Protein 5ECJ (pdb70)

Foldseek 3Di:
DDDDLVLVCCQLPHFAQDPDGFTHHDPPPPLVCQPDDPQKDKDWDDFLNDIAIFIFGAAKDAAFDKADFQAADWAALVPQDFLDQQQQKDFWDDPWDTGTIGRNVPVSHNVSRHGADLEPVLAQWEWDDDDGTTMIGGRHIGHHSRTHHYAHHQLFPADLRHGFTRDDCDDDDGRALGDHRLQSSVSSNLVSLLVLQVVVHPVLSVVSSVLVVCVLVVVADLVRSQVVNCVSSVDHDDPRVSVNCVRRSVVSNSVSVPHDDDD/DAFEWADWAWDDDDLFKTKIFTGGDPAQFAKKKKWKDFPPDPDDIDIDIDGSVGRMDMDGGHHGFTKMKMKIWTWHDDPDTDTHDIDIDIDHD/DDDDLVLVCCLLPNFDQDPDGFTDHDPDDLPPLQCDDPQKDKDWDAFLNDIAIFIFGAAKDAFFDKDDFQAADWAAPVPFDWLDQLAQKDFWFDPAATGTIGRNPPSSYNVSRAAADLEDVLAQWEFDDDAGTTMIGGRHIGHHSRTHHYAHHPQFPDDLQAGAWRNDDCHTIYGDDLLGDYRLQSSVSSNLVSLLVVQVVVDPVSSVQSSVLVVCDLVVVDDLVRSQVVNCVSRVDHDDPSPSSSCVSCSVVVNSVSVSHDD/DAWEWDDWDWDDDDLFKIKIFTDGDPAQFAKKKKKKDFDVDPTDIDIDIDGSVDGIDMGGRHDGQTKMKIKITTWHDDPHTDIHDIDIDIDHD

Nearest PDB structures (foldseek):
  5ecj-assembly2_B  TM=1.004E+00  e=4.416E-57  Mus musculus
  5ecj-assembly1_A  TM=9.751E-01  e=7.766E-49  Mus musculus
  3dal-assembly1_B-2  TM=8.636E-01  e=1.154E-10  Homo sapiens
  6nm4-assembly2_B  TM=7.384E-01  e=1.298E-10  Homo sapiens
  3db5-assembly2_B  TM=7.848E-01  e=7.529E-10  Homo sapiens

Secondary structure (DSSP, 8-state):
----HHHHHHHHH-EEEPSSS-EEE----------PPTTEEEEEEEETTEEEEEEEESS-B-TT-EE-----EEEETTS--SS---TTEEEEEETTEEEEEEE-TT---GGGG-EEPSSGGG--EEEEEETTEEEEEESSPBPTTPBPEEEE-TTSEEETTEEEE--------PPPSS-SSHHHHHHHHHHHHHHHHHHH-HHHHHHHHHHHHHHHTTSS-HHHHHHHHHHHH--PPPTTHHHHHHHHHHHHHHHHH------/----HHHHHHHHH--EEPSSS-EE-------GGG-PPTTEEEEEEEETTEEEEEEEESS-B-TT-EE-----EEEETTS--SSS--TTEEEEEETTEEEEEEE-TT---GGGG-EEPSSGGG--EEEEEETTEEEEEE-SPBPTTPBPEEEE-TTEEEETTEEEEE-------EE--SSSSSSHHHHHHHHHHHHHHHHHHH-HHHHHHHHHHHHHHHTTSS-HHHHHHHHHHHH--PPPTTHHHHHHHHHHHHHHHHH----/---S-EEEEEEEEETTEEEEEEE--SS-EEEEEEEEEETT-SSPPEEEEEETT--EEEE-SPPSS-EEEEEEEEEEESSSEEE---EEEEEE-/-----EEEEEEEEETTEEEEEEE--SS-EEEEEEEEEETT-SSPPEEEEEETT-SEEEEE-PPTT-EEEEEEEEEEESSSEEE---EEEEEE-

Radius of gyration: 28.56 Å; Cα contacts (8 Å, |Δi|>4): 1554; chains: 4; bounding box: 72×86×61 Å

B-factor: mean 119.51, std 30.3, range [58.48, 243.58]

GO terms:
  GO:0045746 negative regulation of Notch signaling pathway (P, IMP)
  GO:0060575 intestinal epithelial cell differentiation (P, IMP)
  GO:0003714 transcription corepressor activity (F, IDA)
  GO:0045892 negative regulation of DNA-templated transcription (P, IDA)
  GO:0000122 negative regulation of transcription by RNA polymerase II (P, IGI)
  GO:0030855 epithelial cell differentiation (P, IMP)
  GO:0005515 protein binding (F, IPI)

Solvent-accessible surface area: 32593 Å² total; per-residue (Å²): 110,155,22,61,48,120,56,5,38,69,4,7,96,17,46,35,73,30,147,135,161,29,60,5,6,8,20,18,29,68,61,124,121,59,136,57,28,117,8,11,30,50,87,113,18,73,45,39,142,34,75,16,68,0,0,8,0,30,67,42,0,12,128,11,0,12,12,36,35,4,134,31,139,100,4,91,42,105,107,18,70,71,77,36,36,28,33,36,14,0,9,6,18,56,147,24,85,55,46,51,5,21,14,0,123,79,44,26,15,16,3,9,55,3,9,2,0,0,35,81,140,34,17,3,0,51,0,38,27,56,147,40,81,0,30,0,17,1,36,87,67,0,86,156,52,75,15,0,5,0,1,1,2,99,21,4,62,28,0,0,11,7,8,29,19,50,84,99,158,133,60,70,55,72,35,82,44,36,7,0,6,1,18,12,12,0,2,15,1,3,5,16,2,22,76,1,0,55,19,1,2,33,38,20,0,75,110,1,84,70,20,8,33,26,0,0,16,61,102,23,80,22,108,89,4,42,65,76,1,53,120,14,1,89,3,50,15,72,120,42,2,42,61,5,0,61,24,0,10,42,21,0,16,162,29,1,105,64,64,85,218,116,145,197,54,19,62,2,75,59,16,51,44,94,58,47,74,105,61,25,2,77,5,36,2,81,59,14,84,36,120,27,62,27,1,0,0,17,29,11,68,45,94,37,164,61,98,96,70,76,46,48,8,69,22,112,98,43,47,6,94,2,67,64,8,105,102,48,36,30,12,45,7,24,1,41,0,1,32,73,55,78,0,17,79,43,14,60,84,37,60,59,100,62,169,47,173,130,30,66,47,133,54,3,38,68,5,9,92,17,45,37,87,33,148,133,164,33,59,14,10,24,26,31,102,69,224,126,40,42,125,50,32,55,10,9,45,52,88,120,34,84,66,27,140,39,61,16,55,1,0,11,1,52,51,43,0,14,136,23,0,22,12,32,27,4,120,29,193,92,32,91,51,95,126,21,47,58,105,146,37,24,53,50,14,0,1,6,0,76,134,43,105,31,34,37,4,17,27,2,57,87,35,24,8,12,3,6,54,4,4,2,1,4,36,95,134,29,15,1,1,38,0,32,22,28,122,28,71,0,29,1,20,4,43,72,70,0,90,56,72,72,13,0,7,0,0,2,0,110,28,3,25,23,1,0,8,0,0,39,47,14,92,120,72,144,94,18,18,14,74,13,46,15,51,42,4,0,9,0,15,14,0,0,3,20,0,2,4,16,1,18,76,1,0,61,15,2,4,25,26,19,0,70,93,0,89,78,30,7,41,19,1,2,12,70,96,30,78,30,106,83,0,36,72,37,0,66,82,32,3,77,4,43,16,87,116,22,0,55,57,0,1,52,19,0,12,30,34,0,42,158,21,0,126,65,64,76,156,194,64,18,57,1,78,60,15,115,17,88,45,79,61,89,47,19,0,82,0,42,6,73,63,16,84,35,121,23,65,27,1,0,0,20,31,5,38,38,97,30,163,43,96,93,83,67,31,33,18,64,29,105,119,44,64,10,96,1,78,67,7,104,82,30,48,47,17,42,0,15,0,34,0,1,33,57,166,77,0,18,78,37,17,67,72,47,62,72,84,77,149,43

Sequence (712 aa):
FNFTEEELSFVLYGAIASPEHPTDLQHAISGISLQLPEGLCLMQTSFGDVPHFGVFCSDFIAKGVRFGPFRGRVVNASEVKAHRDNSRMWEIFEDGHLSHFIDGKGSGNWMSYVNCARFPKEQNLLAVQHQGQIFYESCRDIQRNQELLVWYGNGYEKFLGVPMNLRVTSSGSLPATCGARQLSKLKRFLTTLQQFGNDISPEIGEKVRTLVLALVNSTVTIEEFHCKLQEATNFPLRPFVIPFLKANLPLLQRELLHCARAAVSSVPTKLEVVAATPTSLLISWDAPAVTVDLYFITYGETGGNSPVQKFTVPGSKSTATISGLKPGVDYTITVYAQYYYRGWYVGSPISINYRTFNFTEEELSFVLYGAIASPEHPTDLQHAISKDSLQLPEGLCLMQTSFGDVPHFGVFCSDFIAKGVRFGPFRGRVVNASEVKAHRDNSRMWEIFEDGHLSHFIDGKGSGNWMSYVNCARFPKEQNLLAVQHQGQIFYESCRDIQRNQELLVWYGNGYEKFLGVPMNLRVTEGSSGSLPATCGARQLSKLKRFLTTLQQFGNDISPEIGEKVRTLVLALVNSTVTIEEFHCKLQEATNFPLRPFVIPFLKANLPLLQRELLHCARVSSVPTKLEVVAATPTSLLISWDAPAVTVDLYFITYGETGGNSPVQKFTVPGSKSTATISGLKPGVDYTITVYAQYYYRGWYVGSPISINYRT

Structure (mmCIF, N/CA/C/O backbone):
data_5ECJ
#
_entry.id   5ECJ
#
_cell.length_a   106.812
_cell.length_b   106.812
_cell.length_c   180.830
_cell.angle_alpha   90.00
_cell.angle_beta   90.00
_cell.angle_gamma   90.00
#
_symmetry.space_group_name_H-M   'P 43 21 2'
#
loop_
_entity.id
_entity.type
_entity.pdbx_description
1 polymer 'PR domain zinc finger protein 14,Protein CBFA2T2'
2 polymer 'Monobody Mb(S4)'
#
loop_
_atom_site.group_PDB
_atom_site.id
_atom_site.type_symbol
_atom_site.label_atom_id
_atom_site.label_alt_id
_atom_site.label_comp_id
_atom_site.label_asym_id
_atom_site.label_entity_id
_atom_site.label_seq_id
_atom_site.pdbx_PDB_ins_code
_atom_site.Cartn_x
_atom_site.Cartn_y
_atom_site.Cartn_z
_atom_site.occupancy
_atom_site.B_iso_or_equiv
_atom_site.auth_seq_id
_atom_site.auth_comp_id
_atom_site.auth_asym_id
_atom_site.auth_atom_id
_atom_site.pdbx_PDB_model_num
ATOM 1 N N . PHE A 1 4 ? 6.077 11.902 -5.569 1.00 136.33 2 PHE A N 1
ATOM 2 C CA . PHE A 1 4 ? 5.537 12.687 -4.462 1.00 144.97 2 PHE A CA 1
ATOM 3 C C . PHE A 1 4 ? 4.201 12.133 -3.973 1.00 150.40 2 PHE A C 1
ATOM 4 O O . PHE A 1 4 ? 3.325 11.819 -4.779 1.00 154.86 2 PHE A O 1
ATOM 12 N N . ASN A 1 5 ? 4.048 12.002 -2.658 1.00 149.27 3 ASN A N 1
ATOM 13 C CA . ASN A 1 5 ? 2.791 11.520 -2.093 1.00 148.68 3 ASN A CA 1
ATOM 14 C C . ASN A 1 5 ? 2.191 12.482 -1.062 1.00 150.75 3 ASN A C 1
ATOM 15 O O . ASN A 1 5 ? 2.261 12.225 0.138 1.00 160.82 3 ASN A O 1
ATOM 20 N N . PHE A 1 6 ? 1.579 13.568 -1.539 1.00 144.95 4 PHE A N 1
ATOM 21 C CA . PHE A 1 6 ? 0.944 14.567 -0.671 1.00 128.29 4 PHE A CA 1
ATOM 22 C C . PHE A 1 6 ? -0.541 14.291 -0.490 1.00 129.33 4 PHE A C 1
ATOM 23 O O . PHE A 1 6 ? -1.201 13.782 -1.398 1.00 133.37 4 PHE A O 1
ATOM 31 N N . THR A 1 7 ? -1.075 14.630 0.678 1.00 128.19 5 THR A N 1
ATOM 32 C CA . THR A 1 7 ? -2.506 14.488 0.901 1.00 140.70 5 THR A CA 1
ATOM 33 C C . THR A 1 7 ? -3.245 15.764 0.461 1.00 142.72 5 THR A C 1
ATOM 34 O O . THR A 1 7 ? -2.654 16.842 0.375 1.00 135.06 5 THR A O 1
ATOM 38 N N . GLU A 1 8 ? -4.538 15.634 0.179 1.00 144.48 6 GLU A N 1
ATOM 39 C CA . GLU A 1 8 ? -5.345 16.769 -0.252 1.00 132.51 6 GLU A CA 1
ATOM 40 C C . GLU A 1 8 ? -5.385 17.830 0.835 1.00 134.39 6 GLU A C 1
ATOM 41 O O . GLU A 1 8 ? -5.425 19.022 0.540 1.00 132.99 6 GLU A O 1
ATOM 47 N N . GLU A 1 9 ? -5.346 17.398 2.091 1.00 149.08 7 GLU A N 1
ATOM 48 C CA . GLU A 1 9 ? -5.375 18.331 3.215 1.00 154.02 7 GLU A CA 1
ATOM 49 C C . GLU A 1 9 ? -4.127 19.205 3.275 1.00 143.37 7 GLU A C 1
ATOM 50 O O . GLU A 1 9 ? -4.216 20.389 3.612 1.00 140.61 7 GLU A O 1
ATOM 56 N N . GLU A 1 10 ? -2.964 18.636 2.964 1.00 134.06 8 GLU A N 1
ATOM 57 C CA . GLU A 1 10 ? -1.741 19.431 3.024 1.00 132.60 8 GLU A CA 1
ATOM 58 C C . GLU A 1 10 ? -1.662 20.336 1.807 1.00 122.87 8 GLU A C 1
ATOM 59 O O . GLU A 1 10 ? -1.005 21.376 1.851 1.00 115.11 8 GLU A O 1
ATOM 65 N N . LEU A 1 11 ? -2.336 19.950 0.725 1.00 120.46 9 LEU A N 1
ATOM 66 C CA . LEU A 1 11 ? -2.443 20.842 -0.425 1.00 112.56 9 LEU A CA 1
ATOM 67 C C . LEU A 1 11 ? -3.388 21.993 -0.104 1.00 98.23 9 LEU A C 1
ATOM 68 O O . LEU A 1 11 ? -3.083 23.151 -0.399 1.00 94.43 9 LEU A O 1
ATOM 73 N N . SER A 1 12 ? -4.523 21.672 0.514 1.00 102.88 10 SER A N 1
ATOM 74 C CA . SER A 1 12 ? -5.490 22.691 0.906 1.00 103.62 10 SER A CA 1
ATOM 75 C C . SER A 1 12 ? -4.845 23.685 1.861 1.00 120.50 10 SER A C 1
ATOM 76 O O . SER A 1 12 ? -5.198 24.862 1.871 1.00 114.75 10 SER A O 1
ATOM 79 N N . PHE A 1 13 ? -3.897 23.208 2.662 1.00 117.83 11 PHE A N 1
ATOM 80 C CA . PHE A 1 13 ? -3.195 24.073 3.601 1.00 121.35 11 PHE A CA 1
ATOM 81 C C . PHE A 1 13 ? -2.360 25.135 2.891 1.00 112.20 11 PHE A C 1
ATOM 82 O O . PHE A 1 13 ? -2.372 26.299 3.274 1.00 107.15 11 PHE A O 1
ATOM 90 N N . VAL A 1 14 ? -1.644 24.732 1.849 1.00 116.50 12 VAL A N 1
ATOM 91 C CA . VAL A 1 14 ? -0.762 25.645 1.130 1.00 108.17 12 VAL A CA 1
ATOM 92 C C . VAL A 1 14 ? -1.551 26.590 0.238 1.00 98.00 12 VAL A C 1
ATOM 93 O O . VAL A 1 14 ? -1.127 27.719 -0.010 1.00 102.97 12 VAL A O 1
ATOM 97 N N . LEU A 1 15 ? -2.702 26.131 -0.240 1.00 96.30 13 LEU A N 1
ATOM 98 C CA . LEU A 1 15 ? -3.539 26.952 -1.117 1.00 98.70 13 LEU A CA 1
ATOM 99 C C . LEU A 1 15 ? -4.587 27.777 -0.366 1.00 102.51 13 LEU A C 1
ATOM 100 O O . LEU A 1 15 ? -4.966 28.859 -0.812 1.00 88.66 13 LEU A O 1
ATOM 105 N N . TYR A 1 16 ? -5.020 27.295 0.795 1.00 108.95 14 TYR A N 1
ATOM 106 C CA . TYR A 1 16 ? -6.143 27.924 1.484 1.00 109.64 14 TYR A CA 1
ATOM 107 C C . TYR A 1 16 ? -5.915 28.208 2.964 1.00 107.41 14 TYR A C 1
ATOM 108 O O . TYR A 1 16 ? -6.751 28.847 3.596 1.00 107.08 14 TYR A O 1
ATOM 117 N N . GLY A 1 17 ? -4.800 27.739 3.517 1.00 111.54 15 GLY A N 1
ATOM 118 C CA . GLY A 1 17 ? -4.609 27.781 4.958 1.00 127.40 15 GLY A CA 1
ATOM 119 C C . GLY A 1 17 ? -3.972 29.032 5.545 1.00 124.98 15 GLY A C 1
ATOM 120 O O . GLY A 1 17 ? -3.687 29.999 4.842 1.00 109.40 15 GLY A O 1
ATOM 121 N N . ALA A 1 18 ? -3.754 28.998 6.857 1.00 132.57 16 ALA A N 1
ATOM 122 C CA . ALA A 1 18 ? -3.148 30.108 7.591 1.00 133.52 16 ALA A CA 1
ATOM 123 C C . ALA A 1 18 ? -2.586 29.604 8.921 1.00 143.73 16 ALA A C 1
ATOM 124 O O . ALA A 1 18 ? -3.090 28.626 9.479 1.00 149.49 16 ALA A O 1
ATOM 126 N N . ILE A 1 19 ? -1.518 30.234 9.403 1.00 136.63 17 ILE A N 1
ATOM 127 C CA . ILE A 1 19 ? -0.998 29.922 10.730 1.00 135.83 17 ILE A CA 1
ATOM 128 C C . ILE A 1 19 ? -1.628 30.821 11.777 1.00 132.12 17 ILE A C 1
ATOM 129 O O . ILE A 1 19 ? -1.646 32.044 11.621 1.00 125.41 17 ILE A O 1
ATOM 134 N N . ALA A 1 20 ? -2.117 30.226 12.858 1.00 136.23 18 ALA A N 1
ATOM 135 C CA . ALA A 1 20 ? -2.688 31.011 13.947 1.00 145.81 18 ALA A CA 1
ATOM 136 C C . ALA A 1 20 ? -1.588 31.501 14.885 1.00 148.49 18 ALA A C 1
ATOM 137 O O . ALA A 1 20 ? -0.602 30.800 15.114 1.00 165.17 18 ALA A O 1
ATOM 139 N N . SER A 1 21 ? -1.749 32.710 15.412 1.00 143.07 19 SER A N 1
ATOM 140 C CA . SER A 1 21 ? -0.788 33.266 16.363 1.00 150.54 19 SER A CA 1
ATOM 141 C C . SER A 1 21 ? -1.311 33.074 17.800 1.00 168.03 19 SER A C 1
ATOM 142 O O . SER A 1 21 ? -2.436 32.599 17.984 1.00 156.44 19 SER A O 1
ATOM 145 N N . PRO A 1 22 ? -0.489 33.397 18.824 1.00 193.82 20 PRO A N 1
ATOM 146 C CA . PRO A 1 22 ? -0.998 33.422 20.207 1.00 209.69 20 PRO A CA 1
ATOM 147 C C . PRO A 1 22 ? -2.255 34.290 20.396 1.00 206.21 20 PRO A C 1
ATOM 148 O O . PRO A 1 22 ? -3.031 34.049 21.319 1.00 202.97 20 PRO A O 1
ATOM 152 N N . GLU A 1 23 ? -2.443 35.290 19.541 1.00 211.11 21 GLU A N 1
ATOM 153 C CA . GLU A 1 23 ? -3.663 36.096 19.546 1.00 216.09 21 GLU A CA 1
ATOM 154 C C . GLU A 1 23 ? -4.809 35.420 18.786 1.00 217.77 21 GLU A C 1
ATOM 155 O O . GLU A 1 23 ? -4.865 34.192 18.662 1.00 209.72 21 GLU A O 1
ATOM 161 N N . HIS A 1 24 ? -5.731 36.247 18.302 1.00 224.20 22 HIS A N 1
ATOM 162 C CA . HIS A 1 24 ? -6.831 35.808 17.441 1.00 229.22 22 HIS A CA 1
ATOM 163 C C . HIS A 1 24 ? -6.523 35.830 15.922 1.00 204.02 22 HIS A C 1
ATOM 164 O O . HIS A 1 24 ? -6.846 34.865 15.225 1.00 207.91 22 HIS A O 1
ATOM 171 N N . PRO A 1 25 ? -5.910 36.918 15.397 1.00 164.88 23 PRO A N 1
ATOM 172 C CA . PRO A 1 25 ? -5.646 36.965 13.956 1.00 145.35 23 PRO A CA 1
ATOM 173 C C . PRO A 1 25 ? -4.605 35.966 13.463 1.00 151.17 23 PRO A C 1
ATOM 174 O O . PRO A 1 25 ? -3.626 35.697 14.157 1.00 142.55 23 PRO A O 1
ATOM 178 N N . THR A 1 26 ? -4.816 35.447 12.255 1.00 151.32 24 THR A N 1
ATOM 179 C CA . THR A 1 26 ? -3.916 34.463 11.663 1.00 145.50 24 THR A CA 1
ATOM 180 C C . THR A 1 26 ? -3.100 35.060 10.507 1.00 140.17 24 THR A C 1
ATOM 181 O O . THR A 1 26 ? -3.515 36.042 9.890 1.00 133.80 24 THR A O 1
ATOM 185 N N . ASP A 1 27 ? -1.934 34.475 10.228 1.00 144.23 25 ASP A N 1
ATOM 186 C CA . ASP A 1 27 ? -1.113 34.916 9.106 1.00 127.45 25 ASP A CA 1
ATOM 187 C C . ASP A 1 27 ? -1.436 34.001 7.936 1.00 125.10 25 ASP A C 1
ATOM 188 O O . ASP A 1 27 ? -1.524 32.786 8.099 1.00 105.80 25 ASP A O 1
ATOM 193 N N . LEU A 1 28 ? -1.602 34.581 6.752 1.00 141.63 26 LEU A N 1
ATOM 194 C CA . LEU A 1 28 ? -1.863 33.782 5.560 1.00 143.04 26 LEU A CA 1
ATOM 195 C C . LEU A 1 28 ? -0.542 33.289 5.003 1.00 134.11 26 LEU A C 1
ATOM 196 O O . LEU A 1 28 ? 0.518 33.741 5.435 1.00 127.50 26 LEU A O 1
ATOM 198 N N . GLN A 1 29 ? -0.593 32.398 4.018 1.00 131.27 27 GLN A N 1
ATOM 199 C CA . GLN A 1 29 ? 0.639 31.802 3.518 1.00 119.61 27 GLN A CA 1
ATOM 200 C C . GLN A 1 29 ? 1.096 32.280 2.149 1.00 114.75 27 GLN A C 1
ATOM 201 O O . GLN A 1 29 ? 0.630 31.816 1.111 1.00 124.49 27 GLN A O 1
ATOM 207 N N . HIS A 1 30 ? 2.046 33.204 2.185 1.00 95.14 28 HIS A N 1
ATOM 208 C CA . HIS A 1 30 ? 2.927 33.430 1.072 1.00 89.59 28 HIS A CA 1
ATOM 209 C C . HIS A 1 30 ? 4.307 33.239 1.661 1.00 112.09 28 HIS A C 1
ATOM 210 O O . HIS A 1 30 ? 5.150 34.142 1.664 1.00 102.20 28 HIS A O 1
ATOM 215 N N . ALA A 1 31 ? 4.498 32.013 2.158 1.00 129.47 29 ALA A N 1
ATOM 216 C CA . ALA A 1 31 ? 5.623 31.631 3.001 1.00 111.69 29 ALA A CA 1
ATOM 217 C C . ALA A 1 31 ? 6.899 31.673 2.207 1.00 113.96 29 ALA A C 1
ATOM 218 O O . ALA A 1 31 ? 7.408 30.641 1.771 1.00 114.40 29 ALA A O 1
ATOM 220 N N . ILE A 1 32 ? 7.419 32.880 2.028 1.00 127.74 30 ILE A N 1
ATOM 221 C CA . ILE A 1 32 ? 8.658 33.071 1.296 1.00 148.54 30 ILE A CA 1
ATOM 222 C C . ILE A 1 32 ? 9.805 32.479 2.107 1.00 153.94 30 ILE A C 1
ATOM 223 O O . ILE A 1 32 ? 9.578 31.777 3.096 1.00 147.65 30 ILE A O 1
ATOM 225 N N . SER A 1 33 ? 11.031 32.761 1.684 1.00 159.37 31 SER A N 1
ATOM 226 C CA . SER A 1 33 ? 12.208 32.243 2.364 1.00 160.98 31 SER A CA 1
ATOM 227 C C . SER A 1 33 ? 12.098 30.728 2.536 1.00 165.82 31 SER A C 1
ATOM 228 O O . SER A 1 33 ? 12.237 30.205 3.641 1.00 180.16 31 SER A O 1
ATOM 231 N N . GLY A 1 34 ? 11.806 30.035 1.440 1.00 148.84 32 GLY A N 1
ATOM 232 C CA . GLY A 1 34 ? 11.820 28.586 1.441 1.00 141.13 32 GLY A CA 1
ATOM 233 C C . GLY A 1 34 ? 13.260 28.129 1.541 1.00 147.14 32 GLY A C 1
ATOM 234 O O . GLY A 1 34 ? 13.969 28.096 0.534 1.00 154.27 32 GLY A O 1
ATOM 235 N N . ILE A 1 35 ? 13.687 27.799 2.760 1.00 141.23 33 ILE A N 1
ATOM 236 C CA . ILE A 1 35 ? 15.063 27.398 3.051 1.00 141.56 33 ILE A CA 1
ATOM 237 C C . ILE A 1 35 ? 16.062 28.467 2.619 1.00 135.53 33 ILE A C 1
ATOM 238 O O . ILE A 1 35 ? 17.272 28.274 2.724 1.00 142.69 33 ILE A O 1
ATOM 240 N N . SER A 1 55 ? 12.491 52.282 9.321 1.00 147.19 53 SER A N 1
ATOM 241 C CA . SER A 1 55 ? 12.619 52.616 7.899 1.00 152.55 53 SER A CA 1
ATOM 242 C C . SER A 1 55 ? 11.500 52.010 7.055 1.00 131.86 53 SER A C 1
ATOM 243 O O . SER A 1 55 ? 11.546 52.056 5.827 1.00 105.64 53 SER A O 1
ATOM 246 N N . LEU A 1 56 ? 10.516 51.421 7.727 1.00 134.76 54 LEU A N 1
ATOM 247 C CA . LEU A 1 56 ? 9.353 50.829 7.078 1.00 121.92 54 LEU A CA 1
ATOM 248 C C . LEU A 1 56 ? 8.496 51.911 6.446 1.00 132.11 54 LEU A C 1
ATOM 249 O O . LEU A 1 56 ? 7.886 51.700 5.395 1.00 127.22 54 LEU A O 1
ATOM 254 N N . GLN A 1 57 ? 8.446 53.063 7.113 1.00 141.57 55 GLN A N 1
ATOM 255 C CA . GLN A 1 57 ? 7.638 54.206 6.696 1.00 128.22 55 GLN A CA 1
ATOM 256 C C . GLN A 1 57 ? 6.172 53.788 6.622 1.00 98.86 55 GLN A C 1
ATOM 257 O O . GLN A 1 57 ? 5.358 54.416 5.959 1.00 103.00 55 GLN A O 1
ATOM 263 N N . LEU A 1 58 ? 5.860 52.720 7.342 1.00 92.58 56 LEU A N 1
ATOM 264 C CA . LEU A 1 58 ? 4.513 52.190 7.487 1.00 99.63 56 LEU A CA 1
ATOM 265 C C . LEU A 1 58 ? 3.515 53.271 7.904 1.00 98.07 56 LEU A C 1
ATOM 266 O O . LEU A 1 58 ? 3.770 54.033 8.824 1.00 119.89 56 LEU A O 1
ATOM 271 N N . PRO A 1 59 ? 2.372 53.347 7.214 1.00 107.13 57 PRO A N 1
ATOM 272 C CA . PRO A 1 59 ? 1.420 54.429 7.475 1.00 99.92 57 PRO A CA 1
ATOM 273 C C . PRO A 1 59 ? 0.617 54.190 8.742 1.00 89.50 57 PRO A C 1
ATOM 274 O O . PRO A 1 59 ? 0.658 53.091 9.297 1.00 89.12 57 PRO A O 1
ATOM 278 N N . GLU A 1 60 ? -0.109 55.209 9.187 1.00 91.33 58 GLU A N 1
ATOM 279 C CA . GLU A 1 60 ? -0.999 55.051 10.325 1.00 93.06 58 GLU A CA 1
ATOM 280 C C . GLU A 1 60 ? -2.042 53.963 10.066 1.00 103.23 58 GLU A C 1
ATOM 281 O O . GLU A 1 60 ? -2.427 53.718 8.927 1.00 122.62 58 GLU A O 1
ATOM 287 N N . GLY A 1 61 ? -2.463 53.282 11.124 1.00 91.46 59 GLY A N 1
ATOM 288 C CA . GLY A 1 61 ? -3.515 52.292 11.021 1.00 89.44 59 GLY A CA 1
ATOM 289 C C . GLY A 1 61 ? -3.016 50.931 10.584 1.00 97.17 59 GLY A C 1
ATOM 290 O O . GLY A 1 61 ? -3.798 49.988 10.463 1.00 101.27 59 GLY A O 1
ATOM 291 N N . LEU A 1 62 ? -1.716 50.820 10.337 1.00 86.89 60 LEU A N 1
ATOM 292 C CA . LEU A 1 62 ? -1.140 49.562 9.870 1.00 93.84 60 LEU A CA 1
ATOM 293 C C . LEU A 1 62 ? -0.047 49.063 10.806 1.00 101.86 60 LEU A C 1
ATOM 294 O O . LEU A 1 62 ? 0.406 49.798 11.680 1.00 132.62 60 LEU A O 1
ATOM 299 N N . CYS A 1 63 ? 0.342 47.803 10.654 1.00 87.10 61 CYS A N 1
ATOM 300 C CA . CYS A 1 63 ? 1.399 47.231 11.487 1.00 98.69 61 CYS A CA 1
ATOM 301 C C . CYS A 1 63 ? 2.057 46.016 10.834 1.00 104.97 61 CYS A C 1
ATOM 302 O O . CYS A 1 63 ? 1.418 45.283 10.069 1.00 111.22 61 CYS A O 1
ATOM 305 N N . LEU A 1 64 ? 3.342 45.820 11.119 1.00 93.15 62 LEU A N 1
ATOM 306 C CA . LEU A 1 64 ? 4.080 44.673 10.603 1.00 90.97 62 LEU A CA 1
ATOM 307 C C . LEU A 1 64 ? 4.077 43.529 11.621 1.00 93.66 62 LEU A C 1
ATOM 308 O O . LEU A 1 64 ? 4.433 43.727 12.783 1.00 130.52 62 LEU A O 1
ATOM 313 N N . MET A 1 65 ? 3.671 42.338 11.192 1.00 92.15 63 MET A N 1
ATOM 314 C CA . MET A 1 65 ? 3.458 41.227 12.118 1.00 96.86 63 MET A CA 1
ATOM 315 C C . MET A 1 65 ? 4.226 39.962 11.788 1.00 106.03 63 MET A C 1
ATOM 316 O O . MET A 1 65 ? 3.949 39.291 10.800 1.00 101.43 63 MET A O 1
ATOM 321 N N . GLN A 1 66 ? 5.199 39.647 12.634 1.00 123.17 64 GLN A N 1
ATOM 322 C CA . GLN A 1 66 ? 6.001 38.449 12.471 1.00 113.95 64 GLN A CA 1
ATOM 323 C C . GLN A 1 66 ? 5.321 37.251 13.126 1.00 109.25 64 GLN A C 1
ATOM 324 O O . GLN A 1 66 ? 4.630 37.382 14.137 1.00 112.14 64 GLN A O 1
ATOM 330 N N . THR A 1 67 ? 5.500 36.091 12.509 1.00 115.03 65 THR A N 1
ATOM 331 C CA . THR A 1 67 ? 5.125 34.814 13.087 1.00 117.82 65 THR A CA 1
ATOM 332 C C . THR A 1 67 ? 6.262 33.868 12.721 1.00 128.37 65 THR A C 1
ATOM 333 O O . THR A 1 67 ? 7.157 34.245 11.968 1.00 128.81 65 THR A O 1
ATOM 337 N N . SER A 1 68 ? 6.253 32.654 13.254 1.00 140.90 66 SER A N 1
ATOM 338 C CA . SER A 1 68 ? 7.313 31.708 12.931 1.00 139.98 66 SER A CA 1
ATOM 339 C C . SER A 1 68 ? 6.786 30.480 12.209 1.00 144.47 66 SER A C 1
ATOM 340 O O . SER A 1 68 ? 5.738 29.939 12.564 1.00 142.60 66 SER A O 1
ATOM 343 N N . PHE A 1 69 ? 7.511 30.069 11.174 1.00 152.09 67 PHE A N 1
ATOM 344 C CA . PHE A 1 69 ? 7.157 28.886 10.402 1.00 160.50 67 PHE A CA 1
ATOM 345 C C . PHE A 1 69 ? 8.416 28.126 9.985 1.00 173.30 67 PHE A C 1
ATOM 346 O O . PHE A 1 69 ? 9.183 28.590 9.141 1.00 180.25 67 PHE A O 1
ATOM 354 N N . GLY A 1 70 ? 8.621 26.955 10.580 1.00 167.20 68 GLY A N 1
ATOM 355 C CA . GLY A 1 70 ? 9.826 26.183 10.341 1.00 174.44 68 GLY A CA 1
ATOM 356 C C . GLY A 1 70 ? 11.068 26.867 10.883 1.00 184.44 68 GLY A C 1
ATOM 357 O O . GLY A 1 70 ? 12.151 26.722 10.316 1.00 188.05 68 GLY A O 1
ATOM 358 N N . ASP A 1 71 ? 10.902 27.613 11.978 1.00 178.94 69 ASP A N 1
ATOM 359 C CA . ASP A 1 71 ? 11.973 28.414 12.582 1.00 171.93 69 ASP A CA 1
ATOM 360 C C . ASP A 1 71 ? 12.503 29.447 11.595 1.00 158.33 69 ASP A C 1
ATOM 361 O O . ASP A 1 71 ? 13.607 29.972 11.754 1.00 157.35 69 ASP A O 1
ATOM 366 N N . VAL A 1 72 ? 11.692 29.748 10.588 1.00 152.59 70 VAL A N 1
ATOM 367 C CA . VAL A 1 72 ? 12.025 30.757 9.601 1.00 146.41 70 VAL A CA 1
ATOM 368 C C . VAL A 1 72 ? 11.085 31.929 9.814 1.00 150.80 70 VAL A C 1
ATOM 369 O O . VAL A 1 72 ? 9.866 31.758 9.799 1.00 152.83 70 VAL A O 1
ATOM 373 N N . PRO A 1 73 ? 11.646 33.128 10.013 1.00 149.74 71 PRO A N 1
ATOM 374 C CA . PRO A 1 73 ? 10.801 34.294 10.266 1.00 143.59 71 PRO A CA 1
ATOM 375 C C . PRO A 1 73 ? 9.936 34.609 9.055 1.00 131.44 71 PRO A C 1
ATOM 376 O O . PRO A 1 73 ? 10.422 34.534 7.928 1.00 133.78 71 PRO A O 1
ATOM 380 N N . HIS A 1 74 ? 8.668 34.933 9.296 1.00 127.49 72 HIS A N 1
ATOM 381 C CA . HIS A 1 74 ? 7.726 35.247 8.228 1.00 122.42 72 HIS A CA 1
ATOM 382 C C . HIS A 1 74 ? 6.821 36.417 8.613 1.00 113.62 72 HIS A C 1
ATOM 383 O O . HIS A 1 74 ? 6.084 36.341 9.594 1.00 113.19 72 HIS A O 1
ATOM 390 N N . PHE A 1 75 ? 6.867 37.487 7.822 1.00 106.46 73 PHE A N 1
ATOM 391 C CA . PHE A 1 75 ? 6.124 38.709 8.132 1.00 100.43 73 PHE A CA 1
ATOM 392 C C . PHE A 1 75 ? 4.849 38.872 7.307 1.00 100.34 73 PHE A C 1
ATOM 393 O O . PHE A 1 75 ? 4.654 38.213 6.283 1.00 96.47 73 PHE A O 1
ATOM 401 N N . GLY A 1 76 ? 3.984 39.760 7.781 1.00 85.91 74 GLY A N 1
ATOM 402 C CA . GLY A 1 76 ? 2.769 40.114 7.084 1.00 89.33 74 GLY A CA 1
ATOM 403 C C . GLY A 1 76 ? 2.360 41.502 7.513 1.00 98.59 74 GLY A C 1
ATOM 404 O O . GLY A 1 76 ? 2.711 41.941 8.601 1.00 113.90 74 GLY A O 1
ATOM 405 N N . VAL A 1 77 ? 1.639 42.212 6.656 1.00 96.49 75 VAL A N 1
ATOM 406 C CA . VAL A 1 77 ? 1.162 43.539 7.010 1.00 86.17 75 VAL A CA 1
ATOM 407 C C . VAL A 1 77 ? -0.286 43.434 7.453 1.00 92.04 75 VAL A C 1
ATOM 408 O O . VAL A 1 77 ? -1.142 42.939 6.715 1.00 85.61 75 VAL A O 1
ATOM 412 N N . PHE A 1 78 ? -0.562 43.875 8.672 1.00 97.81 76 PHE A N 1
ATOM 413 C CA . PHE A 1 78 ? -1.915 43.774 9.185 1.00 93.95 76 PHE A CA 1
ATOM 414 C C . PHE A 1 78 ? -2.521 45.138 9.454 1.00 93.73 76 PHE A C 1
ATOM 415 O O . PHE A 1 78 ? -1.813 46.137 9.584 1.00 93.81 76 PHE A O 1
ATOM 423 N N . CYS A 1 79 ? -3.846 45.158 9.515 1.00 98.90 77 CYS A N 1
ATOM 424 C CA . CYS A 1 79 ? -4.610 46.361 9.788 1.00 105.01 77 CYS A CA 1
ATOM 425 C C . CYS A 1 79 ? -4.874 46.469 11.287 1.00 113.10 77 CYS A C 1
ATOM 426 O O . CYS A 1 79 ? -5.655 45.698 11.845 1.00 112.30 77 CYS A O 1
ATOM 429 N N . SER A 1 80 ? -4.221 47.431 11.932 1.00 111.55 78 SER A N 1
ATOM 430 C CA . SER A 1 80 ? -4.364 47.622 13.370 1.00 112.88 78 SER A CA 1
ATOM 431 C C . SER A 1 80 ? -5.714 48.257 13.704 1.00 121.74 78 SER A C 1
ATOM 432 O O . SER A 1 80 ? -6.330 47.933 14.723 1.00 121.18 78 SER A O 1
ATOM 435 N N . ASP A 1 81 ? -6.158 49.175 12.852 1.00 121.78 79 ASP A N 1
ATOM 436 C CA . ASP A 1 81 ? -7.404 49.893 13.089 1.00 125.35 79 ASP A CA 1
ATOM 437 C C . ASP A 1 81 ? -8.469 49.604 12.040 1.00 118.54 79 ASP A C 1
ATOM 438 O O . ASP A 1 81 ? -9.209 48.624 12.145 1.00 139.51 79 ASP A O 1
ATOM 443 N N . PHE A 1 82 ? -8.549 50.468 11.035 1.00 92.58 80 PHE A N 1
ATOM 444 C CA . PHE A 1 82 ? -9.557 50.319 9.997 1.00 89.58 80 PHE A CA 1
ATOM 445 C C . PHE A 1 82 ? -9.100 50.922 8.666 1.00 101.34 80 PHE A C 1
ATOM 446 O O . PHE A 1 82 ? -8.434 51.963 8.636 1.00 93.09 80 PHE A O 1
ATOM 454 N N . ILE A 1 83 ? -9.457 50.246 7.574 1.00 111.56 81 ILE A N 1
ATOM 455 C CA . ILE A 1 83 ? -9.222 50.729 6.209 1.00 103.31 81 ILE A CA 1
ATOM 456 C C . ILE A 1 83 ? -10.503 50.643 5.384 1.00 96.30 81 ILE A C 1
ATOM 457 O O . ILE A 1 83 ? -11.019 49.549 5.140 1.00 81.11 81 ILE A O 1
ATOM 462 N N . ALA A 1 84 ? -11.015 51.796 4.961 1.00 85.34 82 ALA A N 1
ATOM 463 C CA . ALA A 1 84 ? -12.222 51.841 4.144 1.00 77.75 82 ALA A CA 1
ATOM 464 C C . ALA A 1 84 ? -11.915 51.353 2.741 1.00 82.82 82 ALA A C 1
ATOM 465 O O . ALA A 1 84 ? -10.780 51.459 2.278 1.00 80.05 82 ALA A O 1
ATOM 467 N N . LYS A 1 85 ? -12.923 50.793 2.078 1.00 94.07 83 LYS A N 1
ATOM 468 C CA . LYS A 1 85 ? -12.793 50.359 0.684 1.00 87.06 83 LYS A CA 1
ATOM 469 C C . LYS A 1 85 ? -12.544 51.551 -0.238 1.00 76.65 83 LYS A C 1
ATOM 470 O O . LYS A 1 85 ? -13.278 52.542 -0.207 1.00 72.79 83 LYS A O 1
ATOM 476 N N . GLY A 1 86 ? -11.489 51.466 -1.037 1.00 72.00 84 GLY A N 1
ATOM 477 C CA . GLY A 1 86 ? -11.185 52.535 -1.963 1.00 81.69 84 GLY A CA 1
ATOM 478 C C . GLY A 1 86 ? -10.032 53.392 -1.504 1.00 86.20 84 GLY A C 1
ATOM 479 O O . GLY A 1 86 ? -9.726 54.411 -2.112 1.00 103.99 84 GLY A O 1
ATOM 480 N N . VAL A 1 87 ? -9.388 52.983 -0.424 1.00 85.11 85 VAL A N 1
ATOM 481 C CA . VAL A 1 87 ? -8.213 53.695 0.042 1.00 97.65 85 VAL A CA 1
ATOM 482 C C . VAL A 1 87 ? -7.014 53.180 -0.744 1.00 89.52 85 VAL A C 1
ATOM 483 O O . VAL A 1 87 ? -6.908 51.979 -1.019 1.00 81.57 85 VAL A O 1
ATOM 487 N N . ARG A 1 88 ? -6.136 54.090 -1.148 1.00 81.83 86 ARG A N 1
ATOM 488 C CA . ARG A 1 88 ? -5.010 53.691 -1.982 1.00 90.48 86 ARG A CA 1
ATOM 489 C C . ARG A 1 88 ? -3.643 53.980 -1.361 1.00 74.60 86 ARG A C 1
ATOM 490 O O . ARG A 1 88 ? -3.313 55.125 -1.051 1.00 72.22 86 ARG A O 1
ATOM 498 N N . PHE A 1 89 ? -2.856 52.925 -1.192 1.00 71.01 87 PHE A N 1
ATOM 499 C CA . PHE A 1 89 ? -1.481 53.057 -0.727 1.00 73.10 87 PHE A CA 1
ATOM 500 C C . PHE A 1 89 ? -0.503 52.888 -1.891 1.00 81.46 87 PHE A C 1
ATOM 501 O O . PHE A 1 89 ? -0.829 52.247 -2.888 1.00 91.50 87 PHE A O 1
ATOM 509 N N . GLY A 1 90 ? 0.692 53.455 -1.753 1.00 72.74 88 GLY A N 1
ATOM 510 C CA . GLY A 1 90 ? 1.723 53.373 -2.772 1.00 73.43 88 GLY A CA 1
ATOM 511 C C . GLY A 1 90 ? 2.435 54.704 -2.899 1.00 76.53 88 GLY A C 1
ATOM 512 O O . GLY A 1 90 ? 2.034 55.675 -2.243 1.00 99.02 88 GLY A O 1
ATOM 513 N N . PRO A 1 91 ? 3.439 54.792 -3.793 1.00 78.02 89 PRO A N 1
ATOM 514 C CA . PRO A 1 91 ? 3.841 53.768 -4.763 1.00 87.73 89 PRO A CA 1
ATOM 515 C C . PRO A 1 91 ? 4.812 52.737 -4.233 1.00 77.66 89 PRO A C 1
ATOM 516 O O . PRO A 1 91 ? 5.646 53.055 -3.397 1.00 83.70 89 PRO A O 1
ATOM 520 N N . PHE A 1 92 ? 4.708 51.522 -4.755 1.00 79.02 90 PHE A N 1
ATOM 521 C CA . PHE A 1 92 ? 5.649 50.449 -4.469 1.00 79.42 90 PHE A CA 1
ATOM 522 C C . PHE A 1 92 ? 7.085 50.908 -4.720 1.00 88.19 90 PHE A C 1
ATOM 523 O O . PHE A 1 92 ? 7.349 51.676 -5.647 1.00 91.34 90 PHE A O 1
ATOM 531 N N . ARG A 1 93 ? 8.015 50.472 -3.879 1.00 89.63 91 ARG A N 1
ATOM 532 C CA . ARG A 1 93 ? 9.385 50.937 -4.027 1.00 90.90 91 ARG A CA 1
ATOM 533 C C . ARG A 1 93 ? 10.364 49.780 -4.089 1.00 88.01 91 ARG A C 1
ATOM 534 O O . ARG A 1 93 ? 10.167 48.749 -3.448 1.00 86.70 91 ARG A O 1
ATOM 542 N N . GLY A 1 94 ? 11.418 49.954 -4.877 1.00 91.34 92 GLY A N 1
ATOM 543 C CA . GLY A 1 94 ? 12.396 48.903 -5.041 1.00 100.23 92 GLY A CA 1
ATOM 544 C C . GLY A 1 94 ? 13.369 49.082 -6.193 1.00 120.16 92 GLY A C 1
ATOM 545 O O . GLY A 1 94 ? 13.378 50.108 -6.883 1.00 115.48 92 GLY A O 1
ATOM 546 N N . ARG A 1 95 ? 14.219 48.073 -6.369 1.00 132.56 93 ARG A N 1
ATOM 547 C CA . ARG A 1 95 ? 15.192 48.043 -7.448 1.00 123.06 93 ARG A CA 1
ATOM 548 C C . ARG A 1 95 ? 14.466 48.008 -8.784 1.00 120.00 93 ARG A C 1
ATOM 549 O O . ARG A 1 95 ? 13.309 47.601 -8.857 1.00 120.12 93 ARG A O 1
ATOM 557 N N . VAL A 1 96 ? 15.147 48.439 -9.838 1.00 124.03 94 VAL A N 1
ATOM 558 C CA . VAL A 1 96 ? 14.619 48.329 -11.189 1.00 110.93 94 VAL A CA 1
ATOM 559 C C . VAL A 1 96 ? 15.279 47.176 -11.913 1.00 121.77 94 VAL A C 1
ATOM 560 O O . VAL A 1 96 ? 16.427 47.281 -12.338 1.00 140.38 94 VAL A O 1
ATOM 564 N N . VAL A 1 97 ? 14.561 46.071 -12.051 1.00 121.05 95 VAL A N 1
ATOM 565 C CA . VAL A 1 97 ? 15.126 44.916 -12.723 1.00 129.20 95 VAL A CA 1
ATOM 566 C C . VAL A 1 97 ? 14.749 44.895 -14.188 1.00 138.29 95 VAL A C 1
ATOM 567 O O . VAL A 1 97 ? 13.565 44.851 -14.530 1.00 133.06 95 VAL A O 1
ATOM 571 N N . ASN A 1 98 ? 15.765 44.933 -15.049 1.00 145.94 96 ASN A N 1
ATOM 572 C CA . ASN A 1 98 ? 15.548 44.857 -16.486 1.00 143.71 96 ASN A CA 1
ATOM 573 C C . ASN A 1 98 ? 15.056 43.466 -16.841 1.00 134.00 96 ASN A C 1
ATOM 574 O O . ASN A 1 98 ? 15.481 42.480 -16.242 1.00 136.56 96 ASN A O 1
ATOM 579 N N . ALA A 1 99 ? 14.164 43.390 -17.820 1.00 119.14 97 ALA A N 1
ATOM 580 C CA . ALA A 1 99 ? 13.448 42.153 -18.107 1.00 118.14 97 ALA A CA 1
ATOM 581 C C . ALA A 1 99 ? 14.350 40.960 -18.436 1.00 143.89 97 ALA A C 1
ATOM 582 O O . ALA A 1 99 ? 13.935 39.812 -18.295 1.00 149.84 97 ALA A O 1
ATOM 584 N N . SER A 1 100 ? 15.579 41.228 -18.864 1.00 151.46 98 SER A N 1
ATOM 585 C CA . SER A 1 100 ? 16.479 40.165 -19.297 1.00 164.51 98 SER A CA 1
ATOM 586 C C . SER A 1 100 ? 17.253 39.494 -18.163 1.00 175.06 98 SER A C 1
ATOM 587 O O . SER A 1 100 ? 17.710 38.362 -18.308 1.00 181.91 98 SER A O 1
ATOM 590 N N . GLU A 1 101 ? 17.397 40.180 -17.037 1.00 183.87 99 GLU A N 1
ATOM 591 C CA . GLU A 1 101 ? 18.234 39.668 -15.956 1.00 193.16 99 GLU A CA 1
ATOM 592 C C . GLU A 1 101 ? 17.453 38.960 -14.851 1.00 187.96 99 GLU A C 1
ATOM 593 O O . GLU A 1 101 ? 18.014 38.642 -13.802 1.00 190.60 99 GLU A O 1
ATOM 599 N N . VAL A 1 102 ? 16.166 38.716 -15.075 1.00 177.58 100 VAL A N 1
ATOM 600 C CA . VAL A 1 102 ? 15.382 37.950 -14.109 1.00 171.76 100 VAL A CA 1
ATOM 601 C C . VAL A 1 102 ? 15.539 36.458 -14.409 1.00 169.77 100 VAL A C 1
ATOM 602 O O . VAL A 1 102 ? 15.119 35.969 -15.458 1.00 169.25 100 VAL A O 1
ATOM 606 N N . LYS A 1 103 ? 16.184 35.750 -13.486 1.00 169.47 101 LYS A N 1
ATOM 607 C CA . LYS A 1 103 ? 16.531 34.345 -13.675 1.00 161.05 101 LYS A CA 1
ATOM 608 C C . LYS A 1 103 ? 15.293 33.459 -13.693 1.00 172.64 101 LYS A C 1
ATOM 609 O O . LYS A 1 103 ? 14.249 33.828 -13.154 1.00 173.63 101 LYS A O 1
ATOM 611 N N . ALA A 1 104 ? 15.409 32.298 -14.331 1.00 187.69 102 ALA A N 1
ATOM 612 C CA . ALA A 1 104 ? 14.307 31.344 -14.390 1.00 202.91 102 ALA A CA 1
ATOM 613 C C . ALA A 1 104 ? 14.316 30.383 -13.206 1.00 215.34 102 ALA A C 1
ATOM 614 O O . ALA A 1 104 ? 15.254 30.377 -12.405 1.00 219.30 102 ALA A O 1
ATOM 616 N N . HIS A 1 105 ? 13.256 29.581 -13.108 1.00 214.92 103 HIS A N 1
ATOM 617 C CA . HIS A 1 105 ? 13.068 28.622 -12.019 1.00 212.09 103 HIS A CA 1
ATOM 618 C C . HIS A 1 105 ? 13.053 29.297 -10.646 1.00 198.98 103 HIS A C 1
ATOM 619 O O . HIS A 1 105 ? 13.222 28.635 -9.623 1.00 206.30 103 HIS A O 1
ATOM 621 N N . ARG A 1 106 ? 12.856 30.613 -10.628 1.00 183.39 104 ARG A N 1
ATOM 622 C CA . ARG A 1 106 ? 12.818 31.369 -9.380 1.00 163.68 104 ARG A CA 1
ATOM 623 C C . ARG A 1 106 ? 11.433 31.968 -9.156 1.00 156.30 104 ARG A C 1
ATOM 624 O O . ARG A 1 106 ? 10.681 32.169 -10.108 1.00 160.12 104 ARG A O 1
ATOM 626 N N . ASP A 1 107 ? 11.110 32.258 -7.897 1.00 156.69 105 ASP A N 1
ATOM 627 C CA . ASP A 1 107 ? 9.791 32.776 -7.520 1.00 152.89 105 ASP A CA 1
ATOM 628 C C . ASP A 1 107 ? 9.609 34.266 -7.828 1.00 139.69 105 ASP A C 1
ATOM 629 O O . ASP A 1 107 ? 8.597 34.660 -8.414 1.00 132.43 105 ASP A O 1
ATOM 634 N N . ASN A 1 108 ? 10.593 35.076 -7.434 1.00 134.91 106 ASN A N 1
ATOM 635 C CA . ASN A 1 108 ? 10.492 36.537 -7.478 1.00 117.17 106 ASN A CA 1
ATOM 636 C C . ASN A 1 108 ? 9.271 37.044 -6.712 1.00 103.73 106 ASN A C 1
ATOM 637 O O . ASN A 1 108 ? 8.407 37.710 -7.275 1.00 94.16 106 ASN A O 1
ATOM 642 N N . SER A 1 109 ? 9.230 36.715 -5.421 1.00 100.32 107 SER A N 1
ATOM 643 C CA . SER A 1 109 ? 8.084 36.951 -4.548 1.00 82.98 107 SER A CA 1
ATOM 644 C C . SER A 1 109 ? 7.667 38.403 -4.507 1.00 90.12 107 SER A C 1
ATOM 645 O O . SER A 1 109 ? 6.487 38.704 -4.337 1.00 107.87 107 SER A O 1
ATOM 648 N N . ARG A 1 110 ? 8.630 39.304 -4.667 1.00 93.51 108 ARG A N 1
ATOM 649 C CA . ARG A 1 110 ? 8.377 40.723 -4.433 1.00 102.91 108 ARG A CA 1
ATOM 650 C C . ARG A 1 110 ? 8.625 41.655 -5.626 1.00 95.51 108 ARG A C 1
ATOM 651 O O . ARG A 1 110 ? 9.004 42.813 -5.451 1.00 91.30 108 ARG A O 1
ATOM 659 N N . MET A 1 111 ? 8.413 41.145 -6.836 1.00 97.89 109 MET A N 1
ATOM 660 C CA . MET A 1 111 ? 8.515 41.957 -8.046 1.00 88.01 109 MET A CA 1
ATOM 661 C C . MET A 1 111 ? 7.151 42.339 -8.587 1.00 86.64 109 MET A C 1
ATOM 662 O O . MET A 1 111 ? 6.186 41.593 -8.435 1.00 91.27 109 MET A O 1
ATOM 667 N N . TRP A 1 112 ? 7.071 43.496 -9.231 1.00 87.62 110 TRP A N 1
ATOM 668 C CA . TRP A 1 112 ? 5.886 43.836 -10.002 1.00 84.52 110 TRP A CA 1
ATOM 669 C C . TRP A 1 112 ? 6.296 44.109 -11.437 1.00 96.33 110 TRP A C 1
ATOM 670 O O . TRP A 1 112 ? 7.384 44.631 -11.706 1.00 92.96 110 TRP A O 1
ATOM 681 N N . GLU A 1 113 ? 5.420 43.739 -12.360 1.00 107.50 111 GLU A N 1
ATOM 682 C CA . GLU A 1 113 ? 5.631 44.030 -13.764 1.00 93.29 111 GLU A CA 1
ATOM 683 C C . GLU A 1 113 ? 5.283 45.482 -14.072 1.00 85.35 111 GLU A C 1
ATOM 684 O O . GLU A 1 113 ? 4.186 45.953 -13.747 1.00 82.19 111 GLU A O 1
ATOM 690 N N . ILE A 1 114 ? 6.219 46.202 -14.680 1.00 82.64 112 ILE A N 1
ATOM 691 C CA . ILE A 1 114 ? 5.925 47.570 -15.081 1.00 89.98 112 ILE A CA 1
ATOM 692 C C . ILE A 1 114 ? 5.735 47.668 -16.600 1.00 96.48 112 ILE A C 1
ATOM 693 O O . ILE A 1 114 ? 6.629 47.326 -17.375 1.00 103.66 112 ILE A O 1
ATOM 698 N N . PHE A 1 115 ? 4.556 48.122 -17.015 1.00 87.36 113 PHE A N 1
ATOM 699 C CA . PHE A 1 115 ? 4.238 48.247 -18.431 1.00 91.22 113 PHE A CA 1
ATOM 700 C C . PHE A 1 115 ? 4.441 49.674 -18.893 1.00 108.88 113 PHE A C 1
ATOM 701 O O . PHE A 1 115 ? 4.275 50.617 -18.122 1.00 109.53 113 PHE A O 1
ATOM 709 N N . GLU A 1 116 ? 4.848 49.822 -20.147 1.00 118.27 114 GLU A N 1
ATOM 710 C CA . GLU A 1 116 ? 4.831 51.117 -20.805 1.00 112.09 114 GLU A CA 1
ATOM 711 C C . GLU A 1 116 ? 4.318 50.889 -22.216 1.00 121.32 114 GLU A C 1
ATOM 712 O O . GLU A 1 116 ? 4.798 49.994 -22.915 1.00 126.22 114 GLU A O 1
ATOM 714 N N . ASP A 1 117 ? 3.328 51.680 -22.621 1.00 130.93 115 ASP A N 1
ATOM 715 C CA . ASP A 1 117 ? 2.792 51.627 -23.985 1.00 119.24 115 ASP A CA 1
ATOM 716 C C . ASP A 1 117 ? 2.296 50.236 -24.407 1.00 115.84 115 ASP A C 1
ATOM 717 O O . ASP A 1 117 ? 2.464 49.834 -25.555 1.00 131.65 115 ASP A O 1
ATOM 722 N N . GLY A 1 118 ? 1.692 49.504 -23.479 1.00 105.41 116 GLY A N 1
ATOM 723 C CA . GLY A 1 118 ? 1.106 48.214 -23.793 1.00 98.27 116 GLY A CA 1
ATOM 724 C C . GLY A 1 118 ? 2.032 47.016 -23.651 1.00 98.77 116 GLY A C 1
ATOM 725 O O . GLY A 1 118 ? 1.576 45.875 -23.736 1.00 99.93 116 GLY A O 1
ATOM 726 N N . HIS A 1 119 ? 3.320 47.258 -23.417 1.00 100.98 117 HIS A N 1
ATOM 727 C CA . HIS A 1 119 ? 4.279 46.157 -23.297 1.00 107.60 117 HIS A CA 1
ATOM 728 C C . HIS A 1 119 ? 5.098 46.175 -22.005 1.00 103.01 117 HIS A C 1
ATOM 729 O O . HIS A 1 119 ? 5.247 47.214 -21.352 1.00 100.98 117 HIS A O 1
ATOM 736 N N . LEU A 1 120 ? 5.647 45.011 -21.662 1.00 94.01 118 LEU A N 1
ATOM 737 C CA . LEU A 1 120 ? 6.521 44.889 -20.505 1.00 91.79 118 LEU A CA 1
ATOM 738 C C . LEU A 1 120 ? 7.755 45.758 -20.684 1.00 106.02 118 LEU A C 1
ATOM 739 O O . LEU A 1 120 ? 8.478 45.636 -21.679 1.00 108.44 118 LEU A O 1
ATOM 744 N N . SER A 1 121 ? 7.955 46.674 -19.741 1.00 102.22 119 SER A N 1
ATOM 745 C CA . SER A 1 121 ? 9.124 47.542 -19.748 1.00 102.45 119 SER A CA 1
ATOM 746 C C . SER A 1 121 ? 10.228 46.931 -18.896 1.00 99.42 119 SER A C 1
ATOM 747 O O . SER A 1 121 ? 11.273 46.511 -19.385 1.00 107.40 119 SER A O 1
ATOM 750 N N . HIS A 1 122 ? 9.987 46.911 -17.598 1.00 107.33 120 HIS A N 1
ATOM 751 C CA . HIS A 1 122 ? 10.932 46.368 -16.645 1.00 104.12 120 HIS A CA 1
ATOM 752 C C . HIS A 1 122 ? 10.149 45.821 -15.474 1.00 108.32 120 HIS A C 1
ATOM 753 O O . HIS A 1 122 ? 8.937 46.029 -15.378 1.00 103.72 120 HIS A O 1
ATOM 760 N N . PHE A 1 123 ? 10.831 45.116 -14.584 1.00 117.00 121 PHE A N 1
ATOM 761 C CA . PHE A 1 123 ? 10.221 44.775 -13.311 1.00 114.31 121 PHE A CA 1
ATOM 762 C C . PHE A 1 123 ? 10.677 45.785 -12.262 1.00 105.34 121 PHE A C 1
ATOM 763 O O . PHE A 1 123 ? 11.699 46.461 -12.435 1.00 96.02 121 PHE A O 1
ATOM 771 N N . ILE A 1 124 ? 9.911 45.892 -11.182 1.00 105.76 122 ILE A N 1
ATOM 772 C CA . ILE A 1 124 ? 10.360 46.642 -10.015 1.00 99.06 122 ILE A CA 1
ATOM 773 C C . ILE A 1 124 ? 10.433 45.692 -8.817 1.00 96.92 122 ILE A C 1
ATOM 774 O O . ILE A 1 124 ? 9.428 45.136 -8.380 1.00 90.40 122 ILE A O 1
ATOM 779 N N . ASP A 1 125 ? 11.652 45.472 -8.329 1.00 107.23 123 ASP A N 1
ATOM 780 C CA . ASP A 1 125 ? 11.900 44.490 -7.278 1.00 104.07 123 ASP A CA 1
ATOM 781 C C . ASP A 1 125 ? 11.896 45.125 -5.900 1.00 102.08 123 ASP A C 1
ATOM 782 O O . ASP A 1 125 ? 12.800 45.881 -5.560 1.00 109.30 123 ASP A O 1
ATOM 787 N N . GLY A 1 126 ? 10.894 44.795 -5.097 1.00 107.36 124 GLY A N 1
ATOM 788 C CA . GLY A 1 126 ? 10.794 45.342 -3.756 1.00 121.60 124 GLY A CA 1
ATOM 789 C C . GLY A 1 126 ? 11.614 44.627 -2.698 1.00 112.99 124 GLY A C 1
ATOM 790 O O . GLY A 1 126 ? 11.673 45.078 -1.557 1.00 109.52 124 GLY A O 1
ATOM 791 N N . LYS A 1 127 ? 12.250 43.520 -3.075 1.00 108.20 125 LYS A N 1
ATOM 792 C CA . LYS A 1 127 ? 13.008 42.712 -2.127 1.00 112.06 125 LYS A CA 1
ATOM 793 C C . LYS A 1 127 ? 14.179 43.501 -1.555 1.00 120.70 125 LYS A C 1
ATOM 794 O O . LYS A 1 127 ? 15.036 43.981 -2.298 1.00 130.41 125 LYS A O 1
ATOM 800 N N . GLY A 1 128 ? 14.220 43.614 -0.229 1.00 113.28 126 GLY A N 1
ATOM 801 C CA . GLY A 1 128 ? 15.292 44.332 0.430 1.00 115.30 126 GLY A CA 1
ATOM 802 C C . GLY A 1 128 ? 15.155 45.841 0.353 1.00 109.45 126 GLY A C 1
ATOM 803 O O . GLY A 1 128 ? 16.127 46.565 0.569 1.00 118.69 126 GLY A O 1
ATOM 804 N N . SER A 1 129 ? 13.964 46.322 0.011 1.00 107.26 127 SER A N 1
ATOM 805 C CA . SER A 1 129 ? 13.737 47.762 -0.084 1.00 116.88 127 SER A CA 1
ATOM 806 C C . SER A 1 129 ? 13.594 48.346 1.304 1.00 122.24 127 SER A C 1
ATOM 807 O O . SER A 1 129 ? 14.054 49.453 1.573 1.00 129.92 127 SER A O 1
ATOM 810 N N . GLY A 1 130 ? 12.936 47.591 2.177 1.00 122.02 128 GLY A N 1
ATOM 811 C CA . GLY A 1 130 ? 12.664 48.035 3.529 1.00 128.95 128 GLY A CA 1
ATOM 812 C C . GLY A 1 130 ? 11.428 48.908 3.623 1.00 124.11 128 GLY A C 1
ATOM 813 O O . GLY A 1 130 ? 11.038 49.330 4.712 1.00 134.69 128 GLY A O 1
ATOM 814 N N . ASN A 1 131 ? 10.815 49.200 2.483 1.00 113.24 129 ASN A N 1
ATOM 815 C CA . ASN A 1 131 ? 9.540 49.894 2.497 1.00 106.09 129 ASN A CA 1
ATOM 816 C C . ASN A 1 131 ? 8.446 48.889 2.827 1.00 105.61 129 ASN A C 1
ATOM 817 O O . ASN A 1 131 ? 8.489 47.735 2.394 1.00 94.10 129 ASN A O 1
ATOM 822 N N . TRP A 1 132 ? 7.463 49.341 3.593 1.00 106.16 130 TRP A N 1
ATOM 823 C CA . TRP A 1 132 ? 6.488 48.445 4.192 1.00 95.00 130 TRP A CA 1
ATOM 824 C C . TRP A 1 132 ? 5.671 47.655 3.188 1.00 84.85 130 TRP A C 1
ATOM 825 O O . TRP A 1 132 ? 5.241 46.550 3.496 1.00 77.24 130 TRP A O 1
ATOM 836 N N . MET A 1 133 ? 5.465 48.215 1.996 1.00 100.08 131 MET A N 1
ATOM 837 C CA . MET A 1 133 ? 4.625 47.586 0.962 1.00 92.88 131 MET A CA 1
ATOM 838 C C . MET A 1 133 ? 5.189 46.273 0.452 1.00 80.20 131 MET A C 1
ATOM 839 O O . MET A 1 133 ? 4.450 45.433 -0.052 1.00 104.19 131 MET A O 1
ATOM 844 N N . SER A 1 134 ? 6.497 46.089 0.577 1.00 81.20 132 SER A N 1
ATOM 845 C CA . SER A 1 134 ? 7.115 44.853 0.111 1.00 97.60 132 SER A CA 1
ATOM 846 C C . SER A 1 134 ? 6.842 43.686 1.071 1.00 96.90 132 SER A C 1
ATOM 847 O O . SER A 1 134 ? 7.247 42.552 0.810 1.00 89.05 132 SER A O 1
ATOM 850 N N . TYR A 1 135 ? 6.131 43.949 2.164 1.00 92.08 133 TYR A N 1
ATOM 851 C CA . TYR A 1 135 ? 5.837 42.886 3.112 1.00 98.92 133 TYR A CA 1
ATOM 852 C C . TYR A 1 135 ? 4.398 42.428 2.986 1.00 108.83 133 TYR A C 1
ATOM 853 O O . TYR A 1 135 ? 3.987 41.468 3.636 1.00 140.58 133 TYR A O 1
ATOM 862 N N . VAL A 1 136 ? 3.625 43.133 2.170 1.00 87.66 134 VAL A N 1
ATOM 863 C CA . VAL A 1 136 ? 2.257 42.725 1.899 1.00 82.71 134 VAL A CA 1
ATOM 864 C C . VAL A 1 136 ? 2.264 41.512 0.980 1.00 88.92 134 VAL A C 1
ATOM 865 O O . VAL A 1 136 ? 2.691 41.595 -0.174 1.00 88.71 134 VAL A O 1
ATOM 869 N N . ASN A 1 137 ? 1.789 40.392 1.515 1.00 100.64 135 ASN A N 1
ATOM 870 C CA . ASN A 1 137 ? 1.755 39.122 0.808 1.00 89.15 135 ASN A CA 1
ATOM 871 C C . ASN A 1 137 ? 0.646 39.110 -0.236 1.00 82.87 135 ASN A C 1
ATOM 872 O O . ASN A 1 137 ? -0.164 40.031 -0.286 1.00 85.75 135 ASN A O 1
ATOM 877 N N . CYS A 1 138 ? 0.609 38.082 -1.080 1.00 83.85 136 CYS A N 1
ATOM 878 C CA . CYS A 1 138 ? -0.376 38.050 -2.159 1.00 89.34 136 CYS A CA 1
ATOM 879 C C . CYS A 1 138 ? -1.637 37.305 -1.757 1.00 75.51 136 CYS A C 1
ATOM 880 O O . CYS A 1 138 ? -1.622 36.488 -0.861 1.00 82.58 136 CYS A O 1
ATOM 883 N N . ALA A 1 139 ? -2.744 37.621 -2.409 1.00 80.05 137 ALA A N 1
ATOM 884 C CA . ALA A 1 139 ? -3.965 36.852 -2.233 1.00 78.22 137 ALA A CA 1
ATOM 885 C C . ALA A 1 139 ? -3.912 35.561 -3.063 1.00 80.93 137 ALA A C 1
ATOM 886 O O . ALA A 1 139 ? -3.505 35.564 -4.221 1.00 88.53 137 ALA A O 1
ATOM 888 N N . ARG A 1 140 ? -4.303 34.451 -2.459 1.00 90.59 138 ARG A N 1
ATOM 889 C CA . ARG A 1 140 ? -4.265 33.169 -3.147 1.00 93.75 138 ARG A CA 1
ATOM 890 C C . ARG A 1 140 ? -5.630 32.828 -3.723 1.00 91.93 138 ARG A C 1
ATOM 891 O O . ARG A 1 140 ? -5.772 31.911 -4.535 1.00 100.95 138 ARG A O 1
ATOM 899 N N . PHE A 1 141 ? -6.626 33.591 -3.292 1.00 78.46 139 PHE A N 1
ATOM 900 C CA . PHE A 1 141 ? -8.000 33.451 -3.753 1.00 70.24 139 PHE A CA 1
ATOM 901 C C . PHE A 1 141 ? -8.758 34.687 -3.297 1.00 74.80 139 PHE A C 1
ATOM 902 O O . PHE A 1 141 ? -8.306 35.383 -2.391 1.00 95.03 139 PHE A O 1
ATOM 910 N N . PRO A 1 142 ? -9.898 34.985 -3.928 1.00 74.16 140 PRO A N 1
ATOM 911 C CA . PRO A 1 142 ? -10.530 36.276 -3.628 1.00 84.55 140 PRO A CA 1
ATOM 912 C C . PRO A 1 142 ? -11.049 36.484 -2.198 1.00 79.36 140 PRO A C 1
ATOM 913 O O . PRO A 1 142 ? -10.979 37.619 -1.734 1.00 66.48 140 PRO A O 1
ATOM 917 N N . LYS A 1 143 ? -11.532 35.454 -1.511 1.00 87.23 141 LYS A N 1
ATOM 918 C CA . LYS A 1 143 ? -12.130 35.684 -0.191 1.00 95.47 141 LYS A CA 1
ATOM 919 C C . LYS A 1 143 ? -11.130 36.271 0.800 1.00 88.58 141 LYS A C 1
ATOM 920 O O . LYS A 1 143 ? -11.498 37.060 1.669 1.00 92.60 141 LYS A O 1
ATOM 926 N N . GLU A 1 144 ? -9.858 35.930 0.644 1.00 81.09 142 GLU A N 1
ATOM 927 C CA . GLU A 1 144 ? -8.850 36.458 1.546 1.00 76.65 142 GLU A CA 1
ATOM 928 C C . GLU A 1 144 ? -8.186 37.724 0.992 1.00 77.29 142 GLU A C 1
ATOM 929 O O . GLU A 1 144 ? -7.227 38.231 1.558 1.00 98.13 142 GLU A O 1
ATOM 935 N N . GLN A 1 145 ? -8.714 38.242 -0.106 1.00 80.78 143 GLN A N 1
ATOM 936 C CA . GLN A 1 145 ? -8.118 39.392 -0.774 1.00 74.13 143 GLN A CA 1
ATOM 937 C C . GLN A 1 145 ? -8.803 40.713 -0.439 1.00 77.10 143 GLN A C 1
ATOM 938 O O . GLN A 1 145 ? -9.999 40.871 -0.687 1.00 91.02 143 GLN A O 1
ATOM 944 N N . ASN A 1 146 ? -8.054 41.679 0.087 1.00 71.21 144 ASN A N 1
ATOM 945 C CA . ASN A 1 146 ? -8.634 42.997 0.341 1.00 63.24 144 ASN A CA 1
ATOM 946 C C . ASN A 1 146 ? -7.895 44.123 -0.378 1.00 62.67 144 ASN A C 1
ATOM 947 O O . ASN A 1 146 ? -8.300 45.283 -0.295 1.00 63.84 144 ASN A O 1
ATOM 952 N N . LEU A 1 147 ? -6.851 43.781 -1.127 1.00 70.46 145 LEU A N 1
ATOM 953 C CA . LEU A 1 147 ? -6.119 44.784 -1.893 1.00 78.87 145 LEU A CA 1
ATOM 954 C C . LEU A 1 147 ? -6.119 44.500 -3.407 1.00 85.22 145 LEU A C 1
ATOM 955 O O . LEU A 1 147 ? -6.232 43.355 -3.832 1.00 110.05 145 LEU A O 1
ATOM 960 N N . LEU A 1 148 ? -6.004 45.560 -4.205 1.00 74.02 146 LEU A N 1
ATOM 961 C CA . LEU A 1 148 ? -5.882 45.471 -5.667 1.00 66.81 146 LEU A CA 1
ATOM 962 C C . LEU A 1 148 ? -4.587 46.114 -6.107 1.00 76.47 146 LEU A C 1
ATOM 963 O O . LEU A 1 148 ? -4.330 47.268 -5.776 1.00 89.91 146 LEU A O 1
ATOM 968 N N . ALA A 1 149 ? -3.765 45.380 -6.842 1.00 72.56 147 ALA A N 1
ATOM 969 C CA . ALA A 1 149 ? -2.586 45.973 -7.449 1.00 67.56 147 ALA A CA 1
ATOM 970 C C . ALA A 1 149 ? -2.980 46.798 -8.696 1.00 69.74 147 ALA A C 1
ATOM 971 O O . ALA A 1 149 ? -3.699 46.316 -9.574 1.00 69.52 147 ALA A O 1
ATOM 973 N N . VAL A 1 150 ? -2.551 48.056 -8.739 1.00 71.17 148 VAL A N 1
ATOM 974 C CA . VAL A 1 150 ? -2.932 48.988 -9.798 1.00 78.49 148 VAL A CA 1
ATOM 975 C C . VAL A 1 150 ? -1.722 49.765 -10.285 1.00 84.31 148 VAL A C 1
ATOM 976 O O . VAL A 1 150 ? -0.987 50.336 -9.478 1.00 89.36 148 VAL A O 1
ATOM 980 N N . GLN A 1 151 ? -1.500 49.773 -11.593 1.00 86.19 149 GLN A N 1
ATOM 981 C CA . GLN A 1 151 ? -0.397 50.533 -12.179 1.00 69.96 149 GLN A CA 1
ATOM 982 C C . GLN A 1 151 ? -0.861 51.918 -12.643 1.00 72.91 149 GLN A C 1
ATOM 983 O O . GLN A 1 151 ? -1.801 52.033 -13.424 1.00 89.75 149 GLN A O 1
ATOM 989 N N . HIS A 1 152 ? -0.238 52.972 -12.132 1.00 74.51 150 HIS A N 1
ATOM 990 C CA . HIS A 1 152 ? -0.507 54.310 -12.643 1.00 77.93 150 HIS A CA 1
ATOM 991 C C . HIS A 1 152 ? 0.809 55.057 -12.841 1.00 108.71 150 HIS A C 1
ATOM 992 O O . HIS A 1 152 ? 1.747 54.867 -12.065 1.00 123.88 150 HIS A O 1
ATOM 999 N N . GLN A 1 153 ? 0.863 55.908 -13.867 1.00 100.72 151 GLN A N 1
ATOM 1000 C CA . GLN A 1 153 ? 2.135 56.429 -14.360 1.00 104.03 151 GLN A CA 1
ATOM 1001 C C . GLN A 1 153 ? 3.079 55.257 -14.505 1.00 123.93 151 GLN A C 1
ATOM 1002 O O . GLN A 1 153 ? 2.769 54.286 -15.197 1.00 147.71 151 GLN A O 1
ATOM 1008 N N . GLY A 1 154 ? 4.218 55.323 -13.838 1.00 84.58 152 GLY A N 1
ATOM 1009 C CA . GLY A 1 154 ? 5.168 54.233 -13.937 1.00 83.09 152 GLY A CA 1
ATOM 1010 C C . GLY A 1 154 ? 5.179 53.267 -12.777 1.00 102.22 152 GLY A C 1
ATOM 1011 O O . GLY A 1 154 ? 5.952 52.312 -12.779 1.00 99.69 152 GLY A O 1
ATOM 1012 N N . GLN A 1 155 ? 4.320 53.504 -11.790 1.00 92.96 153 GLN A N 1
ATOM 1013 C CA . GLN A 1 155 ? 4.450 52.832 -10.501 1.00 96.91 153 GLN A CA 1
ATOM 1014 C C . GLN A 1 155 ? 3.247 51.987 -10.098 1.00 98.91 153 GLN A C 1
ATOM 1015 O O . GLN A 1 155 ? 2.186 52.056 -10.719 1.00 99.04 153 GLN A O 1
ATOM 1021 N N . ILE A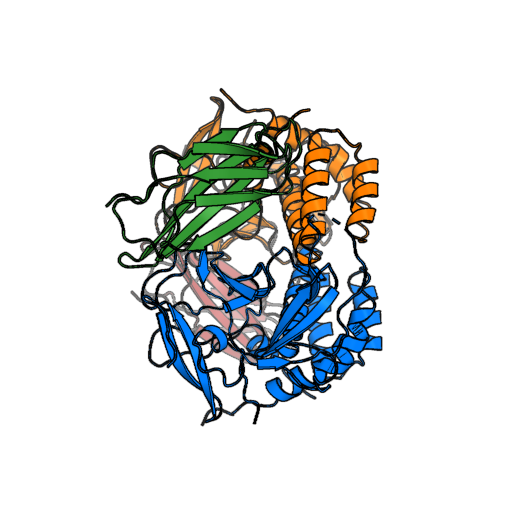 1 156 ? 3.438 51.187 -9.050 1.00 95.19 154 ILE A N 1
ATOM 1022 C CA . ILE A 1 156 ? 2.406 50.289 -8.535 1.00 80.65 154 ILE A CA 1
ATOM 1023 C C . ILE A 1 156 ? 1.752 50.804 -7.249 1.00 85.63 154 ILE A C 1
ATOM 1024 O O . ILE A 1 156 ? 2.442 51.226 -6.319 1.00 84.71 154 ILE A O 1
ATOM 1029 N N . PHE A 1 157 ? 0.422 50.790 -7.210 1.00 75.83 155 PHE A N 1
ATOM 1030 C CA . PHE A 1 157 ? -0.303 51.151 -6.002 1.00 71.89 155 PHE A CA 1
ATOM 1031 C C . PHE A 1 157 ? -1.169 49.976 -5.547 1.00 87.61 155 PHE A C 1
ATOM 1032 O O . PHE A 1 157 ? -1.520 49.119 -6.353 1.00 85.90 155 PHE A O 1
ATOM 1040 N N . TYR A 1 158 ? -1.456 49.915 -4.243 1.00 93.54 156 TYR A N 1
ATOM 1041 C CA . TYR A 1 158 ? -2.414 48.958 -3.690 1.00 68.12 156 TYR A CA 1
ATOM 1042 C C . TYR A 1 158 ? -3.666 49.722 -3.289 1.00 76.58 156 TYR A C 1
ATOM 1043 O O . TYR A 1 158 ? -3.582 50.729 -2.575 1.00 73.09 156 TYR A O 1
ATOM 1052 N N . GLU A 1 159 ? -4.824 49.245 -3.734 1.00 77.65 157 GLU A N 1
ATOM 1053 C CA . GLU A 1 159 ? -6.088 49.878 -3.370 1.00 77.79 157 GLU A CA 1
ATOM 1054 C C . GLU A 1 159 ? -6.991 48.880 -2.657 1.00 83.03 157 GLU A C 1
ATOM 1055 O O . GLU A 1 159 ? -7.167 47.752 -3.114 1.00 82.38 157 GLU A O 1
ATOM 1061 N N . SER A 1 160 ? -7.573 49.290 -1.538 1.00 69.02 158 SER A N 1
ATOM 1062 C CA . SER A 1 160 ? -8.492 48.406 -0.844 1.00 70.88 158 SER A CA 1
ATOM 1063 C C . SER A 1 160 ? -9.733 48.133 -1.706 1.00 83.31 158 SER A C 1
ATOM 1064 O O . SER A 1 160 ? -10.341 49.064 -2.259 1.00 84.68 158 SER A O 1
ATOM 1067 N N . CYS A 1 161 ? -10.090 46.855 -1.839 1.00 73.76 159 CYS A N 1
ATOM 1068 C CA . CYS A 1 161 ? -11.298 46.475 -2.571 1.00 72.13 159 CYS A CA 1
ATOM 1069 C C . CYS A 1 161 ? -12.434 46.115 -1.620 1.00 84.26 159 CYS A C 1
ATOM 1070 O O . CYS A 1 161 ? -13.555 45.842 -2.046 1.00 81.40 159 CYS A O 1
ATOM 1073 N N . ARG A 1 162 ? -12.130 46.133 -0.329 1.00 98.35 160 ARG A N 1
ATOM 1074 C CA . ARG A 1 162 ? -13.079 45.774 0.715 1.00 79.27 160 ARG A CA 1
ATOM 1075 C C . ARG A 1 162 ? -12.828 46.652 1.918 1.00 83.05 160 ARG A C 1
ATOM 1076 O O . ARG A 1 162 ? -11.737 47.206 2.056 1.00 97.78 160 ARG A O 1
ATOM 1084 N N . ASP A 1 163 ? -13.826 46.803 2.778 1.00 78.40 161 ASP A N 1
ATOM 1085 C CA . ASP A 1 163 ? -13.552 47.360 4.098 1.00 82.72 161 ASP A CA 1
ATOM 1086 C C . ASP A 1 163 ? -12.596 46.399 4.805 1.00 83.22 161 ASP A C 1
ATOM 1087 O O . ASP A 1 163 ? -12.847 45.189 4.863 1.00 82.16 161 ASP A O 1
ATOM 1092 N N . ILE A 1 164 ? -11.471 46.917 5.284 1.00 85.71 162 ILE A N 1
ATOM 1093 C CA . ILE A 1 164 ? -10.540 46.090 6.046 1.00 76.22 162 ILE A CA 1
ATOM 1094 C C . ILE A 1 164 ? -10.696 46.303 7.560 1.00 96.06 162 ILE A C 1
ATOM 1095 O O . ILE A 1 164 ? -10.538 47.411 8.081 1.00 87.54 162 ILE A O 1
ATOM 1100 N N . GLN A 1 165 ? -11.025 45.224 8.261 1.00 99.17 163 GLN A N 1
ATOM 1101 C CA . GLN A 1 165 ? -11.277 45.293 9.692 1.00 99.30 163 GLN A CA 1
ATOM 1102 C C . GLN A 1 165 ? -10.020 45.011 10.497 1.00 102.31 163 GLN A C 1
ATOM 1103 O O . GLN A 1 165 ? -9.045 44.465 9.973 1.00 90.59 163 GLN A O 1
ATOM 1109 N N . ARG A 1 166 ? -10.050 45.400 11.769 1.00 109.98 164 ARG A N 1
ATOM 1110 C CA . ARG A 1 166 ? -8.931 45.181 12.677 1.00 106.29 164 ARG A CA 1
ATOM 1111 C C . ARG A 1 166 ? -8.511 43.711 12.729 1.00 109.16 164 ARG A C 1
ATOM 1112 O O . ARG A 1 166 ? -9.358 42.818 12.727 1.00 113.27 164 ARG A O 1
ATOM 1120 N N . ASN A 1 167 ? -7.196 43.493 12.740 1.00 102.34 165 ASN A N 1
ATOM 1121 C CA . ASN A 1 167 ? -6.557 42.176 12.824 1.00 100.55 165 ASN A CA 1
ATOM 1122 C C . ASN A 1 167 ? -6.616 41.363 11.541 1.00 104.29 165 ASN A C 1
ATOM 1123 O O . ASN A 1 167 ? -6.053 40.268 11.476 1.00 98.73 165 ASN A O 1
ATOM 1128 N N . GLN A 1 168 ? -7.283 41.895 10.521 1.00 113.43 166 GLN A N 1
ATOM 1129 C CA . GLN A 1 168 ? -7.324 41.232 9.224 1.00 80.40 166 GLN A CA 1
ATOM 1130 C C . GLN A 1 168 ? -6.037 41.529 8.471 1.00 78.14 166 GLN A C 1
ATOM 1131 O O . GLN A 1 168 ? -5.583 42.662 8.467 1.00 100.10 166 GLN A O 1
ATOM 1137 N N . GLU A 1 169 ? -5.446 40.518 7.839 1.00 78.75 167 GLU A N 1
ATOM 1138 C CA . GLU A 1 169 ? -4.206 40.713 7.075 1.00 80.14 167 GLU A CA 1
ATOM 1139 C C . GLU A 1 169 ? -4.438 41.327 5.688 1.00 86.67 167 GLU A C 1
ATOM 1140 O O . GLU A 1 169 ? -5.392 40.976 4.984 1.00 77.32 167 GLU A O 1
ATOM 1146 N N . LEU A 1 170 ? -3.550 42.239 5.303 1.00 100.90 168 LEU A N 1
ATOM 1147 C CA . LEU A 1 170 ? -3.583 42.860 3.980 1.00 83.32 168 LEU A CA 1
ATOM 1148 C C . LEU A 1 170 ? -2.977 41.926 2.930 1.00 82.30 168 LEU A C 1
ATOM 1149 O O . LEU A 1 170 ? -1.823 41.519 3.052 1.00 78.16 168 LEU A O 1
ATOM 1154 N N . LEU A 1 171 ? -3.771 41.558 1.924 1.00 90.75 169 LEU A N 1
ATOM 1155 C CA . LEU A 1 171 ? -3.338 40.618 0.886 1.00 82.45 169 LEU A CA 1
ATOM 1156 C C . LEU A 1 171 ? -3.725 41.118 -0.510 1.00 94.00 169 LEU A C 1
ATOM 1157 O O . LEU A 1 171 ? -4.890 41.421 -0.768 1.00 108.37 169 LEU A O 1
ATOM 1162 N N . VAL A 1 172 ? -2.742 41.218 -1.401 1.00 87.19 170 VAL A N 1
ATOM 1163 C CA . VAL A 1 172 ? -2.951 41.855 -2.701 1.00 83.51 170 VAL A CA 1
ATOM 1164 C C . VAL A 1 172 ? -2.958 40.869 -3.873 1.00 80.32 170 VAL A C 1
ATOM 1165 O O . VAL A 1 172 ? -2.279 39.851 -3.830 1.00 78.28 170 VAL A O 1
ATOM 1169 N N . TRP A 1 173 ? -3.748 41.161 -4.907 1.00 82.00 171 TRP A N 1
ATOM 1170 C CA . TRP A 1 173 ? -3.571 40.500 -6.197 1.00 82.89 171 TRP A CA 1
ATOM 1171 C C . TRP A 1 173 ? -3.781 41.476 -7.357 1.00 90.67 171 TRP A C 1
ATOM 1172 O O . TRP A 1 173 ? -4.349 42.551 -7.171 1.00 97.83 171 TRP A O 1
ATOM 1183 N N . TYR A 1 174 ? -3.302 41.102 -8.543 1.00 95.73 172 TYR A N 1
ATOM 1184 C CA . TYR A 1 174 ? -3.428 41.932 -9.748 1.00 91.87 172 TYR A CA 1
ATOM 1185 C C . TYR A 1 174 ? -4.868 42.341 -10.017 1.00 94.51 172 TYR A C 1
ATOM 1186 O O . TYR A 1 174 ? -5.712 41.492 -10.297 1.00 104.12 172 TYR A O 1
ATOM 1195 N N . GLY A 1 175 ? -5.146 43.637 -9.982 1.00 85.44 173 GLY A N 1
ATOM 1196 C CA . GLY A 1 175 ? -6.512 44.094 -10.147 1.00 89.71 173 GLY A CA 1
ATOM 1197 C C . GLY A 1 175 ? -7.012 43.869 -11.553 1.00 99.70 173 GLY A C 1
ATOM 1198 O O . GLY A 1 175 ? -6.312 43.308 -12.390 1.00 110.31 173 GLY A O 1
ATOM 1199 N N . ASN A 1 176 ? -8.239 44.294 -11.821 1.00 106.92 174 ASN A N 1
ATOM 1200 C CA . ASN A 1 176 ? -8.648 44.468 -13.203 1.00 91.74 174 ASN A CA 1
ATOM 1201 C C . ASN A 1 176 ? -7.770 45.573 -13.758 1.00 95.99 174 ASN A C 1
ATOM 1202 O O . ASN A 1 176 ? -7.042 46.240 -13.018 1.00 130.01 174 ASN A O 1
ATOM 1207 N N . GLY A 1 177 ? -7.803 45.764 -15.059 1.00 82.52 175 GLY A N 1
ATOM 1208 C CA . GLY A 1 177 ? -6.832 46.638 -15.684 1.00 90.64 175 GLY A CA 1
ATOM 1209 C C . GLY A 1 177 ? -5.613 45.782 -15.989 1.00 89.43 175 GLY A C 1
ATOM 1210 O O . GLY A 1 177 ? -4.735 46.172 -16.757 1.00 81.28 175 GLY A O 1
ATOM 1211 N N . TYR A 1 178 ? -5.583 44.593 -15.393 1.00 76.72 176 TYR A N 1
ATOM 1212 C CA . TYR A 1 178 ? -4.706 43.519 -15.832 1.00 67.96 176 TYR A CA 1
ATOM 1213 C C . TYR A 1 178 ? -5.559 42.447 -16.529 1.00 89.40 176 TYR A C 1
ATOM 1214 O O . TYR A 1 178 ? -6.493 41.903 -15.944 1.00 99.79 176 TYR A O 1
ATOM 1223 N N . GLU A 1 179 ? -5.268 42.176 -17.795 1.00 92.96 177 GLU A N 1
ATOM 1224 C CA . GLU A 1 179 ? -5.942 41.096 -18.499 1.00 94.67 177 GLU A CA 1
ATOM 1225 C C . GLU A 1 179 ? -5.467 39.774 -17.910 1.00 93.04 177 GLU A C 1
ATOM 1226 O O . GLU A 1 179 ? -4.285 39.451 -17.960 1.00 99.75 177 GLU A O 1
ATOM 1232 N N . LYS A 1 180 ? -6.387 39.014 -17.335 1.00 86.93 178 LYS A N 1
ATOM 1233 C CA . LYS A 1 180 ? -6.011 37.797 -16.638 1.00 71.23 178 LYS A CA 1
ATOM 1234 C C . LYS A 1 180 ? -6.688 36.613 -17.272 1.00 84.73 178 LYS A C 1
ATOM 1235 O O . LYS A 1 180 ? -7.757 36.743 -17.886 1.00 86.36 178 LYS A O 1
ATOM 1241 N N . PHE A 1 181 ? -6.063 35.453 -17.123 1.00 83.30 179 PHE A N 1
ATOM 1242 C CA . PHE A 1 181 ? -6.699 34.207 -17.505 1.00 85.47 179 PHE A CA 1
ATOM 1243 C C . PHE A 1 181 ? -6.690 33.290 -16.312 1.00 89.04 179 PHE A C 1
ATOM 1244 O O . PHE A 1 181 ? -5.621 32.871 -15.864 1.00 82.81 179 PHE A O 1
ATOM 1252 N N . LEU A 1 182 ? -7.877 33.022 -15.773 1.00 96.59 180 LEU A N 1
ATOM 1253 C CA . LEU A 1 182 ? -8.019 32.118 -14.638 1.00 88.05 180 LEU A CA 1
ATOM 1254 C C . LEU A 1 182 ? -7.080 32.519 -13.514 1.00 76.13 180 LEU A C 1
ATOM 1255 O O . LEU A 1 182 ? -6.440 31.667 -12.912 1.00 78.52 180 LEU A O 1
ATOM 1260 N N . GLY A 1 183 ? -6.963 33.818 -13.265 1.00 74.18 181 GLY A N 1
ATOM 1261 C CA . GLY A 1 183 ? -6.111 34.300 -12.193 1.00 78.33 181 GLY A CA 1
ATOM 1262 C C . GLY A 1 183 ? -4.762 34.843 -12.632 1.00 94.70 181 GLY A C 1
ATOM 1263 O O . GLY A 1 183 ? -4.284 35.835 -12.086 1.00 94.04 181 GLY A O 1
ATOM 1264 N N . VAL A 1 184 ? -4.137 34.203 -13.614 1.00 100.38 182 VAL A N 1
ATOM 1265 C CA . VAL A 1 184 ? -2.830 34.661 -14.078 1.00 94.23 182 VAL A CA 1
ATOM 1266 C C . VAL A 1 184 ? -2.932 35.853 -15.031 1.00 94.59 182 VAL A C 1
ATOM 1267 O O . VAL A 1 184 ? -3.685 35.815 -16.001 1.00 94.02 182 VAL A O 1
ATOM 1271 N N . PRO A 1 185 ? -2.176 36.924 -14.749 1.00 87.86 183 PRO A N 1
ATOM 1272 C CA . PRO A 1 185 ? -2.187 38.123 -15.595 1.00 80.66 183 PRO A CA 1
ATOM 1273 C C . PRO A 1 185 ? -1.295 38.007 -16.829 1.00 79.80 183 PRO A C 1
ATOM 1274 O O . PRO A 1 185 ? -0.142 37.587 -16.732 1.00 94.67 183 PRO A O 1
ATOM 1278 N N . MET A 1 186 ? -1.846 38.403 -17.972 1.00 79.05 184 MET A N 1
ATOM 1279 C CA . MET A 1 186 ? -1.201 38.298 -19.283 1.00 79.39 184 MET A CA 1
ATOM 1280 C C . MET A 1 186 ? -0.881 39.660 -19.889 1.00 93.53 184 MET A C 1
ATOM 1281 O O . MET A 1 186 ? -0.022 39.787 -20.747 1.00 96.25 184 MET A O 1
ATOM 1286 N N . ASN A 1 187 ? -1.637 40.675 -19.512 1.00 102.77 185 ASN A N 1
ATOM 1287 C CA . ASN A 1 187 ? -1.467 41.969 -20.150 1.00 114.16 185 ASN A CA 1
ATOM 1288 C C . ASN A 1 187 ? -2.051 43.074 -19.310 1.00 99.57 185 ASN A C 1
ATOM 1289 O O . ASN A 1 187 ? -2.677 42.814 -18.292 1.00 97.74 185 ASN A O 1
ATOM 1294 N N . LEU A 1 188 ? -1.820 44.308 -19.739 1.00 105.04 186 LEU A N 1
ATOM 1295 C CA . LEU A 1 188 ? -2.390 45.465 -19.081 1.00 94.67 186 LEU A CA 1
ATOM 1296 C C . LEU A 1 188 ? -3.629 45.845 -19.867 1.00 94.58 186 LEU A C 1
ATOM 1297 O O . LEU A 1 188 ? -3.535 46.505 -20.894 1.00 122.36 186 LEU A O 1
ATOM 1302 N N . ARG A 1 189 ? -4.779 45.404 -19.365 1.00 93.59 187 ARG A N 1
ATOM 1303 C CA . ARG A 1 189 ? -6.087 45.596 -19.990 1.00 98.09 187 ARG A CA 1
ATOM 1304 C C . ARG A 1 189 ? -6.208 46.967 -20.642 1.00 102.21 187 ARG A C 1
ATOM 1305 O O . ARG A 1 189 ? -5.849 47.981 -20.052 1.00 120.07 187 ARG A O 1
ATOM 1313 N N . VAL A 1 190 ? -6.691 46.973 -21.878 1.00 96.36 188 VAL A N 1
ATOM 1314 C CA . VAL A 1 190 ? -6.662 48.167 -22.720 1.00 118.20 188 VAL A CA 1
ATOM 1315 C C . VAL A 1 190 ? -7.819 49.142 -22.480 1.00 128.03 188 VAL A C 1
ATOM 1316 O O . VAL A 1 190 ? -8.950 48.732 -22.195 1.00 124.64 188 VAL A O 1
ATOM 1320 N N . THR A 1 191 ? -7.515 50.434 -22.591 1.00 134.01 189 THR A N 1
ATOM 1321 C CA . THR A 1 191 ? -8.516 51.490 -22.480 1.00 142.35 189 THR A CA 1
ATOM 1322 C C . THR A 1 191 ? -9.481 51.461 -23.665 1.00 145.36 189 THR A C 1
ATOM 1323 O O . THR A 1 191 ? -10.592 50.937 -23.565 1.00 141.43 189 THR A O 1
ATOM 1327 N N . SER A 1 197 ? -4.704 49.512 -28.350 1.00 162.05 195 SER A N 1
ATOM 1328 C CA . SER A 1 197 ? -4.607 48.066 -28.504 1.00 167.55 195 SER A CA 1
ATOM 1329 C C . SER A 1 197 ? -3.170 47.622 -28.788 1.00 169.58 195 SER A C 1
ATOM 1330 O O . SER A 1 197 ? -2.450 48.264 -29.556 1.00 174.74 195 SER A O 1
ATOM 1332 N N . SER A 1 198 ? -2.766 46.521 -28.161 1.00 165.31 196 SER A N 1
ATOM 1333 C CA . SER A 1 198 ? -1.416 45.977 -28.299 1.00 153.31 196 SER A CA 1
ATOM 1334 C C . SER A 1 198 ? -1.492 44.468 -28.149 1.00 163.62 196 SER A C 1
ATOM 1335 O O . SER A 1 198 ? -2.529 43.943 -27.749 1.00 171.17 196 SER A O 1
ATOM 1338 N N . GLY A 1 199 ? -0.400 43.760 -28.415 1.00 160.38 197 GLY A N 1
ATOM 1339 C CA . GLY A 1 199 ? -0.475 42.315 -28.330 1.00 160.00 197 GLY A CA 1
ATOM 1340 C C . GLY A 1 199 ? 0.815 41.546 -28.151 1.00 146.43 197 GLY A C 1
ATOM 1341 O O . GLY A 1 199 ? 1.566 41.307 -29.095 1.00 151.74 197 GLY A O 1
ATOM 1342 N N . SER A 1 200 ? 1.069 41.206 -26.893 1.00 131.97 198 SER A N 1
ATOM 1343 C CA . SER A 1 200 ? 2.185 40.373 -26.481 1.00 145.05 198 SER A CA 1
ATOM 1344 C C . SER A 1 200 ? 1.919 39.894 -25.054 1.00 154.41 198 SER A C 1
ATOM 1345 O O . SER A 1 200 ? 1.337 40.627 -24.260 1.00 165.24 198 SER A O 1
ATOM 1347 N N . LEU A 1 201 ? 2.314 38.670 -24.727 1.00 145.49 199 LEU A N 1
ATOM 1348 C CA . LEU A 1 201 ? 2.104 38.151 -23.377 1.00 137.95 199 LEU A CA 1
ATOM 1349 C C . LEU A 1 201 ? 3.432 38.292 -22.617 1.00 137.51 199 LEU A C 1
ATOM 1350 O O . LEU A 1 201 ? 4.487 38.351 -23.246 1.00 155.08 199 LEU A O 1
ATOM 1352 N N . PRO A 1 202 ? 3.394 38.391 -21.274 1.00 127.81 200 PRO A N 1
ATOM 1353 C CA . PRO A 1 202 ? 4.662 38.363 -20.545 1.00 130.24 200 PRO A CA 1
ATOM 1354 C C . PRO A 1 202 ? 5.202 36.945 -20.610 1.00 116.95 200 PRO A C 1
ATOM 1355 O O . PRO A 1 202 ? 4.408 35.993 -20.629 1.00 104.64 200 PRO A O 1
ATOM 1359 N N . ALA A 1 203 ? 6.517 36.792 -20.687 1.00 111.70 201 ALA A N 1
ATOM 1360 C CA . ALA A 1 203 ? 7.058 35.456 -20.846 1.00 139.35 201 ALA A CA 1
ATOM 1361 C C . ALA A 1 203 ? 6.749 34.661 -19.591 1.00 146.43 201 ALA A C 1
ATOM 1362 O O . ALA A 1 203 ? 6.505 35.241 -18.529 1.00 162.48 201 ALA A O 1
ATOM 1364 N N . THR A 1 204 ? 6.744 33.338 -19.719 1.00 131.20 202 THR A N 1
ATOM 1365 C CA . THR A 1 204 ? 6.302 32.464 -18.639 1.00 136.74 202 THR A CA 1
ATOM 1366 C C . THR A 1 204 ? 7.196 32.581 -17.396 1.00 165.86 202 THR A C 1
ATOM 1367 O O . THR A 1 204 ? 6.744 32.326 -16.276 1.00 174.66 202 THR A O 1
ATOM 1371 N N . CYS A 1 205 ? 8.451 32.983 -17.595 1.00 161.15 203 CYS A N 1
ATOM 1372 C CA . CYS A 1 205 ? 9.383 33.201 -16.490 1.00 144.03 203 CYS A CA 1
ATOM 1373 C C . CYS A 1 205 ? 9.395 34.672 -16.066 1.00 146.55 203 CYS A C 1
ATOM 1374 O O . CYS A 1 205 ? 9.975 35.519 -16.746 1.00 149.03 203 CYS A O 1
ATOM 1377 N N . GLY A 1 206 ? 8.758 34.972 -14.936 1.00 145.19 204 GLY A N 1
ATOM 1378 C CA . GLY A 1 206 ? 8.625 36.350 -14.493 1.00 143.95 204 GLY A CA 1
ATOM 1379 C C . GLY A 1 206 ? 8.426 36.575 -13.004 1.00 125.91 204 GLY A C 1
ATOM 1380 O O . GLY A 1 206 ? 9.016 35.887 -12.172 1.00 122.80 204 GLY A O 1
ATOM 1381 N N . ALA A 1 207 ? 7.598 37.565 -12.678 1.00 114.45 205 ALA A N 1
ATOM 1382 C CA . ALA A 1 207 ? 7.396 38.007 -11.298 1.00 105.04 205 ALA A CA 1
ATOM 1383 C C . ALA A 1 207 ? 6.312 37.234 -10.559 1.00 98.00 205 ALA A C 1
ATOM 1384 O O . ALA A 1 207 ? 5.348 36.791 -11.167 1.00 96.83 205 ALA A O 1
ATOM 1386 N N . ARG A 1 208 ? 6.476 37.106 -9.242 1.00 96.92 206 ARG A N 1
ATOM 1387 C CA . ARG A 1 208 ? 5.488 36.489 -8.353 1.00 93.27 206 ARG A CA 1
ATOM 1388 C C . ARG A 1 208 ? 4.950 35.159 -8.901 1.00 103.96 206 ARG A C 1
ATOM 1389 O O . ARG A 1 208 ? 3.741 34.958 -9.001 1.00 94.82 206 ARG A O 1
ATOM 1397 N N . GLN A 1 209 ? 5.851 34.241 -9.226 1.00 102.16 207 GLN A N 1
ATOM 1398 C CA . GLN A 1 209 ? 5.458 33.023 -9.919 1.00 90.37 207 GLN A CA 1
ATOM 1399 C C . GLN A 1 209 ? 4.703 32.024 -9.046 1.00 94.54 207 GLN A C 1
ATOM 1400 O O . GLN A 1 209 ? 3.712 31.444 -9.492 1.00 79.03 207 GLN A O 1
ATOM 1406 N N . LEU A 1 210 ? 5.164 31.810 -7.814 1.00 108.49 208 LEU A N 1
ATOM 1407 C CA . LEU A 1 210 ? 4.500 30.860 -6.920 1.00 105.20 208 LEU A CA 1
ATOM 1408 C C . LEU A 1 210 ? 3.104 31.341 -6.542 1.00 107.60 208 LEU A C 1
ATOM 1409 O O . LEU A 1 210 ? 2.163 30.540 -6.443 1.00 89.14 208 LEU A O 1
ATOM 1414 N N . SER A 1 211 ? 2.985 32.649 -6.316 1.00 105.87 209 SER A N 1
ATOM 1415 C CA . SER A 1 211 ? 1.698 33.262 -6.017 1.00 97.27 209 SER A CA 1
ATOM 1416 C C . SER A 1 211 ? 0.766 33.146 -7.218 1.00 94.65 209 SER A C 1
ATOM 1417 O O . SER A 1 211 ? -0.430 32.890 -7.055 1.00 94.00 209 SER A O 1
ATOM 1420 N N . LYS A 1 212 ? 1.316 33.327 -8.420 1.00 82.64 210 LYS A N 1
ATOM 1421 C CA . LYS A 1 212 ? 0.524 33.186 -9.636 1.00 85.43 210 LYS A CA 1
ATOM 1422 C C . LYS A 1 212 ? 0.054 31.744 -9.775 1.00 89.23 210 LYS A C 1
ATOM 1423 O O . LYS A 1 212 ? -1.096 31.483 -10.149 1.00 78.53 210 LYS A O 1
ATOM 1429 N N . LEU A 1 213 ? 0.930 30.806 -9.430 1.00 87.24 211 LEU A N 1
ATOM 1430 C CA . LEU A 1 213 ? 0.587 29.400 -9.569 1.00 90.87 211 LEU A CA 1
ATOM 1431 C C . LEU A 1 213 ? -0.530 29.027 -8.610 1.00 92.73 211 LEU A C 1
ATOM 1432 O O . LEU A 1 213 ? -1.482 28.343 -8.993 1.00 98.81 211 LEU A O 1
ATOM 1437 N N . LYS A 1 214 ? -0.424 29.483 -7.368 1.00 87.73 212 LYS A N 1
ATOM 1438 C CA . LYS A 1 214 ? -1.464 29.199 -6.392 1.00 84.01 212 LYS A CA 1
ATOM 1439 C C . LYS A 1 214 ? -2.789 29.797 -6.843 1.00 85.13 212 LYS A C 1
ATOM 1440 O O . LYS A 1 214 ? -3.823 29.121 -6.847 1.00 81.71 212 LYS A O 1
ATOM 1446 N N . ARG A 1 215 ? -2.737 31.064 -7.247 1.00 74.29 213 ARG A N 1
ATOM 1447 C CA . ARG A 1 215 ? -3.915 31.778 -7.700 1.00 60.96 213 ARG A CA 1
ATOM 1448 C C . ARG A 1 215 ? -4.517 31.091 -8.927 1.00 88.43 213 ARG A C 1
ATOM 1449 O O . ARG A 1 215 ? -5.730 31.110 -9.125 1.00 86.58 213 ARG A O 1
ATOM 1457 N N . PHE A 1 216 ? -3.671 30.476 -9.751 1.00 82.78 214 PHE A N 1
ATOM 1458 C CA . PHE A 1 216 ? -4.177 29.755 -10.911 1.00 88.26 214 PHE A CA 1
ATOM 1459 C C . PHE A 1 216 ? -4.917 28.490 -10.491 1.00 89.88 214 PHE A C 1
ATOM 1460 O O . PHE A 1 216 ? -5.992 28.191 -11.010 1.00 84.32 214 PHE A O 1
ATOM 1468 N N . LEU A 1 217 ? -4.341 27.761 -9.540 1.00 96.44 215 LEU A N 1
ATOM 1469 C CA . LEU A 1 217 ? -4.900 26.486 -9.087 1.00 93.50 215 LEU A CA 1
ATOM 1470 C C . LEU A 1 217 ? -6.226 26.661 -8.345 1.00 90.33 215 LEU A C 1
ATOM 1471 O O . LEU A 1 217 ? -7.172 25.898 -8.565 1.00 86.23 215 LEU A O 1
ATOM 1476 N N . THR A 1 218 ? -6.297 27.672 -7.481 1.00 79.48 216 THR A N 1
ATOM 1477 C CA . THR A 1 218 ? -7.522 27.938 -6.735 1.00 81.14 216 THR A CA 1
ATOM 1478 C C . THR A 1 218 ? -8.615 28.413 -7.677 1.00 89.65 216 THR A C 1
ATOM 1479 O O . THR A 1 218 ? -9.759 27.960 -7.594 1.00 99.98 216 THR A O 1
ATOM 1483 N N . THR A 1 219 ? -8.250 29.312 -8.586 1.00 94.15 217 THR A N 1
ATOM 1484 C CA . THR A 1 219 ? -9.191 29.843 -9.559 1.00 83.15 217 THR A CA 1
ATOM 1485 C C . THR A 1 219 ? -9.674 28.719 -10.458 1.00 89.09 217 THR A C 1
ATOM 1486 O O . THR A 1 219 ? -10.848 28.664 -10.836 1.00 85.78 217 THR A O 1
ATOM 1490 N N . LEU A 1 220 ? -8.748 27.830 -10.809 1.00 89.19 218 LEU A N 1
ATOM 1491 C CA . LEU A 1 220 ? -9.082 26.662 -11.606 1.00 84.91 218 LEU A CA 1
ATOM 1492 C C . LEU A 1 220 ? -10.097 25.792 -10.881 1.00 86.95 218 LEU A C 1
ATOM 1493 O O . LEU A 1 220 ? -11.095 25.381 -11.469 1.00 92.07 218 LEU A O 1
ATOM 1498 N N . GLN A 1 221 ? -9.846 25.519 -9.603 1.00 88.30 219 GLN A N 1
ATOM 1499 C CA . GLN A 1 221 ? -10.786 24.740 -8.801 1.00 95.50 219 GLN A CA 1
ATOM 1500 C C . GLN A 1 221 ? -12.180 25.366 -8.760 1.00 94.69 219 GLN A C 1
ATOM 1501 O O . GLN A 1 221 ? -13.176 24.666 -8.936 1.00 90.96 219 GLN A O 1
ATOM 1507 N N . GLN A 1 222 ? -12.251 26.677 -8.532 1.00 98.31 220 GLN A N 1
ATOM 1508 C CA . GLN A 1 222 ? -13.541 27.370 -8.461 1.00 94.47 220 GLN A CA 1
ATOM 1509 C C . GLN A 1 222 ? -14.247 27.364 -9.810 1.00 94.86 220 GLN A C 1
ATOM 1510 O O . GLN A 1 222 ? -15.468 27.249 -9.884 1.00 93.68 220 GLN A O 1
ATOM 1516 N N . PHE A 1 223 ? -13.459 27.472 -10.873 1.00 108.70 221 PHE A N 1
ATOM 1517 C CA . PHE A 1 223 ? -13.966 27.445 -12.237 1.00 106.53 221 PHE A CA 1
ATOM 1518 C C . PHE A 1 223 ? -14.696 26.129 -12.501 1.00 101.48 221 PHE A C 1
ATOM 1519 O O . PHE A 1 223 ? -15.792 26.104 -13.060 1.00 103.50 221 PHE A O 1
ATOM 1527 N N . GLY A 1 224 ? -14.083 25.035 -12.068 1.00 90.35 222 GLY A N 1
ATOM 1528 C CA . GLY A 1 224 ? -14.686 23.726 -12.189 1.00 89.43 222 GLY A CA 1
ATOM 1529 C C . GLY A 1 224 ? -15.997 23.590 -11.442 1.00 94.51 222 GLY A C 1
ATOM 1530 O O . GLY A 1 224 ? -16.974 23.085 -11.985 1.00 110.36 222 GLY A O 1
ATOM 1531 N N . ASN A 1 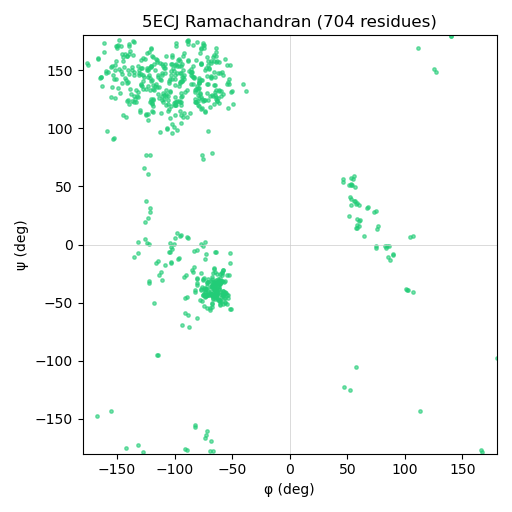225 ? -16.009 24.021 -10.185 1.00 102.10 223 ASN A N 1
ATOM 1532 C CA . ASN A 1 225 ? -17.195 23.895 -9.346 1.00 112.54 223 ASN A CA 1
ATOM 1533 C C . ASN A 1 225 ? -18.395 24.644 -9.905 1.00 118.55 223 ASN A C 1
ATOM 1534 O O . ASN A 1 225 ? -19.537 24.197 -9.769 1.00 135.29 223 ASN A O 1
ATOM 1539 N N . ASP A 1 226 ? -18.130 25.776 -10.548 1.00 106.63 224 ASP A N 1
ATOM 1540 C CA . ASP A 1 226 ? -19.201 26.583 -11.117 1.00 115.69 224 ASP A CA 1
ATOM 1541 C C . ASP A 1 226 ? -19.875 25.883 -12.295 1.00 117.66 224 ASP A C 1
ATOM 1542 O O . ASP A 1 226 ? -21.072 26.059 -12.516 1.00 123.40 224 ASP A O 1
ATOM 1547 N N . ILE A 1 227 ? -19.122 25.076 -13.035 1.00 110.82 225 ILE A N 1
ATOM 1548 C CA . ILE A 1 227 ? -19.721 24.313 -14.123 1.00 113.52 225 ILE A CA 1
ATOM 1549 C C . ILE A 1 227 ? -20.570 23.201 -13.535 1.00 106.27 225 ILE A C 1
ATOM 1550 O O . ILE A 1 227 ? -21.754 23.076 -13.844 1.00 127.68 225 ILE A O 1
ATOM 1555 N N . SER A 1 228 ? -19.955 22.399 -12.676 1.00 93.39 226 SER A N 1
ATOM 1556 C CA . SER A 1 228 ? -20.593 21.200 -12.152 1.00 107.24 226 SER A CA 1
ATOM 1557 C C . SER A 1 228 ? -19.874 20.643 -10.930 1.00 114.38 226 SER A C 1
ATOM 1558 O O . SER A 1 228 ? -18.641 20.685 -10.861 1.00 101.89 226 SER A O 1
ATOM 1561 N N . PRO A 1 229 ? -20.651 20.118 -9.961 1.00 115.71 227 PRO A N 1
ATOM 1562 C CA . PRO A 1 229 ? -20.112 19.414 -8.794 1.00 106.32 227 PRO A CA 1
ATOM 1563 C C . PRO A 1 229 ? -19.231 18.238 -9.214 1.00 109.09 227 PRO A C 1
ATOM 1564 O O . PRO A 1 229 ? -18.109 18.115 -8.722 1.00 116.82 227 PRO A O 1
ATOM 1568 N N . GLU A 1 230 ? -19.730 17.392 -10.114 1.00 104.43 228 GLU A N 1
ATOM 1569 C CA . GLU A 1 230 ? -18.964 16.238 -10.570 1.00 110.46 228 GLU A CA 1
ATOM 1570 C C . GLU A 1 230 ? -17.711 16.678 -11.333 1.00 111.50 228 GLU A C 1
ATOM 1571 O O . GLU A 1 230 ? -16.643 16.074 -11.191 1.00 109.23 228 GLU A O 1
ATOM 1573 N N . ILE A 1 231 ? -17.844 17.729 -12.137 1.00 104.25 229 ILE A N 1
ATOM 1574 C CA . ILE A 1 231 ? -16.709 18.274 -12.877 1.00 107.32 229 ILE A CA 1
ATOM 1575 C C . ILE A 1 231 ? -15.696 18.917 -11.929 1.00 107.01 229 ILE A C 1
ATOM 1576 O O . ILE A 1 231 ? -14.492 18.729 -12.080 1.00 121.14 229 ILE A O 1
ATOM 1581 N N . GLY A 1 232 ? -16.178 19.670 -10.948 1.00 95.31 230 GLY A N 1
ATOM 1582 C CA . GLY A 1 232 ? -15.283 20.267 -9.974 1.00 93.95 230 GLY A CA 1
ATOM 1583 C C . GLY A 1 232 ? -14.507 19.232 -9.172 1.00 103.48 230 GLY A C 1
ATOM 1584 O O . GLY A 1 232 ? -13.332 19.430 -8.856 1.00 102.54 230 GLY A O 1
ATOM 1585 N N . GLU A 1 233 ? -15.152 18.113 -8.861 1.00 108.66 231 GLU A N 1
ATOM 1586 C CA . GLU A 1 233 ? -14.501 17.062 -8.089 1.00 109.17 231 GLU A CA 1
ATOM 1587 C C . GLU A 1 233 ? -13.453 16.361 -8.947 1.00 114.48 231 GLU A C 1
ATOM 1588 O O . GLU A 1 233 ? -12.419 15.913 -8.447 1.00 118.39 231 GLU A O 1
ATOM 1594 N N . LYS A 1 234 ? -13.724 16.272 -10.245 1.00 123.24 232 LYS A N 1
ATOM 1595 C CA . LYS A 1 234 ? -12.759 15.714 -11.186 1.00 120.15 232 LYS A CA 1
ATOM 1596 C C . LYS A 1 234 ? -11.493 16.573 -11.228 1.00 112.60 232 LYS A C 1
ATOM 1597 O O . LYS A 1 234 ? -10.382 16.053 -11.234 1.00 113.40 232 LYS A O 1
ATOM 1603 N N . VAL A 1 235 ? -11.667 17.891 -11.254 1.00 112.62 233 VAL A N 1
ATOM 1604 C CA . VAL A 1 235 ? -10.536 18.815 -11.265 1.00 120.37 233 VAL A CA 1
ATOM 1605 C C . VAL A 1 235 ? -9.744 18.714 -9.951 1.00 115.82 233 VAL A C 1
ATOM 1606 O O . VAL A 1 235 ? -8.515 18.655 -9.962 1.00 107.80 233 VAL A O 1
ATOM 1610 N N . ARG A 1 236 ? -10.461 18.653 -8.829 1.00 111.38 234 ARG A N 1
ATOM 1611 C CA . ARG A 1 236 ? -9.842 18.554 -7.511 1.00 113.11 234 ARG A CA 1
ATOM 1612 C C . ARG A 1 236 ? -8.865 17.388 -7.416 1.00 124.31 234 ARG A C 1
ATOM 1613 O O . ARG A 1 236 ? -7.775 17.524 -6.864 1.00 136.94 234 ARG A O 1
ATOM 1621 N N . THR A 1 237 ? -9.260 16.243 -7.957 1.00 128.21 235 THR A N 1
ATOM 1622 C CA . THR A 1 237 ? -8.412 15.058 -7.940 1.00 139.51 235 THR A CA 1
ATOM 1623 C C . THR A 1 237 ? -7.306 15.167 -8.982 1.00 131.08 235 THR A C 1
ATOM 1624 O O . THR A 1 237 ? -6.179 14.711 -8.767 1.00 121.82 235 THR A O 1
ATOM 1628 N N . LEU A 1 238 ? -7.656 15.767 -10.116 1.00 129.57 236 LEU A N 1
ATOM 1629 C CA . LEU A 1 238 ? -6.747 15.949 -11.244 1.00 117.93 236 LEU A CA 1
ATOM 1630 C C . LEU A 1 238 ? -5.614 16.918 -10.913 1.00 113.17 236 LEU A C 1
ATOM 1631 O O . LEU A 1 238 ? -4.495 16.753 -11.394 1.00 105.70 236 LEU A O 1
ATOM 1636 N N . VAL A 1 239 ? -5.915 17.941 -10.113 1.00 114.48 237 VAL A N 1
ATOM 1637 C CA . VAL A 1 239 ? -4.909 18.920 -9.705 1.00 106.06 237 VAL A CA 1
ATOM 1638 C C . VAL A 1 239 ? -3.967 18.325 -8.673 1.00 110.85 237 VAL A C 1
ATOM 1639 O O . VAL A 1 239 ? -2.750 18.462 -8.771 1.00 112.82 237 VAL A O 1
ATOM 1643 N N . LEU A 1 240 ? -4.545 17.638 -7.697 1.00 113.86 238 LEU A N 1
ATOM 1644 C CA . LEU A 1 240 ? -3.774 16.944 -6.676 1.00 118.57 238 LEU A CA 1
ATOM 1645 C C . LEU A 1 240 ? -2.829 15.909 -7.298 1.00 118.04 238 LEU A C 1
ATOM 1646 O O . LEU A 1 240 ? -1.671 15.795 -6.897 1.00 120.47 238 LEU A O 1
ATOM 1651 N N . ALA A 1 241 ? -3.321 15.159 -8.278 1.00 117.17 239 ALA A N 1
ATOM 1652 C CA . ALA A 1 241 ? -2.486 14.185 -8.974 1.00 128.91 239 ALA A CA 1
ATOM 1653 C C . ALA A 1 241 ? -1.361 14.873 -9.752 1.00 131.30 239 ALA A C 1
ATOM 1654 O O . ALA A 1 241 ? -0.282 14.310 -9.919 1.00 137.01 239 ALA A O 1
ATOM 1656 N N . LEU A 1 242 ? -1.622 16.085 -10.233 1.00 129.64 240 LEU A N 1
ATOM 1657 C CA . LEU A 1 242 ? -0.613 16.880 -10.938 1.00 132.02 240 LEU A CA 1
ATOM 1658 C C . LEU A 1 242 ? 0.461 17.386 -9.981 1.00 127.45 240 LEU A C 1
ATOM 1659 O O . LEU A 1 242 ? 1.652 17.381 -10.297 1.00 129.63 240 LEU A O 1
ATOM 1664 N N . VAL A 1 243 ? 0.024 17.831 -8.809 1.00 114.19 241 VAL A N 1
ATOM 1665 C CA . VAL A 1 243 ? 0.928 18.368 -7.810 1.00 112.64 241 VAL A CA 1
ATOM 1666 C C . VAL A 1 243 ? 1.809 17.239 -7.286 1.00 125.43 241 VAL A C 1
ATOM 1667 O O . VAL A 1 243 ? 2.946 17.460 -6.863 1.00 134.63 241 VAL A O 1
ATOM 1671 N N . ASN A 1 244 ? 1.275 16.024 -7.326 1.00 121.57 242 ASN A N 1
ATOM 1672 C CA . ASN A 1 244 ? 2.006 14.847 -6.879 1.00 129.07 242 ASN A CA 1
ATOM 1673 C C . ASN A 1 244 ? 2.821 14.191 -7.992 1.00 132.90 242 ASN A C 1
ATOM 1674 O O . ASN A 1 244 ? 3.386 13.113 -7.803 1.00 141.69 242 ASN A O 1
ATOM 1679 N N . SER A 1 245 ? 2.857 14.839 -9.154 1.00 126.58 243 SER A N 1
ATOM 1680 C CA . SER A 1 245 ? 3.642 14.387 -10.307 1.00 116.31 243 SER A CA 1
ATOM 1681 C C . SER A 1 245 ? 3.260 12.973 -10.748 1.00 122.37 243 SER A C 1
ATOM 1682 O O . SER A 1 245 ? 3.984 12.330 -11.504 1.00 129.85 243 SER A O 1
ATOM 1685 N N . THR A 1 246 ? 2.121 12.497 -10.256 1.00 128.36 244 THR A N 1
ATOM 1686 C CA . THR A 1 246 ? 1.535 11.237 -10.687 1.00 143.88 244 THR A CA 1
ATOM 1687 C C . THR A 1 246 ? 1.230 11.303 -12.180 1.00 151.58 244 THR A C 1
ATOM 1688 O O . THR A 1 246 ? 1.331 10.317 -12.910 1.00 161.52 244 THR A O 1
ATOM 1692 N N . VAL A 1 247 ? 0.873 12.501 -12.619 1.00 149.56 245 VAL A N 1
ATOM 1693 C CA . VAL A 1 247 ? 0.551 12.768 -14.006 1.00 146.12 245 VAL A CA 1
ATOM 1694 C C . VAL A 1 247 ? 1.412 13.916 -14.528 1.00 141.54 245 VAL A C 1
ATOM 1695 O O . VAL A 1 247 ? 1.554 14.945 -13.866 1.00 141.24 245 VAL A O 1
ATOM 1699 N N . THR A 1 248 ? 1.980 13.747 -15.717 1.00 144.51 246 THR A N 1
ATOM 1700 C CA . THR A 1 248 ? 2.780 14.806 -16.322 1.00 146.57 246 THR A CA 1
ATOM 1701 C C . THR A 1 248 ? 1.900 15.966 -16.786 1.00 145.16 246 THR A C 1
ATOM 1702 O O . THR A 1 248 ? 0.707 15.799 -17.006 1.00 157.28 246 THR A O 1
ATOM 1706 N N . ILE A 1 249 ? 2.499 17.142 -16.926 1.00 134.97 247 ILE A N 1
ATOM 1707 C CA . ILE A 1 249 ? 1.758 18.366 -17.219 1.00 129.22 247 ILE A CA 1
ATOM 1708 C C . ILE A 1 249 ? 0.941 18.311 -18.506 1.00 138.30 247 ILE A C 1
ATOM 1709 O O . ILE A 1 249 ? -0.201 18.774 -18.544 1.00 133.40 247 ILE A O 1
ATOM 1714 N N . GLU A 1 250 ? 1.526 17.733 -19.551 1.00 145.72 248 GLU A N 1
ATOM 1715 C CA . GLU A 1 250 ? 0.853 17.583 -20.839 1.00 144.80 248 GLU A CA 1
ATOM 1716 C C . GLU A 1 250 ? -0.244 16.536 -20.734 1.00 147.73 248 GLU A C 1
ATOM 1717 O O . GLU A 1 250 ? -1.267 16.616 -21.414 1.00 153.86 248 GLU A O 1
ATOM 1723 N N . GLU A 1 251 ? -0.010 15.548 -19.880 1.00 145.37 249 GLU A N 1
ATOM 1724 C CA . GLU A 1 251 ? -1.020 14.554 -19.549 1.00 147.99 249 GLU A CA 1
ATOM 1725 C C . GLU A 1 251 ? -2.168 15.228 -18.793 1.00 139.23 249 GLU A C 1
ATOM 1726 O O . GLU A 1 251 ? -3.345 15.019 -19.095 1.00 132.10 249 GLU A O 1
ATOM 1732 N N . PHE A 1 252 ? -1.799 16.039 -17.806 1.00 134.21 250 PHE A N 1
ATOM 1733 C CA . PHE A 1 252 ? -2.739 16.841 -17.034 1.00 128.29 250 PHE A CA 1
ATOM 1734 C C . PHE A 1 252 ? -3.547 17.766 -17.932 1.00 134.77 250 PHE A C 1
ATOM 1735 O O . PHE A 1 252 ? -4.772 17.800 -17.860 1.00 137.28 250 PHE A O 1
ATOM 1743 N N . HIS A 1 253 ? -2.839 18.516 -18.773 1.00 132.74 251 HIS A N 1
ATOM 1744 C CA . HIS A 1 253 ? -3.453 19.463 -19.699 1.00 127.34 251 HIS A CA 1
ATOM 1745 C C . HIS A 1 253 ? -4.521 18.833 -20.561 1.00 131.84 251 HIS A C 1
ATOM 1746 O O . HIS A 1 253 ? -5.606 19.389 -20.733 1.00 128.73 251 HIS A O 1
ATOM 1753 N N . CYS A 1 254 ? -4.200 17.666 -21.103 1.00 133.13 252 CYS A N 1
ATOM 1754 C CA . CYS A 1 254 ? -5.114 16.974 -21.990 1.00 134.83 252 CYS A CA 1
ATOM 1755 C C . CYS A 1 254 ? -6.326 16.510 -21.199 1.00 139.40 252 CYS A C 1
ATOM 1756 O O . CYS A 1 254 ? -7.462 16.819 -21.558 1.00 146.74 252 CYS A O 1
ATOM 1759 N N . LYS A 1 255 ? -6.076 15.780 -20.115 1.00 137.78 253 LYS A N 1
ATOM 1760 C CA . LYS A 1 255 ? -7.150 15.216 -19.306 1.00 133.44 253 LYS A CA 1
ATOM 1761 C C . LYS A 1 255 ? -8.034 16.304 -18.710 1.00 124.65 253 LYS A C 1
ATOM 1762 O O . LYS A 1 255 ? -9.239 16.118 -18.558 1.00 125.81 253 LYS A O 1
ATOM 1768 N N . LEU A 1 256 ? -7.432 17.443 -18.383 1.00 128.18 254 LEU A N 1
ATOM 1769 C CA . LEU A 1 256 ? -8.183 18.557 -17.814 1.00 131.16 254 LEU A CA 1
ATOM 1770 C C . LEU A 1 256 ? -9.119 19.094 -18.889 1.00 126.76 254 LEU A C 1
ATOM 1771 O O . LEU A 1 256 ? -10.316 19.244 -18.652 1.00 121.69 254 LEU A O 1
ATOM 1776 N N . GLN A 1 257 ? -8.575 19.367 -20.073 1.00 132.01 255 GLN A N 1
ATOM 1777 C CA . GLN A 1 257 ? -9.390 19.836 -21.190 1.00 131.27 255 GLN A CA 1
ATOM 1778 C C . GLN A 1 257 ? -10.465 18.822 -21.554 1.00 120.93 255 GLN A C 1
ATOM 1779 O O . GLN A 1 257 ? -11.550 19.195 -21.984 1.00 117.54 255 GLN A O 1
ATOM 1785 N N . GLU A 1 258 ? -10.166 17.540 -21.371 1.00 128.78 256 GLU A N 1
ATOM 1786 C CA . GLU A 1 258 ? -11.156 16.492 -21.606 1.00 138.79 256 GLU A CA 1
ATOM 1787 C C . GLU A 1 258 ? -12.290 16.556 -20.586 1.00 133.32 256 GLU A C 1
ATOM 1788 O O . GLU A 1 258 ? -13.468 16.439 -20.937 1.00 133.37 256 GLU A O 1
ATOM 1794 N N . ALA A 1 259 ? -11.917 16.752 -19.325 1.00 124.12 257 ALA A N 1
ATOM 1795 C CA . ALA A 1 259 ? -12.851 16.641 -18.213 1.00 118.91 257 ALA A CA 1
ATOM 1796 C C . ALA A 1 259 ? -13.694 17.888 -18.032 1.00 110.57 257 ALA A C 1
ATOM 1797 O O . ALA A 1 259 ? -14.821 17.823 -17.545 1.00 112.86 257 ALA A O 1
ATOM 1799 N N . THR A 1 260 ? -13.142 19.026 -18.424 1.00 109.69 258 THR A N 1
ATOM 1800 C CA . THR A 1 260 ? -13.794 20.303 -18.185 1.00 109.75 258 THR A CA 1
ATOM 1801 C C . THR A 1 260 ? -14.446 20.823 -19.470 1.00 117.90 258 THR A C 1
ATOM 1802 O O . THR A 1 260 ? -15.277 21.733 -19.434 1.00 111.00 258 THR A O 1
ATOM 1806 N N . ASN A 1 261 ? -14.054 20.220 -20.594 1.00 125.52 259 ASN A N 1
ATOM 1807 C CA . ASN A 1 261 ? -14.518 20.574 -21.940 1.00 122.85 259 ASN A CA 1
ATOM 1808 C C . ASN A 1 261 ? -14.233 22.039 -22.264 1.00 116.96 259 ASN A C 1
ATOM 1809 O O . ASN A 1 261 ? -15.017 22.706 -22.940 1.00 115.59 259 ASN A O 1
ATOM 1814 N N . PHE A 1 262 ? -13.109 22.531 -21.757 1.00 114.05 260 PHE A N 1
ATOM 1815 C CA . PHE A 1 262 ? -12.732 23.931 -21.893 1.00 116.24 260 PHE A CA 1
ATOM 1816 C C . PHE A 1 262 ? -11.233 24.056 -22.157 1.00 119.22 260 PHE A C 1
ATOM 1817 O O . PHE A 1 262 ? -10.422 23.541 -21.386 1.00 123.70 260 PHE A O 1
ATOM 1825 N N . PRO A 1 263 ? -10.864 24.737 -23.256 1.00 121.39 261 PRO A N 1
ATOM 1826 C CA . PRO A 1 263 ? -9.469 24.933 -23.682 1.00 118.67 261 PRO A CA 1
ATOM 1827 C C . PRO A 1 263 ? -8.667 25.932 -22.839 1.00 119.06 261 PRO A C 1
ATOM 1828 O O . PRO A 1 263 ? -9.085 27.083 -22.683 1.00 117.30 261 PRO A O 1
ATOM 1832 N N . LEU A 1 264 ? -7.531 25.487 -22.302 1.00 111.52 262 LEU A N 1
ATOM 1833 C CA . LEU A 1 264 ? -6.590 26.390 -21.648 1.00 108.53 262 LEU A CA 1
ATOM 1834 C C . LEU A 1 264 ? -5.791 27.160 -22.680 1.00 111.07 262 LEU A C 1
ATOM 1835 O O . LEU A 1 264 ? -5.623 26.706 -23.809 1.00 130.03 262 LEU A O 1
ATOM 1840 N N . ARG A 1 265 ? -5.284 28.321 -22.284 1.00 107.99 263 ARG A N 1
ATOM 1841 C CA . ARG A 1 265 ? -4.381 29.078 -23.140 1.00 112.77 263 ARG A CA 1
ATOM 1842 C C . ARG A 1 265 ? -3.027 28.376 -23.260 1.00 122.43 263 ARG A C 1
ATOM 1843 O O . ARG A 1 265 ? -2.618 27.637 -22.361 1.00 122.61 263 ARG A O 1
ATOM 1851 N N . PRO A 1 266 ? -2.336 28.591 -24.389 1.00 115.51 264 PRO A N 1
ATOM 1852 C CA . PRO A 1 266 ? -1.052 27.933 -24.633 1.00 112.81 264 PRO A CA 1
ATOM 1853 C C . PRO A 1 266 ? 0.009 28.230 -23.573 1.00 113.54 264 PRO A C 1
ATOM 1854 O O . PRO A 1 266 ? 0.893 27.396 -23.381 1.00 126.64 264 PRO A O 1
ATOM 1858 N N . PHE A 1 267 ? -0.076 29.366 -22.887 1.00 107.35 265 PHE A N 1
ATOM 1859 C CA . PHE A 1 267 ? 0.953 29.715 -21.905 1.00 111.72 265 PHE A CA 1
ATOM 1860 C C . PHE A 1 267 ? 0.987 28.758 -20.714 1.00 111.65 265 PHE A C 1
ATOM 1861 O O . PHE A 1 267 ? 1.987 28.698 -20.002 1.00 113.42 265 PHE A O 1
ATOM 1869 N N . VAL A 1 268 ? -0.103 28.029 -20.491 1.00 113.92 266 VAL A N 1
ATOM 1870 C CA . VAL A 1 268 ? -0.259 27.249 -19.263 1.00 116.05 266 VAL A CA 1
ATOM 1871 C C . VAL A 1 268 ? 0.774 26.122 -19.110 1.00 119.99 266 VAL A C 1
ATOM 1872 O O . VAL A 1 268 ? 1.350 25.959 -18.033 1.00 125.99 266 VAL A O 1
ATOM 1876 N N . ILE A 1 269 ? 1.020 25.352 -20.167 1.00 113.06 267 ILE A N 1
ATOM 1877 C CA . ILE A 1 269 ? 1.982 24.252 -20.060 1.00 114.40 267 ILE A CA 1
ATOM 1878 C C . ILE A 1 269 ? 3.388 24.717 -19.693 1.00 120.49 267 ILE A C 1
ATOM 1879 O O . ILE A 1 269 ? 3.965 24.192 -18.742 1.00 126.93 267 ILE A O 1
ATOM 1884 N N . PRO A 1 270 ? 3.948 25.703 -20.428 1.00 118.89 268 PRO A N 1
ATOM 1885 C CA . PRO A 1 270 ? 5.282 26.137 -19.995 1.00 115.62 268 PRO A CA 1
ATOM 1886 C C . PRO A 1 270 ? 5.251 26.800 -18.622 1.00 101.97 268 PRO A C 1
ATOM 1887 O O . PRO A 1 270 ? 6.232 26.694 -17.881 1.00 96.64 268 PRO A O 1
ATOM 1891 N N . PHE A 1 271 ? 4.145 27.480 -18.311 1.00 98.02 269 PHE A N 1
ATOM 1892 C CA . PHE A 1 271 ? 3.935 28.092 -16.998 1.00 109.15 269 PHE A CA 1
ATOM 1893 C C . PHE A 1 271 ? 3.971 27.049 -15.895 1.00 114.44 269 PHE A C 1
ATOM 1894 O O . PHE A 1 271 ? 4.551 27.276 -14.836 1.00 118.18 269 PHE A O 1
ATOM 1902 N N . LEU A 1 272 ? 3.361 25.899 -16.152 1.00 111.56 270 LEU A N 1
ATOM 1903 C CA . LEU A 1 272 ? 3.341 24.837 -15.164 1.00 104.89 270 LEU A CA 1
ATOM 1904 C C . LEU A 1 272 ? 4.702 24.167 -15.069 1.00 112.18 270 LEU A C 1
ATOM 1905 O O . LEU A 1 272 ? 5.150 23.834 -13.981 1.00 126.23 270 LEU A O 1
ATOM 1910 N N . LYS A 1 273 ? 5.375 23.996 -16.201 1.00 117.05 271 LYS A N 1
ATOM 1911 C CA . LYS A 1 273 ? 6.682 23.342 -16.198 1.00 115.74 271 LYS A CA 1
ATOM 1912 C C . LYS A 1 273 ? 7.679 24.181 -15.411 1.00 120.53 271 LYS A C 1
ATOM 1913 O O . LYS A 1 273 ? 8.561 23.648 -14.740 1.00 126.98 271 LYS A O 1
ATOM 1915 N N . ALA A 1 274 ? 7.512 25.496 -15.473 1.00 116.47 272 ALA A N 1
ATOM 1916 C CA . ALA A 1 274 ? 8.448 26.408 -14.837 1.00 115.53 272 ALA A CA 1
ATOM 1917 C C . ALA A 1 274 ? 8.185 26.549 -13.350 1.00 129.53 272 ALA A C 1
ATOM 1918 O O . ALA A 1 274 ? 9.113 26.707 -12.555 1.00 141.29 272 ALA A O 1
ATOM 1920 N N . ASN A 1 275 ? 6.913 26.497 -12.978 1.00 124.09 273 ASN A N 1
ATOM 1921 C CA . ASN A 1 275 ? 6.511 26.940 -11.654 1.00 113.17 273 ASN A CA 1
ATOM 1922 C C . ASN A 1 275 ? 5.918 25.879 -10.744 1.00 114.81 273 ASN A C 1
ATOM 1923 O O . ASN A 1 275 ? 5.837 26.082 -9.535 1.00 114.08 273 ASN A O 1
ATOM 1928 N N . LEU A 1 276 ? 5.511 24.752 -11.313 1.00 114.89 274 LEU A N 1
ATOM 1929 C CA . LEU A 1 276 ? 5.036 23.641 -10.496 1.00 113.93 274 LEU A CA 1
ATOM 1930 C C . LEU A 1 276 ? 6.082 23.156 -9.468 1.00 125.27 274 LEU A C 1
ATOM 1931 O O . LEU A 1 276 ? 5.724 22.903 -8.315 1.00 123.00 274 LEU A O 1
ATOM 1936 N N . PRO A 1 277 ? 7.374 23.038 -9.862 1.00 129.45 275 PRO A N 1
ATOM 1937 C CA . PRO A 1 277 ? 8.364 22.635 -8.848 1.00 126.66 275 PRO A CA 1
ATOM 1938 C C . PRO A 1 277 ? 8.576 23.638 -7.701 1.00 124.45 275 PRO A C 1
ATOM 1939 O O . PRO A 1 277 ? 9.302 23.318 -6.760 1.00 122.78 275 PRO A O 1
ATOM 1943 N N . LEU A 1 278 ? 7.969 24.820 -7.773 1.00 115.80 276 LEU A N 1
ATOM 1944 C CA . LEU A 1 278 ? 8.012 25.760 -6.653 1.00 113.68 276 LEU A CA 1
ATOM 1945 C C . LEU A 1 278 ? 6.965 25.424 -5.603 1.00 120.96 276 LEU A C 1
ATOM 1946 O O . LEU A 1 278 ? 7.222 25.534 -4.405 1.00 137.29 276 LEU A O 1
ATOM 1951 N N . LEU A 1 279 ? 5.784 25.020 -6.056 1.00 113.07 277 LEU A N 1
ATOM 1952 C CA . LEU A 1 279 ? 4.708 24.641 -5.149 1.00 113.24 277 LEU A CA 1
ATOM 1953 C C . LEU A 1 279 ? 5.053 23.339 -4.431 1.00 122.66 277 LEU A C 1
ATOM 1954 O O . LEU A 1 279 ? 4.751 23.163 -3.249 1.00 119.80 277 LEU A O 1
ATOM 1959 N N . GLN A 1 280 ? 5.681 22.427 -5.164 1.00 123.76 278 GLN A N 1
ATOM 1960 C CA . GLN A 1 280 ? 6.107 21.150 -4.611 1.00 116.51 278 GLN A CA 1
ATOM 1961 C C . GLN A 1 280 ? 7.165 21.364 -3.535 1.00 123.89 278 GLN A C 1
ATOM 1962 O O . GLN A 1 280 ? 7.089 20.776 -2.461 1.00 137.61 278 GLN A O 1
ATOM 1968 N N . ARG A 1 281 ? 8.139 22.223 -3.822 1.00 128.58 279 ARG A N 1
ATOM 1969 C CA . ARG A 1 281 ? 9.214 22.521 -2.876 1.00 140.07 279 ARG A CA 1
ATOM 1970 C C . ARG A 1 281 ? 8.688 23.132 -1.587 1.00 135.66 279 ARG A C 1
ATOM 1971 O O . ARG A 1 281 ? 9.173 22.829 -0.499 1.00 140.93 279 ARG A O 1
ATOM 1979 N N . GLU A 1 282 ? 7.686 23.990 -1.711 1.00 132.21 280 GLU A N 1
ATOM 1980 C CA . GLU A 1 282 ? 7.111 24.631 -0.540 1.00 135.35 280 GLU A CA 1
ATOM 1981 C C . GLU A 1 282 ? 6.232 23.647 0.232 1.00 136.19 280 GLU A C 1
ATOM 1982 O O . GLU A 1 282 ? 6.306 23.558 1.461 1.00 128.70 280 GLU A O 1
ATOM 1988 N N . LEU A 1 283 ? 5.432 22.886 -0.508 1.00 132.34 281 LEU A N 1
ATOM 1989 C CA . LEU A 1 283 ? 4.539 21.889 0.068 1.00 120.34 281 LEU A CA 1
ATOM 1990 C C . LEU A 1 283 ? 5.324 20.889 0.899 1.00 117.20 281 LEU A C 1
ATOM 1991 O O . LEU A 1 283 ? 4.912 20.493 1.988 1.00 113.69 281 LEU A O 1
ATOM 1996 N N . LEU A 1 284 ? 6.459 20.484 0.350 1.00 128.74 282 LEU A N 1
ATOM 1997 C CA . LEU A 1 284 ? 7.362 19.542 0.983 1.00 135.89 282 LEU A CA 1
ATOM 1998 C C . LEU A 1 284 ? 7.932 20.118 2.278 1.00 143.25 282 LEU A C 1
ATOM 1999 O O . LEU A 1 284 ? 8.143 19.407 3.262 1.00 141.59 282 LEU A O 1
ATOM 2004 N N . HIS A 1 285 ? 8.146 21.428 2.266 1.00 146.16 283 HIS A N 1
ATOM 2005 C CA . HIS A 1 285 ? 8.743 22.140 3.386 1.00 154.26 283 HIS A CA 1
ATOM 2006 C C . HIS A 1 285 ? 7.736 22.303 4.522 1.00 153.49 283 HIS A C 1
ATOM 2007 O O . HIS A 1 285 ? 7.211 23.394 4.750 1.00 157.04 283 HIS A O 1
ATOM 2014 N N . CYS A 1 286 ? 7.466 21.207 5.228 1.00 155.21 284 CYS A N 1
ATOM 2015 C CA . CYS A 1 286 ? 6.557 21.238 6.372 1.00 149.43 284 CYS A CA 1
ATOM 2016 C C . CYS A 1 286 ? 7.119 20.515 7.604 1.00 166.56 284 CYS A C 1
ATOM 2017 O O . CYS A 1 286 ? 7.553 19.361 7.528 1.00 164.64 284 CYS A O 1
ATOM 2020 N N . ALA A 1 287 ? 7.123 21.218 8.734 1.00 166.42 285 ALA A N 1
ATOM 2021 C CA . ALA A 1 287 ? 7.578 20.652 9.996 1.00 164.58 285 ALA A CA 1
ATOM 2022 C C . ALA A 1 287 ? 6.506 19.742 10.593 1.00 166.60 285 ALA A C 1
ATOM 2023 O O . ALA A 1 287 ? 5.317 19.899 10.320 1.00 153.70 285 ALA A O 1
ATOM 2025 N N . ARG A 1 288 ? 6.934 18.796 11.417 1.00 177.57 286 ARG A N 1
ATOM 2026 C CA . ARG A 1 288 ? 6.024 17.818 11.993 1.00 190.00 286 ARG A CA 1
ATOM 2027 C C . ARG A 1 288 ? 5.873 17.998 13.508 1.00 209.70 286 ARG A C 1
ATOM 2028 O O . ARG A 1 288 ? 6.703 17.520 14.289 1.00 222.14 286 ARG A O 1
ATOM 2036 N N . ALA A 1 289 ? 4.809 18.697 13.907 1.00 205.70 287 ALA A N 1
ATOM 2037 C CA . ALA A 1 289 ? 4.480 18.919 15.319 1.00 197.76 287 ALA A CA 1
ATOM 2038 C C . ALA A 1 289 ? 5.609 19.599 16.096 1.00 185.40 287 ALA A C 1
ATOM 2039 O O . ALA A 1 289 ? 5.843 20.799 15.951 1.00 176.49 287 ALA A O 1
ATOM 2041 N N . ALA A 1 290 ? 6.301 18.823 16.924 1.00 186.53 288 ALA A N 1
ATOM 2042 C CA . ALA A 1 290 ? 7.357 19.361 17.779 1.00 190.56 288 ALA A CA 1
ATOM 2043 C C . ALA A 1 290 ? 8.657 19.562 17.005 1.00 189.56 288 ALA A C 1
ATOM 2044 O O . ALA A 1 290 ? 9.302 20.607 17.113 1.00 181.06 288 ALA A O 1
ATOM 2046 N N . VAL B 2 3 ? -27.937 21.844 30.939 1.00 183.97 1 VAL F N 1
ATOM 2047 C CA . VAL B 2 3 ? -27.235 22.645 29.942 1.00 185.67 1 VAL F CA 1
ATOM 2048 C C . VAL B 2 3 ? -26.455 21.718 29.001 1.00 183.76 1 VAL F C 1
ATOM 2049 O O . VAL B 2 3 ? -25.846 22.162 28.020 1.00 176.34 1 VAL F O 1
ATOM 2053 N N . SER B 2 4 ? -26.521 20.418 29.288 1.00 182.21 2 SER F N 1
ATOM 2054 C CA . SER B 2 4 ? -25.824 19.406 28.496 1.00 165.64 2 SER F CA 1
ATOM 2055 C C . SER B 2 4 ? -26.718 18.870 27.396 1.00 164.78 2 SER F C 1
ATOM 2056 O O . SER B 2 4 ? -27.929 18.735 27.571 1.00 164.44 2 SER F O 1
ATOM 2059 N N . SER B 2 5 ? -26.102 18.554 26.264 1.00 164.61 3 SER F N 1
ATOM 2060 C CA . SER B 2 5 ? -26.834 18.192 25.061 1.00 158.02 3 SER F CA 1
ATOM 2061 C C . SER B 2 5 ? -26.460 16.816 24.551 1.00 148.83 3 SER F C 1
ATOM 2062 O O . SER B 2 5 ? -27.276 16.132 23.948 1.00 161.77 3 SER F O 1
ATOM 2065 N N . VAL B 2 6 ? -25.214 16.425 24.781 1.00 138.80 4 VAL F N 1
ATOM 2066 C CA . VAL B 2 6 ? -24.697 15.159 24.278 1.00 139.90 4 VAL F CA 1
ATOM 2067 C C . VAL B 2 6 ? -25.473 13.968 24.845 1.00 131.23 4 VAL F C 1
ATOM 2068 O O . VAL B 2 6 ? -25.760 13.927 26.031 1.00 151.90 4 VAL F O 1
ATOM 2072 N N . PRO B 2 7 ? -25.867 13.017 23.982 1.00 133.13 5 PRO F N 1
ATOM 2073 C CA . PRO B 2 7 ? -26.537 11.822 24.510 1.00 132.47 5 PRO F CA 1
ATOM 2074 C C . PRO B 2 7 ? -25.519 10.910 25.172 1.00 130.93 5 PRO F C 1
ATOM 2075 O O . PRO B 2 7 ? -24.326 11.169 25.057 1.00 117.17 5 PRO F O 1
ATOM 2079 N N . THR B 2 8 ? -25.964 9.862 25.851 1.00 128.57 6 THR F N 1
ATOM 2080 C CA . THR B 2 8 ? -25.014 9.011 26.555 1.00 142.81 6 THR F CA 1
ATOM 2081 C C . THR B 2 8 ? -25.393 7.535 26.510 1.00 120.68 6 THR F C 1
ATOM 2082 O O . THR B 2 8 ? -26.526 7.177 26.174 1.00 122.11 6 THR F O 1
ATOM 2086 N N . LYS B 2 9 ? -24.413 6.696 26.830 1.00 121.24 7 LYS F N 1
ATOM 2087 C CA . LYS B 2 9 ? -24.583 5.252 26.872 1.00 134.88 7 LYS F CA 1
ATOM 2088 C C . LYS B 2 9 ? -25.113 4.692 25.555 1.00 133.82 7 LYS F C 1
ATOM 2089 O O . LYS B 2 9 ? -26.165 4.053 25.529 1.00 129.97 7 LYS F O 1
ATOM 2091 N N . LEU B 2 10 ? -24.405 4.955 24.458 1.00 145.03 8 LEU F N 1
ATOM 2092 C CA . LEU B 2 10 ? -24.770 4.349 23.174 1.00 164.56 8 LEU F CA 1
ATOM 2093 C C . LEU B 2 10 ? -24.312 2.899 23.180 1.00 161.66 8 LEU F C 1
ATOM 2094 O O . LEU B 2 10 ? -23.125 2.597 23.274 1.00 165.22 8 LEU F O 1
ATOM 2096 N N . GLU B 2 11 ? -25.286 2.011 23.078 1.00 124.78 9 GLU F N 1
ATOM 2097 C CA . GLU B 2 11 ? -25.075 0.582 23.202 1.00 119.54 9 GLU F CA 1
ATOM 2098 C C . GLU B 2 11 ? -25.749 -0.149 22.049 1.00 119.08 9 GLU F C 1
ATOM 2099 O O . GLU B 2 11 ? -26.733 0.332 21.486 1.00 116.59 9 GLU F O 1
ATOM 2101 N N . VAL B 2 12 ? -25.192 -1.287 21.663 1.00 126.13 10 VAL F N 1
ATOM 2102 C CA . VAL B 2 12 ? -25.793 -2.099 20.618 1.00 106.05 10 VAL F CA 1
ATOM 2103 C C . VAL B 2 12 ? -26.433 -3.224 21.426 1.00 109.32 10 VAL F C 1
ATOM 2104 O O . VAL B 2 12 ? -25.788 -3.827 22.281 1.00 116.78 10 VAL F O 1
ATOM 2108 N N . VAL B 2 13 ? -27.697 -3.514 21.141 1.00 111.60 11 VAL F N 1
ATOM 2109 C CA . VAL B 2 13 ? -28.508 -4.339 22.024 1.00 108.01 11 VAL F CA 1
ATOM 2110 C C . VAL B 2 13 ? -28.848 -5.693 21.431 1.00 107.46 11 VAL F C 1
ATOM 2111 O O . VAL B 2 13 ? -29.135 -6.643 22.152 1.00 139.38 11 VAL F O 1
ATOM 2115 N N . ALA B 2 14 ? -28.812 -5.779 20.112 1.00 104.11 12 ALA F N 1
ATOM 2116 C CA . ALA B 2 14 ? -28.957 -7.054 19.435 1.00 105.68 12 ALA F CA 1
ATOM 2117 C C . ALA B 2 14 ? -28.463 -6.909 18.017 1.00 104.97 12 ALA F C 1
ATOM 2118 O O . ALA B 2 14 ? -28.730 -5.911 17.347 1.00 109.41 12 ALA F O 1
ATOM 2120 N N . ALA B 2 15 ? -27.709 -7.899 17.572 1.00 102.52 13 ALA F N 1
ATOM 2121 C CA . ALA B 2 15 ? -27.196 -7.894 16.221 1.00 100.32 13 ALA F CA 1
ATOM 2122 C C . ALA B 2 15 ? -27.667 -9.132 15.497 1.00 101.14 13 ALA F C 1
ATOM 2123 O O . ALA B 2 15 ? -27.710 -10.211 16.077 1.00 118.00 13 ALA F O 1
ATOM 2125 N N . THR B 2 16 ? -27.955 -8.979 14.212 1.00 98.43 14 THR F N 1
ATOM 2126 C CA . THR B 2 16 ? -28.105 -10.115 13.321 1.00 102.48 14 THR F CA 1
ATOM 2127 C C . THR B 2 16 ? -26.849 -10.024 12.484 1.00 106.01 14 THR F C 1
ATOM 2128 O O . THR B 2 16 ? -26.208 -8.973 12.472 1.00 99.22 14 THR F O 1
ATOM 2132 N N . PRO B 2 17 ? -26.472 -11.112 11.797 1.00 116.92 15 PRO F N 1
ATOM 2133 C CA . PRO B 2 17 ? -25.242 -11.032 11.003 1.00 124.62 15 PRO F CA 1
ATOM 2134 C C . PRO B 2 17 ? -25.164 -9.840 10.049 1.00 117.70 15 PRO F C 1
ATOM 2135 O O . PRO B 2 17 ? -24.064 -9.507 9.615 1.00 116.46 15 PRO F O 1
ATOM 2139 N N . THR B 2 18 ? -26.290 -9.186 9.773 1.00 115.56 16 THR F N 1
ATOM 2140 C CA . THR B 2 18 ? -26.299 -8.052 8.859 1.00 117.70 16 THR F CA 1
ATOM 2141 C C . THR B 2 18 ? -27.046 -6.822 9.395 1.00 120.32 16 THR F C 1
ATOM 2142 O O . THR B 2 18 ? -27.145 -5.810 8.701 1.00 118.61 16 THR F O 1
ATOM 2146 N N . SER B 2 19 ? -27.564 -6.896 10.619 1.00 123.79 17 SER F N 1
ATOM 2147 C CA . SER B 2 19 ? -28.363 -5.788 11.156 1.00 118.33 17 SER F CA 1
ATOM 2148 C C . SER B 2 19 ? -28.164 -5.526 12.655 1.00 111.43 17 SER F C 1
ATOM 2149 O O . SER B 2 19 ? -27.985 -6.455 13.444 1.00 116.58 17 SER F O 1
ATOM 2152 N N . LEU B 2 20 ? -28.186 -4.251 13.040 1.00 97.76 18 LEU F N 1
ATOM 2153 C CA . LEU B 2 20 ? -28.005 -3.880 14.441 1.00 97.34 18 LEU F CA 1
ATOM 2154 C C . LEU B 2 20 ? -29.198 -3.135 15.022 1.00 92.99 18 LEU F C 1
ATOM 2155 O O . LEU B 2 20 ? -29.786 -2.285 14.371 1.00 88.05 18 LEU F O 1
ATOM 2160 N N . LEU B 2 21 ? -29.527 -3.425 16.270 1.00 104.18 19 LEU F N 1
ATOM 2161 C CA . LEU B 2 21 ? -30.474 -2.604 17.012 1.00 106.30 19 LEU F CA 1
ATOM 2162 C C . LEU B 2 21 ? -29.731 -1.880 18.131 1.00 106.65 19 LEU F C 1
ATOM 2163 O O . LEU B 2 21 ? -29.250 -2.511 19.068 1.00 119.80 19 LEU F O 1
ATOM 2168 N N . ILE B 2 22 ? -29.637 -0.560 18.035 1.00 101.52 20 ILE F N 1
ATOM 2169 C CA . ILE B 2 22 ? -28.912 0.219 19.031 1.00 103.16 20 ILE F CA 1
ATOM 2170 C C . ILE B 2 22 ? -29.819 1.065 19.907 1.00 114.68 20 ILE F C 1
ATOM 2171 O O . ILE B 2 22 ? -30.913 1.455 19.505 1.00 122.78 20 ILE F O 1
ATOM 2176 N N . SER B 2 23 ? -29.340 1.350 21.112 1.00 117.10 21 SER F N 1
ATOM 2177 C CA . SER B 2 23 ? -30.080 2.148 22.075 1.00 110.81 21 SER F CA 1
ATOM 2178 C C . SER B 2 23 ? -29.142 3.138 22.740 1.00 108.80 21 SER F C 1
ATOM 2179 O O . SER B 2 23 ? -27.938 2.913 22.828 1.00 106.06 21 SER F O 1
ATOM 2182 N N . TRP B 2 24 ? -29.704 4.248 23.188 1.00 115.04 22 TRP F N 1
ATOM 2183 C CA . TRP B 2 24 ? -28.952 5.248 23.917 1.00 128.75 22 TRP F CA 1
ATOM 2184 C C . TRP B 2 24 ? -29.880 5.904 24.915 1.00 142.71 22 TRP F C 1
ATOM 2185 O O . TRP B 2 24 ? -31.074 5.595 24.954 1.00 152.36 22 TRP F O 1
ATOM 2196 N N . ASP B 2 25 ? -29.340 6.795 25.737 1.00 138.17 23 ASP F N 1
ATOM 2197 C CA . ASP B 2 25 ? -30.190 7.522 26.658 1.00 115.91 23 ASP F CA 1
ATOM 2198 C C . ASP B 2 25 ? -30.187 9.008 26.375 1.00 115.63 23 ASP F C 1
ATOM 2199 O O . ASP B 2 25 ? -29.149 9.598 26.082 1.00 115.73 23 ASP F O 1
ATOM 2204 N N . ALA B 2 26 ? -31.381 9.588 26.446 1.00 128.25 24 ALA F N 1
ATOM 2205 C CA . ALA B 2 26 ? -31.618 10.995 26.150 1.00 128.66 24 ALA F CA 1
ATOM 2206 C C . ALA B 2 26 ? -30.718 11.920 26.970 1.00 132.29 24 ALA F C 1
ATOM 2207 O O . ALA B 2 26 ? -30.267 11.554 28.058 1.00 138.21 24 ALA F O 1
ATOM 2209 N N . PRO B 2 27 ? -30.450 13.126 26.449 1.00 136.29 25 PRO F N 1
ATOM 2210 C CA . PRO B 2 27 ? -29.680 14.098 27.222 1.00 138.07 25 PRO F CA 1
ATOM 2211 C C . PRO B 2 27 ? -30.586 14.950 28.101 1.00 143.72 25 PRO F C 1
ATOM 2212 O O . PRO B 2 27 ? -31.811 14.820 28.005 1.00 125.49 25 PRO F O 1
ATOM 2216 N N . ALA B 2 28 ? -29.982 15.806 28.926 1.00 152.48 26 ALA F N 1
ATOM 2217 C CA . ALA B 2 28 ? -30.710 16.688 29.837 1.00 161.28 26 ALA F CA 1
ATOM 2218 C C . ALA B 2 28 ? -31.778 17.463 29.083 1.00 159.85 26 ALA F C 1
ATOM 2219 O O . ALA B 2 28 ? -32.956 17.444 29.448 1.00 156.83 26 ALA F O 1
ATOM 2221 N N . VAL B 2 29 ? -31.343 18.163 28.042 1.00 164.38 27 VAL F N 1
ATOM 2222 C CA . VAL B 2 29 ? -32.227 18.975 27.218 1.00 158.04 27 VAL F CA 1
ATOM 2223 C C . VAL B 2 29 ? -33.307 18.117 26.547 1.00 164.90 27 VAL F C 1
ATOM 2224 O O . VAL B 2 29 ? -33.136 16.906 26.372 1.00 153.34 27 VAL F O 1
ATOM 2228 N N . THR B 2 30 ? -34.417 18.752 26.182 1.00 176.23 28 THR F N 1
ATOM 2229 C CA . THR B 2 30 ? -35.472 18.108 25.410 1.00 178.24 28 THR F CA 1
ATOM 2230 C C . THR B 2 30 ? -35.105 18.136 23.927 1.00 162.41 28 THR F C 1
ATOM 2231 O O . THR B 2 30 ? -34.824 19.195 23.367 1.00 157.10 28 THR F O 1
ATOM 2235 N N . VAL B 2 31 ? -35.105 16.960 23.308 1.00 144.52 29 VAL F N 1
ATOM 2236 C CA . VAL B 2 31 ? -34.537 16.759 21.972 1.00 145.01 29 VAL F CA 1
ATOM 2237 C C . VAL B 2 31 ? -35.586 16.618 20.854 1.00 130.32 29 VAL F C 1
ATOM 2238 O O . VAL B 2 31 ? -36.629 15.992 21.042 1.00 125.05 29 VAL F O 1
ATOM 2242 N N . ASP B 2 32 ? -35.304 17.202 19.689 1.00 138.83 30 ASP F N 1
ATOM 2243 C CA . ASP B 2 32 ? -36.197 17.091 18.530 1.00 141.76 30 ASP F CA 1
ATOM 2244 C C . ASP B 2 32 ? -35.875 15.856 17.676 1.00 133.40 30 ASP F C 1
ATOM 2245 O O . ASP B 2 32 ? -36.712 14.965 17.514 1.00 130.53 30 ASP F O 1
ATOM 2250 N N . LEU B 2 33 ? -34.658 15.805 17.145 1.00 129.66 31 LEU F N 1
ATOM 2251 C CA . LEU B 2 33 ? -34.190 14.662 16.363 1.00 116.22 31 LEU F CA 1
ATOM 2252 C C . LEU B 2 33 ? -32.924 14.080 16.949 1.00 114.88 31 LEU F C 1
ATOM 2253 O O . LEU B 2 33 ? -32.103 14.793 17.534 1.00 101.71 31 LEU F O 1
ATOM 2258 N N . TYR B 2 34 ? -32.754 12.781 16.759 1.00 124.44 32 TYR F N 1
ATOM 2259 C CA . TYR B 2 34 ? -31.442 12.188 16.899 1.00 132.33 32 TYR F CA 1
ATOM 2260 C C . TYR B 2 34 ? -30.912 11.876 15.505 1.00 122.07 32 TYR F C 1
ATOM 2261 O O . TYR B 2 34 ? -31.562 11.180 14.730 1.00 120.78 32 TYR F O 1
ATOM 2270 N N . PHE B 2 35 ? -29.734 12.399 15.187 1.00 109.31 33 PHE F N 1
ATOM 2271 C CA . PHE B 2 35 ? -29.022 11.965 14.000 1.00 97.84 33 PHE F CA 1
ATOM 2272 C C . PHE B 2 35 ? -28.271 10.676 14.324 1.00 98.65 33 PHE F C 1
ATOM 2273 O O . PHE B 2 35 ? -27.595 10.592 15.347 1.00 105.29 33 PHE F O 1
ATOM 2281 N N . ILE B 2 36 ? -28.403 9.666 13.470 1.00 87.56 34 ILE F N 1
ATOM 2282 C CA . ILE B 2 36 ? -27.557 8.486 13.567 1.00 88.18 34 ILE F CA 1
ATOM 2283 C C . ILE B 2 36 ? -26.685 8.400 12.315 1.00 104.45 34 ILE F C 1
ATOM 2284 O O . ILE B 2 36 ? -27.160 8.635 11.203 1.00 97.72 34 ILE F O 1
ATOM 2289 N N . THR B 2 37 ? -25.403 8.108 12.490 1.00 91.77 35 THR F N 1
ATOM 2290 C CA . THR B 2 37 ? -24.495 8.010 11.355 1.00 93.24 35 THR F CA 1
ATOM 2291 C C . THR B 2 37 ? -23.656 6.752 11.503 1.00 104.26 35 THR F C 1
ATOM 2292 O O . THR B 2 37 ? -23.117 6.494 12.577 1.00 120.06 35 THR F O 1
ATOM 2296 N N . TYR B 2 38 ? -23.539 5.967 10.437 1.00 93.78 36 TYR F N 1
ATOM 2297 C CA . TYR B 2 38 ? -22.732 4.751 10.504 1.00 95.92 36 TYR F CA 1
ATOM 2298 C C . TYR B 2 38 ? -21.863 4.559 9.260 1.00 102.92 36 TYR F C 1
ATOM 2299 O O . TYR B 2 38 ? -22.210 5.019 8.175 1.00 121.10 36 TYR F O 1
ATOM 2308 N N . GLY B 2 39 ? -20.711 3.917 9.433 1.00 104.50 37 GLY F N 1
ATOM 2309 C CA . GLY B 2 39 ? -19.787 3.708 8.333 1.00 116.49 37 GLY F CA 1
ATOM 2310 C C . GLY B 2 39 ? -18.572 2.881 8.701 1.00 125.80 37 GLY F C 1
ATOM 2311 O O . GLY B 2 39 ? -18.197 2.814 9.869 1.00 135.98 37 GLY F O 1
ATOM 2312 N N . GLU B 2 40 ? -17.961 2.249 7.702 1.00 132.37 38 GLU F N 1
ATOM 2313 C CA . GLU B 2 40 ? -16.815 1.374 7.922 1.00 135.63 38 GLU F CA 1
ATOM 2314 C C . GLU B 2 40 ? -15.714 2.162 8.599 1.00 150.08 38 GLU F C 1
ATOM 2315 O O . GLU B 2 40 ? -15.380 3.262 8.162 1.00 158.04 38 GLU F O 1
ATOM 2321 N N . THR B 2 41 ? -15.177 1.615 9.684 1.00 169.81 39 THR F N 1
ATOM 2322 C CA . THR B 2 41 ? -14.068 2.253 10.376 1.00 169.53 39 THR F CA 1
ATOM 2323 C C . THR B 2 41 ? -12.877 2.397 9.430 1.00 167.58 39 THR F C 1
ATOM 2324 O O . THR B 2 41 ? -12.487 1.444 8.752 1.00 164.24 39 THR F O 1
ATOM 2328 N N . GLY B 2 42 ? -12.299 3.592 9.400 1.00 164.11 40 GLY F N 1
ATOM 2329 C CA . GLY B 2 42 ? -11.156 3.868 8.549 1.00 173.08 40 GLY F CA 1
ATOM 2330 C C . GLY B 2 42 ? -11.364 3.606 7.067 1.00 176.86 40 GLY F C 1
ATOM 2331 O O . GLY B 2 42 ? -10.456 3.131 6.387 1.00 186.55 40 GLY F O 1
ATOM 2332 N N . GLY B 2 43 ? -12.559 3.905 6.563 1.00 173.21 41 GLY F N 1
ATOM 2333 C CA . GLY B 2 43 ? -12.850 3.712 5.153 1.00 176.13 41 GLY F CA 1
ATOM 2334 C C . GLY B 2 43 ? -13.059 5.040 4.445 1.00 184.50 41 GLY F C 1
ATOM 2335 O O . GLY B 2 43 ? -13.630 5.969 5.017 1.00 181.49 41 GLY F O 1
ATOM 2336 N N . ASN B 2 44 ? -12.591 5.133 3.201 1.00 193.57 42 ASN F N 1
ATOM 2337 C CA . ASN B 2 44 ? -12.761 6.348 2.404 1.00 195.57 42 ASN F CA 1
ATOM 2338 C C . ASN B 2 44 ? -14.193 6.526 1.900 1.00 185.36 42 ASN F C 1
ATOM 2339 O O . ASN B 2 44 ? -14.561 7.595 1.406 1.00 184.95 42 ASN F O 1
ATOM 2344 N N . SER B 2 45 ? -14.991 5.471 2.025 1.00 174.24 43 SER F N 1
ATOM 2345 C CA . SER B 2 45 ? -16.407 5.528 1.694 1.00 154.42 43 SER F CA 1
ATOM 2346 C C . SER B 2 45 ? -17.093 6.565 2.574 1.00 161.45 43 SER F C 1
ATOM 2347 O O . SER B 2 45 ? -16.689 6.771 3.715 1.00 164.44 43 SER F O 1
ATOM 2350 N N . PRO B 2 46 ? -18.128 7.233 2.045 1.00 167.55 44 PRO F N 1
ATOM 2351 C CA . PRO B 2 46 ? -18.853 8.214 2.854 1.00 159.96 44 PRO F CA 1
ATOM 2352 C C . PRO B 2 46 ? -19.594 7.563 4.015 1.00 144.93 44 PRO F C 1
ATOM 2353 O O . PRO B 2 46 ? -19.797 6.348 4.040 1.00 139.89 44 PRO F O 1
ATOM 2357 N N . VAL B 2 47 ? -19.984 8.388 4.976 1.00 143.34 45 VAL F N 1
ATOM 2358 C CA . VAL B 2 47 ? -20.721 7.930 6.141 1.00 132.81 45 VAL F CA 1
ATOM 2359 C C . VAL B 2 47 ? -22.210 8.113 5.871 1.00 122.18 45 VAL F C 1
ATOM 2360 O O . VAL B 2 47 ? -22.636 9.187 5.440 1.00 111.47 45 VAL F O 1
ATOM 2364 N N . GLN B 2 48 ? -22.996 7.066 6.111 1.00 109.84 46 GLN F N 1
ATOM 2365 C CA . GLN B 2 48 ? -24.435 7.133 5.872 1.00 105.20 46 GLN F CA 1
ATOM 2366 C C . GLN B 2 48 ? -25.093 7.728 7.099 1.00 100.37 46 GLN F C 1
ATOM 2367 O O . GLN B 2 48 ? -24.628 7.506 8.212 1.00 110.91 46 GLN F O 1
ATOM 2373 N N . LYS B 2 49 ? -26.189 8.456 6.905 1.00 92.99 47 LYS F N 1
ATOM 2374 C CA . LYS B 2 49 ? -26.837 9.127 8.027 1.00 96.24 47 LYS F CA 1
ATOM 2375 C C . LYS B 2 49 ? -28.351 9.236 7.900 1.00 91.85 47 LYS F C 1
ATOM 2376 O O . LYS B 2 49 ? -28.876 9.684 6.881 1.00 97.12 47 LYS F O 1
ATOM 2382 N N . PHE B 2 50 ? -29.044 8.839 8.960 1.00 95.78 48 PHE F N 1
ATOM 2383 C CA . PHE B 2 50 ? -30.494 8.984 9.027 1.00 104.70 48 PHE F CA 1
ATOM 2384 C C . PHE B 2 50 ? -30.957 9.608 10.342 1.00 96.13 48 PHE F C 1
ATOM 2385 O O . PHE B 2 50 ? -30.158 10.070 11.145 1.00 92.75 48 PHE F O 1
ATOM 2393 N N . THR B 2 51 ? -32.264 9.637 10.539 1.00 88.96 49 THR F N 1
ATOM 2394 C CA . THR B 2 51 ? -32.842 10.317 11.679 1.00 95.96 49 THR F CA 1
ATOM 2395 C C . THR B 2 51 ? -33.853 9.454 12.433 1.00 108.03 49 THR F C 1
ATOM 2396 O O . THR B 2 51 ? -34.563 8.639 11.843 1.00 114.64 49 THR F O 1
ATOM 2400 N N . VAL B 2 52 ? -33.901 9.625 13.748 1.00 107.93 50 VAL F N 1
ATOM 2401 C CA . VAL B 2 52 ? -34.992 9.077 14.527 1.00 110.41 50 VAL F CA 1
ATOM 2402 C C . VAL B 2 52 ? -35.567 10.227 15.370 1.00 113.39 50 VAL F C 1
ATOM 2403 O O . VAL B 2 52 ? -34.818 11.090 15.840 1.00 124.51 50 VAL F O 1
ATOM 2407 N N . PRO B 2 53 ? -36.904 10.283 15.518 1.00 103.27 51 PRO F N 1
ATOM 2408 C CA . PRO B 2 53 ? -37.501 11.387 16.283 1.00 107.72 51 PRO F CA 1
ATOM 2409 C C . PRO B 2 53 ? -37.142 11.358 17.778 1.00 111.74 51 PRO F C 1
ATOM 2410 O O . PRO B 2 53 ? -36.712 10.321 18.301 1.00 116.54 51 PRO F O 1
ATOM 2414 N N . GLY B 2 54 ? -37.318 12.493 18.450 1.00 136.10 52 GLY F N 1
ATOM 2415 C CA . GLY B 2 54 ? -36.989 12.611 19.859 1.00 139.90 52 GLY F CA 1
ATOM 2416 C C . GLY B 2 54 ? -37.750 11.638 20.740 1.00 139.08 52 GLY F C 1
ATOM 2417 O O . GLY B 2 54 ? -37.290 11.284 21.821 1.00 115.50 52 GLY F O 1
ATOM 2418 N N . SER B 2 55 ? -38.908 11.193 20.265 1.00 148.44 53 SER F N 1
ATOM 2419 C CA . SER B 2 55 ? -39.703 10.201 20.978 1.00 149.83 53 SER F CA 1
ATOM 2420 C C . SER B 2 55 ? -38.894 8.935 21.224 1.00 142.88 53 SER F C 1
ATOM 2421 O O . SER B 2 55 ? -38.945 8.357 22.309 1.00 139.06 53 SER F O 1
ATOM 2424 N N . LYS B 2 56 ? -38.146 8.514 20.209 1.00 139.94 54 LYS F N 1
ATOM 2425 C CA . LYS B 2 56 ? -37.396 7.268 20.280 1.00 128.04 54 LYS F CA 1
ATOM 2426 C C . LYS B 2 56 ? -35.970 7.494 20.754 1.00 124.01 54 LYS F C 1
ATOM 2427 O O . LYS B 2 56 ? -35.345 8.495 20.418 1.00 128.46 54 LYS F O 1
ATOM 2433 N N . SER B 2 57 ? -35.466 6.543 21.531 1.00 121.87 55 SER F N 1
ATOM 2434 C CA . SER B 2 57 ? -34.097 6.571 22.021 1.00 121.97 55 SER F CA 1
ATOM 2435 C C . SER B 2 57 ? -33.416 5.286 21.587 1.00 117.02 55 SER F C 1
ATOM 2436 O O . SER B 2 57 ? -32.455 4.836 22.200 1.00 131.38 55 SER F O 1
ATOM 2439 N N . THR B 2 58 ? -33.954 4.683 20.538 1.00 109.18 56 THR F N 1
ATOM 2440 C CA . THR B 2 58 ? -33.401 3.461 19.984 1.00 110.25 56 THR F CA 1
ATOM 2441 C C . THR B 2 58 ? -33.598 3.469 18.467 1.00 101.73 56 THR F C 1
ATOM 2442 O O . THR B 2 58 ? -34.592 3.997 17.978 1.00 114.59 56 THR F O 1
ATOM 2446 N N . ALA B 2 59 ? -32.661 2.885 17.725 1.00 88.95 57 ALA F N 1
ATOM 2447 C CA . ALA B 2 59 ? -32.788 2.809 16.267 1.00 100.48 57 ALA F CA 1
ATOM 2448 C C . ALA B 2 59 ? -32.225 1.510 15.708 1.00 106.98 57 ALA F C 1
ATOM 2449 O O . ALA B 2 59 ? -31.433 0.836 16.360 1.00 116.95 57 ALA F O 1
ATOM 2451 N N . THR B 2 60 ? -32.617 1.166 14.486 1.00 108.87 58 THR F N 1
ATOM 2452 C CA . THR B 2 60 ? -32.097 -0.044 13.863 1.00 110.82 58 THR F CA 1
ATOM 2453 C C . THR B 2 60 ? -31.348 0.226 12.562 1.00 100.06 58 THR F C 1
ATOM 2454 O O . THR B 2 60 ? -31.885 0.829 11.642 1.00 106.63 58 THR F O 1
ATOM 2458 N N . ILE B 2 61 ? -30.087 -0.194 12.529 1.00 76.81 59 ILE F N 1
ATOM 2459 C CA . ILE B 2 61 ? -29.224 -0.082 11.363 1.00 81.56 59 ILE F CA 1
ATOM 2460 C C . ILE B 2 61 ? -29.151 -1.411 10.619 1.00 110.66 59 ILE F C 1
ATOM 2461 O O . ILE B 2 61 ? -29.027 -2.463 11.247 1.00 120.11 59 ILE F O 1
ATOM 2466 N N . SER B 2 62 ? -29.224 -1.367 9.289 1.00 113.69 60 SER F N 1
ATOM 2467 C CA . SER B 2 62 ? -29.293 -2.591 8.501 1.00 105.48 60 SER F CA 1
ATOM 2468 C C . SER B 2 62 ? -28.447 -2.562 7.233 1.00 113.76 60 SER F C 1
ATOM 2469 O O . SER B 2 62 ? -27.981 -1.504 6.801 1.00 119.88 60 SER F O 1
ATOM 2472 N N . GLY B 2 63 ? -28.263 -3.741 6.643 1.00 107.08 61 GLY F N 1
ATOM 2473 C CA . GLY B 2 63 ? -27.545 -3.881 5.390 1.00 103.29 61 GLY F CA 1
ATOM 2474 C C . GLY B 2 63 ? -26.042 -3.752 5.506 1.00 103.64 61 GLY F C 1
ATOM 2475 O O . GLY B 2 63 ? -25.365 -3.308 4.575 1.00 110.84 61 GLY F O 1
ATOM 2476 N N . LEU B 2 64 ? -25.518 -4.121 6.665 1.00 107.84 62 LEU F N 1
ATOM 2477 C CA . LEU B 2 64 ? -24.085 -4.070 6.906 1.00 112.21 62 LEU F CA 1
ATOM 2478 C C . LEU B 2 64 ? -23.386 -5.331 6.386 1.00 113.28 62 LEU F C 1
ATOM 2479 O O . LEU B 2 64 ? -23.985 -6.405 6.330 1.00 111.20 62 LEU F O 1
ATOM 2484 N N . LYS B 2 65 ? -22.108 -5.207 6.049 1.00 129.25 63 LYS F N 1
ATOM 2485 C CA . LYS B 2 65 ? -21.312 -6.358 5.630 1.00 142.16 63 LYS F CA 1
ATOM 2486 C C . LYS B 2 65 ? -20.869 -7.207 6.817 1.00 141.99 63 LYS F C 1
ATOM 2487 O O . LYS B 2 65 ? -20.353 -6.679 7.798 1.00 152.53 63 LYS F O 1
ATOM 2493 N N . PRO B 2 66 ? -21.088 -8.530 6.740 1.00 129.86 64 PRO F N 1
ATOM 2494 C CA . PRO B 2 66 ? -20.645 -9.443 7.799 1.00 130.58 64 PRO F CA 1
ATOM 2495 C C . PRO B 2 66 ? -19.122 -9.520 7.890 1.00 136.16 64 PRO F C 1
ATOM 2496 O O . PRO B 2 66 ? -18.458 -9.782 6.887 1.00 142.84 64 PRO F O 1
ATOM 2500 N N . GLY B 2 67 ? -18.588 -9.304 9.090 1.00 128.52 65 GLY F N 1
ATOM 2501 C CA . GLY B 2 67 ? -17.160 -9.366 9.328 1.00 126.93 65 GLY F CA 1
ATOM 2502 C C . GLY B 2 67 ? -16.490 -8.021 9.552 1.00 135.53 65 GLY F C 1
ATOM 2503 O O . GLY B 2 67 ? -15.604 -7.912 10.404 1.00 145.73 65 GLY F O 1
ATOM 2504 N N . VAL B 2 68 ? -16.881 -7.007 8.782 1.00 129.52 66 VAL F N 1
ATOM 2505 C CA . VAL B 2 68 ? -16.304 -5.664 8.921 1.00 142.82 66 VAL F CA 1
ATOM 2506 C C . VAL B 2 68 ? -16.855 -4.922 10.150 1.00 145.49 66 VAL F C 1
ATOM 2507 O O . VAL B 2 68 ? -18.035 -5.058 10.482 1.00 144.41 66 VAL F O 1
ATOM 2511 N N . ASP B 2 69 ? -15.995 -4.165 10.836 1.00 145.31 67 ASP F N 1
ATOM 2512 C CA . ASP B 2 69 ? -16.419 -3.372 11.992 1.00 148.56 67 ASP F CA 1
ATOM 2513 C C . ASP B 2 69 ? -16.784 -1.942 11.593 1.00 144.13 67 ASP F C 1
ATOM 2514 O O . ASP B 2 69 ? -16.101 -1.326 10.773 1.00 145.14 67 ASP F O 1
ATOM 2519 N N . TYR B 2 70 ? -17.847 -1.416 12.202 1.00 136.31 68 TYR F N 1
ATOM 2520 C CA . TYR B 2 70 ? -18.373 -0.095 11.865 1.00 121.80 68 TYR F CA 1
ATOM 2521 C C . TYR B 2 70 ? -18.199 0.925 12.985 1.00 135.55 68 TYR F C 1
ATOM 2522 O O . TYR B 2 70 ? -18.059 0.556 14.146 1.00 156.03 68 TYR F O 1
ATOM 2531 N N . THR B 2 71 ? -18.182 2.208 12.630 1.00 132.83 69 THR F N 1
ATOM 2532 C CA . THR B 2 71 ? -18.287 3.277 13.626 1.00 126.87 69 THR F CA 1
ATOM 2533 C C . THR B 2 71 ? -19.675 3.932 13.644 1.00 121.11 69 THR F C 1
ATOM 2534 O O . THR B 2 71 ? -20.034 4.680 12.739 1.00 122.44 69 THR F O 1
ATOM 2538 N N . ILE B 2 72 ? -20.428 3.667 14.703 1.00 117.63 70 ILE F N 1
ATOM 2539 C CA . ILE B 2 72 ? -21.759 4.229 14.917 1.00 99.92 70 ILE F CA 1
ATOM 2540 C C . ILE B 2 72 ? -21.727 5.496 15.776 1.00 106.17 70 ILE F C 1
ATOM 2541 O O . ILE B 2 72 ? -20.985 5.578 16.757 1.00 105.53 70 ILE F O 1
ATOM 2546 N N . THR B 2 73 ? -22.550 6.472 15.415 1.00 108.56 71 THR F N 1
ATOM 2547 C CA . THR B 2 73 ? -22.557 7.761 16.089 1.00 97.00 71 THR F CA 1
ATOM 2548 C C . THR B 2 73 ? -23.961 8.316 16.274 1.00 109.30 71 THR F C 1
ATOM 2549 O O . THR B 2 73 ? -24.801 8.200 15.384 1.00 123.09 71 THR F O 1
ATOM 2553 N N . VAL B 2 74 ? -24.215 8.914 17.432 1.00 103.65 72 VAL F N 1
ATOM 2554 C CA . VAL B 2 74 ? -25.497 9.559 17.707 1.00 102.35 72 VAL F CA 1
ATOM 2555 C C . VAL B 2 74 ? -25.295 10.980 18.229 1.00 111.06 72 VAL F C 1
ATOM 2556 O O . VAL B 2 74 ? -24.405 11.220 19.043 1.00 114.38 72 VAL F O 1
ATOM 2560 N N . TYR B 2 75 ? -26.096 11.926 17.742 1.00 115.82 73 TYR F N 1
ATOM 2561 C CA . TYR B 2 75 ? -26.101 13.262 18.326 1.00 126.62 73 TYR F CA 1
ATOM 2562 C C . TYR B 2 75 ? -27.458 13.943 18.142 1.00 121.99 73 TYR F C 1
ATOM 2563 O O . TYR B 2 75 ? -28.193 13.646 17.208 1.00 114.71 73 TYR F O 1
ATOM 2572 N N . ALA B 2 76 ? -27.765 14.875 19.038 1.00 129.34 74 ALA F N 1
ATOM 2573 C CA . ALA B 2 76 ? -29.097 15.460 19.131 1.00 128.84 74 ALA F CA 1
ATOM 2574 C C . ALA B 2 76 ? -29.177 16.851 18.517 1.00 130.84 74 ALA F C 1
ATOM 2575 O O . ALA B 2 76 ? -28.222 17.624 18.583 1.00 130.52 74 ALA F O 1
ATOM 2577 N N . GLN B 2 77 ? -30.319 17.173 17.920 1.00 132.13 75 GLN F N 1
ATOM 2578 C CA . GLN B 2 77 ? -30.598 18.560 17.558 1.00 144.19 75 GLN F CA 1
ATOM 2579 C C . GLN B 2 77 ? -31.736 19.050 18.464 1.00 150.82 75 GLN F C 1
ATOM 2580 O O . GLN B 2 77 ? -32.762 18.386 18.613 1.00 157.23 75 GLN F O 1
ATOM 2586 N N . TYR B 2 78 ? -31.521 20.188 19.114 1.00 152.09 76 TYR F N 1
ATOM 2587 C CA . TYR B 2 78 ? -32.466 20.697 20.097 1.00 144.85 76 TYR F CA 1
ATOM 2588 C C . TYR B 2 78 ? -32.715 22.182 19.907 1.00 152.39 76 TYR F C 1
ATOM 2589 O O . TYR B 2 78 ? -32.059 22.830 19.096 1.00 167.96 76 TYR F O 1
ATOM 2598 N N . TYR B 2 79 ? -33.654 22.723 20.671 1.00 157.86 77 TYR F N 1
ATOM 2599 C CA . TYR B 2 79 ? -33.863 24.162 20.707 1.00 166.45 77 TYR F CA 1
ATOM 2600 C C . TYR B 2 79 ? -33.640 24.752 22.103 1.00 180.56 77 TYR F C 1
ATOM 2601 O O . TYR B 2 79 ? -34.226 24.296 23.084 1.00 173.90 77 TYR F O 1
ATOM 2610 N N . TYR B 2 80 ? -32.764 25.751 22.178 1.00 153.84 78 TYR F N 1
ATOM 2611 C CA . TYR B 2 80 ? -32.553 26.538 23.388 1.00 161.04 78 TYR F CA 1
ATOM 2612 C C . TYR B 2 80 ? -32.037 27.918 23.002 1.00 177.86 78 TYR F C 1
ATOM 2613 O O . TYR B 2 80 ? -30.827 28.118 22.878 1.00 163.35 78 TYR F O 1
ATOM 2615 N N . ARG B 2 81 ? -32.960 28.859 22.811 1.00 189.79 79 ARG F N 1
ATOM 2616 C CA . ARG B 2 81 ? -32.629 30.203 22.344 1.00 199.15 79 ARG F CA 1
ATOM 2617 C C . ARG B 2 81 ? -31.819 30.105 21.061 1.00 200.02 79 ARG F C 1
ATOM 2618 O O . ARG B 2 81 ? -30.746 30.699 20.945 1.00 204.87 79 ARG F O 1
ATOM 2620 N N . GLY B 2 82 ? -32.348 29.342 20.106 1.00 194.44 80 GLY F N 1
ATOM 2621 C CA . GLY B 2 82 ? -31.664 29.042 18.860 1.00 173.53 80 GLY F CA 1
ATOM 2622 C C . GLY B 2 82 ? -31.579 27.551 18.578 1.00 155.56 80 GLY F C 1
ATOM 2623 O O . GLY B 2 82 ? -31.516 26.739 19.499 1.00 151.57 80 GLY F O 1
ATOM 2624 N N . TRP B 2 83 ? -31.589 27.191 17.297 1.00 148.42 81 TRP F N 1
ATOM 2625 C CA . TRP B 2 83 ? -31.412 25.799 16.880 1.00 137.13 81 TRP F CA 1
ATOM 2626 C C . TRP B 2 83 ? -29.944 25.389 16.861 1.00 131.73 81 TRP F C 1
ATOM 2627 O O . TRP B 2 83 ? -29.124 26.006 16.184 1.00 131.77 81 TRP F O 1
ATOM 2638 N N . TYR B 2 84 ? -29.625 24.341 17.612 1.00 130.52 82 TYR F N 1
ATOM 2639 C CA . TYR B 2 84 ? -28.258 23.844 17.718 1.00 128.74 82 TYR F CA 1
ATOM 2640 C C . TYR B 2 84 ? -28.233 22.363 17.430 1.00 123.58 82 TYR F C 1
ATOM 2641 O O . TYR B 2 84 ? -29.216 21.670 17.682 1.00 128.51 82 TYR F O 1
ATOM 2650 N N . VAL B 2 85 ? -27.112 21.871 16.918 1.00 121.18 83 VAL F N 1
ATOM 2651 C CA . VAL B 2 85 ? -26.911 20.432 16.839 1.00 118.06 83 VAL F CA 1
ATOM 2652 C C . VAL B 2 85 ? -25.828 20.060 17.851 1.00 118.78 83 VAL F C 1
ATOM 2653 O O . VAL B 2 85 ? -24.786 20.713 17.943 1.00 124.67 83 VAL F O 1
ATOM 2657 N N . GLY B 2 86 ? -26.121 19.046 18.660 1.00 120.88 84 GLY F N 1
ATOM 2658 C CA . GLY B 2 86 ? -25.280 18.694 19.790 1.00 120.78 84 GLY F CA 1
ATOM 2659 C C . GLY B 2 86 ? -23.966 18.014 19.470 1.00 118.60 84 GLY F C 1
ATOM 2660 O O . GLY B 2 86 ? -23.522 17.971 18.324 1.00 125.70 84 GLY F O 1
ATOM 2661 N N . SER B 2 87 ? -23.354 17.461 20.510 1.00 124.08 85 SER F N 1
ATOM 2662 C CA . SER B 2 87 ? -22.110 16.719 20.382 1.00 128.95 85 SER F CA 1
ATOM 2663 C C . SER B 2 87 ? -22.383 15.221 20.352 1.00 136.46 85 SER F C 1
ATOM 2664 O O . SER B 2 87 ? -23.420 14.767 20.849 1.00 129.30 85 SER F O 1
ATOM 2667 N N . PRO B 2 88 ? -21.462 14.447 19.752 1.00 132.25 86 PRO F N 1
ATOM 2668 C CA . PRO B 2 88 ? -21.738 13.032 19.490 1.00 122.61 86 PRO F CA 1
ATOM 2669 C C . PRO B 2 88 ? -21.206 12.051 20.529 1.00 121.27 86 PRO F C 1
ATOM 2670 O O . PRO B 2 88 ? -20.234 12.347 21.228 1.00 137.21 86 PRO F O 1
ATOM 2674 N N . ILE B 2 89 ? -21.856 10.895 20.631 1.00 118.77 87 ILE F N 1
ATOM 2675 C CA . ILE B 2 89 ? -21.279 9.746 21.321 1.00 124.22 87 ILE F CA 1
ATOM 2676 C C . ILE B 2 89 ? -20.969 8.710 20.236 1.00 117.06 87 ILE F C 1
ATOM 2677 O O . ILE B 2 89 ? -21.681 8.630 19.244 1.00 113.43 87 ILE F O 1
ATOM 2682 N N . SER B 2 90 ? -19.904 7.936 20.404 1.00 121.87 88 SER F N 1
ATOM 2683 C CA . SER B 2 90 ? -19.505 6.988 19.371 1.00 121.22 88 SER F CA 1
ATOM 2684 C C . SER B 2 90 ? -19.288 5.571 19.893 1.00 125.93 88 SER F C 1
ATOM 2685 O O . SER B 2 90 ? -19.053 5.355 21.082 1.00 136.71 88 SER F O 1
ATOM 2688 N N . ILE B 2 91 ? -19.360 4.612 18.978 1.00 122.35 89 ILE F N 1
ATOM 2689 C CA . ILE B 2 91 ? -19.181 3.203 19.300 1.00 115.87 89 ILE F CA 1
ATOM 2690 C C . ILE B 2 91 ? -18.549 2.478 18.107 1.00 109.59 89 ILE F C 1
ATOM 2691 O O . ILE B 2 91 ? -18.659 2.934 16.972 1.00 106.21 89 ILE F O 1
ATOM 2696 N N . ASN B 2 92 ? -17.801 1.413 18.380 1.00 106.50 90 ASN F N 1
ATOM 2697 C CA . ASN B 2 92 ? -17.323 0.509 17.339 1.00 105.11 90 ASN F CA 1
ATOM 2698 C C . ASN B 2 92 ? -17.955 -0.877 17.505 1.00 120.50 90 ASN F C 1
ATOM 2699 O O . ASN B 2 92 ? -18.208 -1.313 18.630 1.00 136.10 90 ASN F O 1
ATOM 2704 N N . TYR B 2 93 ? -18.222 -1.565 16.398 1.00 115.06 91 TYR F N 1
ATOM 2705 C CA . TYR B 2 93 ? -18.864 -2.879 16.460 1.00 114.78 91 TYR F CA 1
ATOM 2706 C C . TYR B 2 93 ? -18.493 -3.773 15.285 1.00 123.04 91 TYR F C 1
ATOM 2707 O O . TYR B 2 93 ? -18.698 -3.421 14.128 1.00 119.02 91 TYR F O 1
ATOM 2716 N N . ARG B 2 94 ? -18.001 -4.964 15.601 1.00 134.73 92 ARG F N 1
ATOM 2717 C CA . ARG B 2 94 ? -17.616 -5.926 14.582 1.00 142.48 92 ARG F CA 1
ATOM 2718 C C . ARG B 2 94 ? -18.726 -6.952 14.422 1.00 157.16 92 ARG F C 1
ATOM 2719 O O . ARG B 2 94 ? -19.083 -7.653 15.371 1.00 164.07 92 ARG F O 1
ATOM 2727 N N . THR B 2 95 ? -19.265 -7.034 13.211 1.00 157.37 93 THR F N 1
ATOM 2728 C CA . THR B 2 95 ? -20.403 -7.897 12.922 1.00 170.40 93 THR F CA 1
ATOM 2729 C C . THR B 2 95 ? -20.084 -9.379 13.095 1.00 172.53 93 THR F C 1
ATOM 2730 O O . THR B 2 95 ? -20.991 -10.212 13.139 1.00 172.77 93 THR F O 1
ATOM 2734 N N . PHE C 1 4 ? -38.509 46.792 -23.848 1.00 159.98 2 PHE B N 1
ATOM 2735 C CA . PHE C 1 4 ? -37.337 45.927 -23.790 1.00 150.92 2 PHE B CA 1
ATOM 2736 C C . PHE C 1 4 ? -36.091 46.744 -23.445 1.00 153.51 2 PHE B C 1
ATOM 2737 O O . PHE C 1 4 ? -34.993 46.461 -23.925 1.00 149.94 2 PHE B O 1
ATOM 2745 N N . ASN C 1 5 ? -36.270 47.746 -22.586 1.00 155.11 3 ASN B N 1
ATOM 2746 C CA . ASN C 1 5 ? -35.172 48.609 -22.156 1.00 155.48 3 ASN B CA 1
ATOM 2747 C C . ASN C 1 5 ? -34.973 48.594 -20.647 1.00 152.23 3 ASN B C 1
ATOM 2748 O O . ASN C 1 5 ? -35.372 49.525 -19.945 1.00 158.34 3 ASN B O 1
ATOM 2753 N N . PHE C 1 6 ? -34.352 47.525 -20.160 1.00 140.50 4 PHE B N 1
ATOM 2754 C CA . PHE C 1 6 ? -34.039 47.383 -18.744 1.00 133.43 4 PHE B CA 1
ATOM 2755 C C . PHE C 1 6 ? -32.607 47.841 -18.472 1.00 132.88 4 PHE B C 1
ATOM 2756 O O . PHE C 1 6 ? -31.735 47.696 -19.331 1.00 130.73 4 PHE B O 1
ATOM 2764 N N . THR C 1 7 ? -32.363 48.399 -17.288 1.00 135.91 5 THR B N 1
ATOM 2765 C CA . THR C 1 7 ? -31.004 48.767 -16.891 1.00 135.39 5 THR B CA 1
ATOM 2766 C C . THR C 1 7 ? -30.308 47.582 -16.213 1.00 127.02 5 THR B C 1
ATOM 2767 O O . THR C 1 7 ? -30.963 46.659 -15.722 1.00 115.35 5 THR B O 1
ATOM 2771 N N . GLU C 1 8 ? -28.980 47.600 -16.199 1.00 129.01 6 GLU B N 1
ATOM 2772 C CA . GLU C 1 8 ? -28.230 46.541 -15.543 1.00 128.49 6 GLU B CA 1
ATOM 2773 C C . GLU C 1 8 ? -28.526 46.540 -14.040 1.00 144.09 6 GLU B C 1
ATOM 2774 O O . GLU C 1 8 ? -28.555 45.482 -13.411 1.00 153.46 6 GLU B O 1
ATOM 2780 N N . GLU C 1 9 ? -28.762 47.723 -13.474 1.00 149.99 7 GLU B N 1
ATOM 2781 C CA . GLU C 1 9 ? -29.110 47.838 -12.058 1.00 146.87 7 GLU B CA 1
ATOM 2782 C C . GLU C 1 9 ? -30.457 47.184 -11.783 1.00 147.27 7 GLU B C 1
ATOM 2783 O O . GLU C 1 9 ? -30.655 46.559 -10.742 1.00 149.97 7 GLU B O 1
ATOM 2789 N N . GLU C 1 10 ? -31.376 47.317 -12.732 1.00 140.94 8 GLU B N 1
ATOM 2790 C CA . GLU C 1 10 ? -32.717 46.781 -12.561 1.00 140.90 8 GLU B CA 1
ATOM 2791 C C . GLU C 1 10 ? -32.701 45.263 -12.706 1.00 137.46 8 GLU B C 1
ATOM 2792 O O . GLU C 1 10 ? -33.501 44.561 -12.088 1.00 130.02 8 GLU B O 1
ATOM 2798 N N . LEU C 1 11 ? -31.759 44.764 -13.502 1.00 135.40 9 LEU B N 1
ATOM 2799 C CA . LEU C 1 11 ? -31.530 43.329 -13.630 1.00 132.56 9 LEU B CA 1
ATOM 2800 C C . LEU C 1 11 ? -30.806 42.785 -12.406 1.00 137.94 9 LEU B C 1
ATOM 2801 O O . LEU C 1 11 ? -31.142 41.714 -11.893 1.00 134.43 9 LEU B O 1
ATOM 2806 N N . SER C 1 12 ? -29.795 43.528 -11.961 1.00 138.91 10 SER B N 1
ATOM 2807 C CA . SER C 1 12 ? -29.012 43.158 -10.786 1.00 136.18 10 SER B CA 1
ATOM 2808 C C . SER C 1 12 ? -29.876 43.071 -9.539 1.00 133.33 10 SER B C 1
ATOM 2809 O O . SER C 1 12 ? -29.629 42.247 -8.658 1.00 127.32 10 SER B O 1
ATOM 2812 N N . PHE C 1 13 ? -30.902 43.916 -9.488 1.00 135.72 11 PHE B N 1
ATOM 2813 C CA . PHE C 1 13 ? -31.818 43.954 -8.358 1.00 131.76 11 PHE B CA 1
ATOM 2814 C C . PHE C 1 13 ? -32.572 42.646 -8.226 1.00 133.36 11 PHE B C 1
ATOM 2815 O O . PHE C 1 13 ? -32.748 42.133 -7.127 1.00 140.43 11 PHE B O 1
ATOM 2823 N N . VAL C 1 14 ? -33.021 42.113 -9.357 1.00 130.46 12 VAL B N 1
ATOM 2824 C CA . VAL C 1 14 ? -33.813 40.893 -9.367 1.00 120.12 12 VAL B CA 1
ATOM 2825 C C . VAL C 1 14 ? -32.946 39.662 -9.120 1.00 125.00 12 VAL B C 1
ATOM 2826 O O . VAL C 1 14 ? -33.395 38.684 -8.519 1.00 134.97 12 VAL B O 1
ATOM 2830 N N . LEU C 1 15 ? -31.691 39.731 -9.551 1.00 114.72 13 LEU B N 1
ATOM 2831 C CA . LEU C 1 15 ? -30.787 38.593 -9.426 1.00 109.12 13 LEU B CA 1
ATOM 2832 C C . LEU C 1 15 ? -30.013 38.611 -8.123 1.00 119.59 13 LEU B C 1
ATOM 2833 O O . LEU C 1 15 ? -29.575 37.559 -7.660 1.00 111.03 13 LEU B O 1
ATOM 2838 N N . TYR C 1 16 ? -29.809 39.805 -7.559 1.00 129.37 14 TYR B N 1
ATOM 2839 C CA . TYR C 1 16 ? -28.965 39.961 -6.376 1.00 117.93 14 TYR B CA 1
ATOM 2840 C C . TYR C 1 16 ? -29.520 40.864 -5.269 1.00 134.72 14 TYR B C 1
ATOM 2841 O O . TYR C 1 16 ? -28.971 40.902 -4.168 1.00 134.82 14 TYR B O 1
ATOM 2850 N N . GLY C 1 17 ? -30.597 41.589 -5.552 1.00 114.75 15 GLY B N 1
ATOM 2851 C CA . GLY C 1 17 ? -31.056 42.639 -4.654 1.00 118.26 15 GLY B CA 1
ATOM 2852 C C . GLY C 1 17 ? -32.065 42.265 -3.585 1.00 127.03 15 GLY B C 1
ATOM 2853 O O . GLY C 1 17 ? -32.440 41.102 -3.441 1.00 134.32 15 GLY B O 1
ATOM 2854 N N . ALA C 1 18 ? -32.514 43.273 -2.840 1.00 131.92 16 ALA B N 1
ATOM 2855 C CA . ALA C 1 18 ? -33.500 43.080 -1.782 1.00 123.86 16 ALA B CA 1
ATOM 2856 C C . ALA C 1 18 ? -34.207 44.389 -1.443 1.00 134.11 16 ALA B C 1
ATOM 2857 O O . ALA C 1 18 ? -33.607 45.461 -1.520 1.00 136.56 16 ALA B O 1
ATOM 2859 N N . ILE C 1 19 ? -35.478 44.287 -1.058 1.00 137.82 17 ILE B N 1
ATOM 2860 C CA . ILE C 1 19 ? -36.265 45.431 -0.599 1.00 133.21 17 ILE B CA 1
ATOM 2861 C C . ILE C 1 19 ? -36.119 45.618 0.908 1.00 148.46 17 ILE B C 1
ATOM 2862 O O . ILE C 1 19 ? -36.214 44.655 1.668 1.00 144.66 17 ILE B O 1
ATOM 2864 N N . ALA C 1 20 ? -35.880 46.855 1.336 1.00 170.05 18 ALA B N 1
ATOM 2865 C CA . ALA C 1 20 ? -35.737 47.158 2.759 1.00 180.84 18 ALA B CA 1
ATOM 2866 C C . ALA C 1 20 ? -37.088 47.342 3.450 1.00 188.44 18 ALA B C 1
ATOM 2867 O O . ALA C 1 20 ? -38.028 47.885 2.869 1.00 195.24 18 ALA B O 1
ATOM 2869 N N . SER C 1 21 ? -37.172 46.881 4.696 1.00 185.88 19 SER B N 1
ATOM 2870 C CA . SER C 1 21 ? -38.390 47.001 5.494 1.00 187.61 19 SER B CA 1
ATOM 2871 C C . SER C 1 21 ? -38.292 48.198 6.453 1.00 189.26 19 SER B C 1
ATOM 2872 O O . SER C 1 21 ? -37.225 48.806 6.569 1.00 193.43 19 SER B O 1
ATOM 2874 N N . PRO C 1 22 ? -39.404 48.560 7.124 1.00 178.97 20 PRO B N 1
ATOM 2875 C CA . PRO C 1 22 ? -39.340 49.572 8.189 1.00 184.80 20 PRO B CA 1
ATOM 2876 C C . PRO C 1 22 ? -38.308 49.247 9.277 1.00 196.95 20 PRO B C 1
ATOM 2877 O O . PRO C 1 22 ? -37.807 50.160 9.944 1.00 193.56 20 PRO B O 1
ATOM 2881 N N . GLU C 1 23 ? -38.009 47.961 9.459 1.00 200.96 21 GLU B N 1
ATOM 2882 C CA . GLU C 1 23 ? -36.967 47.529 10.389 1.00 210.55 21 GLU B CA 1
ATOM 2883 C C . GLU C 1 23 ? -35.582 47.621 9.749 1.00 213.56 21 GLU B C 1
ATOM 2884 O O . GLU C 1 23 ? -35.371 48.383 8.804 1.00 209.40 21 GLU B O 1
ATOM 2890 N N . HIS C 1 24 ? -34.636 46.850 10.278 1.00 220.81 22 HIS B N 1
ATOM 2891 C CA . HIS C 1 24 ? -33.320 46.723 9.654 1.00 223.25 22 HIS B CA 1
ATOM 2892 C C . HIS C 1 24 ? -33.192 45.562 8.648 1.00 212.24 22 HIS B C 1
ATOM 2893 O O . HIS C 1 24 ? -32.642 45.763 7.565 1.00 214.60 22 HIS B O 1
ATOM 2900 N N . PRO C 1 25 ? -33.669 44.343 8.998 1.00 201.99 23 PRO B N 1
ATOM 2901 C CA . PRO C 1 25 ? -33.482 43.246 8.038 1.00 178.56 23 PRO B CA 1
ATOM 2902 C C . PRO C 1 25 ? -34.299 43.382 6.761 1.00 171.69 23 PRO B C 1
ATOM 2903 O O . PRO C 1 25 ? -35.442 43.844 6.785 1.00 156.62 23 PRO B O 1
ATOM 2907 N N . THR C 1 26 ? -33.696 42.960 5.655 1.00 174.30 24 THR B N 1
ATOM 2908 C CA . THR C 1 26 ? -34.335 43.019 4.351 1.00 177.99 24 THR B CA 1
ATOM 2909 C C . THR C 1 26 ? -34.701 41.608 3.897 1.00 170.32 24 THR B C 1
ATOM 2910 O O . THR C 1 26 ? -34.055 40.639 4.298 1.00 178.25 24 THR B O 1
ATOM 2914 N N . ASP C 1 27 ? -35.747 41.495 3.081 1.00 155.33 25 ASP B N 1
ATOM 2915 C CA . ASP C 1 27 ? -36.151 40.212 2.501 1.00 144.29 25 ASP B CA 1
ATOM 2916 C C . ASP C 1 27 ? -35.712 40.075 1.042 1.00 138.18 25 ASP B C 1
ATOM 2917 O O . ASP C 1 27 ? -35.741 41.046 0.285 1.00 132.47 25 ASP B O 1
ATOM 2922 N N . LEU C 1 28 ? -35.307 38.863 0.662 1.00 139.75 26 LEU B N 1
ATOM 2923 C CA . LEU C 1 28 ? -34.886 38.557 -0.708 1.00 131.62 26 LEU B CA 1
ATOM 2924 C C . LEU C 1 28 ? -36.087 38.319 -1.633 1.00 135.09 26 LEU B C 1
ATOM 2925 O O . LEU C 1 28 ? -37.230 38.290 -1.176 1.00 138.21 26 LEU B O 1
ATOM 2927 N N . GLN C 1 29 ? -35.818 38.148 -2.928 1.00 143.29 27 GLN B N 1
ATOM 2928 C CA . GLN C 1 29 ? -36.870 38.084 -3.953 1.00 142.16 27 GLN B CA 1
ATOM 2929 C C . GLN C 1 29 ? -37.181 36.716 -4.571 1.00 135.10 27 GLN B C 1
ATOM 2930 O O . GLN C 1 29 ? -36.463 36.249 -5.453 1.00 141.17 27 GLN B O 1
ATOM 2936 N N . HIS C 1 30 ? -38.255 36.086 -4.101 1.00 130.93 28 HIS B N 1
ATOM 2937 C CA . HIS C 1 30 ? -38.946 35.044 -4.857 1.00 126.72 28 HIS B CA 1
ATOM 2938 C C . HIS C 1 30 ? -40.439 35.364 -4.972 1.00 135.36 28 HIS B C 1
ATOM 2939 O O . HIS C 1 30 ? -41.290 34.649 -4.438 1.00 128.12 28 HIS B O 1
ATOM 2944 N N . ALA C 1 31 ? -40.722 36.451 -5.695 1.00 147.26 29 ALA B N 1
ATOM 2945 C CA . ALA C 1 31 ? -42.026 37.119 -5.732 1.00 146.48 29 ALA B CA 1
ATOM 2946 C C . ALA C 1 31 ? -43.149 36.295 -6.353 1.00 163.89 29 ALA B C 1
ATOM 2947 O O . ALA C 1 31 ? -42.928 35.489 -7.259 1.00 159.79 29 ALA B O 1
ATOM 2949 N N . ILE C 1 32 ? -44.362 36.530 -5.856 1.00 178.28 30 ILE B N 1
ATOM 2950 C CA . ILE C 1 32 ? -45.559 35.821 -6.303 1.00 179.11 30 ILE B CA 1
ATOM 2951 C C . ILE C 1 32 ? -46.000 36.175 -7.724 1.00 173.84 30 ILE B C 1
ATOM 2952 O O . ILE C 1 32 ? -46.135 35.294 -8.570 1.00 175.57 30 ILE B O 1
ATOM 2957 N N . SER C 1 33 ? -46.232 37.456 -7.986 1.00 167.46 31 SER B N 1
ATOM 2958 C CA . SER C 1 33 ? -46.680 37.876 -9.312 1.00 166.18 31 SER B CA 1
ATOM 2959 C C . SER C 1 33 ? -45.581 38.614 -10.070 1.00 154.61 31 SER B C 1
ATOM 2960 O O . SER C 1 33 ? -45.712 38.883 -11.264 1.00 139.15 31 SER B O 1
ATOM 2962 N N . LYS C 1 53 ? -53.594 30.884 10.468 1.00 161.68 51 LYS B N 1
ATOM 2963 C CA . LYS C 1 53 ? -54.199 29.560 10.587 1.00 170.42 51 LYS B CA 1
ATOM 2964 C C . LYS C 1 53 ? -53.305 28.625 11.407 1.00 187.87 51 LYS B C 1
ATOM 2965 O O . LYS C 1 53 ? -52.151 28.949 11.699 1.00 193.04 51 LYS B O 1
ATOM 2971 N N . ASP C 1 54 ? -53.850 27.469 11.780 1.00 188.31 52 ASP B N 1
ATOM 2972 C CA . ASP C 1 54 ? -53.122 26.480 12.568 1.00 186.86 52 ASP B CA 1
ATOM 2973 C C . ASP C 1 54 ? -52.257 25.577 11.688 1.00 174.15 52 ASP B C 1
ATOM 2974 O O . ASP C 1 54 ? -51.269 25.000 12.149 1.00 177.29 52 ASP B O 1
ATOM 2979 N N . SER C 1 55 ? -52.618 25.464 10.415 1.00 157.94 53 SER B N 1
ATOM 2980 C CA . SER C 1 55 ? -51.909 24.561 9.519 1.00 164.60 53 SER B CA 1
ATOM 2981 C C . SER C 1 55 ? -50.523 25.078 9.126 1.00 158.62 53 SER B C 1
ATOM 2982 O O . SER C 1 55 ? -49.823 24.437 8.336 1.00 150.88 53 SER B O 1
ATOM 2985 N N . LEU C 1 56 ? -50.125 26.227 9.672 1.00 183.29 54 LEU B N 1
ATOM 2986 C CA . LEU C 1 56 ? -48.793 26.758 9.401 1.00 165.98 54 LEU B CA 1
ATOM 2987 C C . LEU C 1 56 ? -47.721 25.959 10.134 1.00 158.93 54 LEU B C 1
ATOM 2988 O O . LEU C 1 56 ? -46.682 25.640 9.563 1.00 152.25 54 LEU B O 1
ATOM 2993 N N . GLN C 1 57 ? -47.977 25.660 11.406 1.00 164.55 55 GLN B N 1
ATOM 2994 C CA . GLN C 1 57 ? -47.088 24.826 12.218 1.00 169.41 55 GLN B CA 1
ATOM 2995 C C . GLN C 1 57 ? -45.613 25.264 12.215 1.00 166.93 55 GLN B C 1
ATOM 2996 O O . GLN C 1 57 ? -44.719 24.442 12.423 1.00 168.02 55 GLN B O 1
ATOM 3002 N N . LEU C 1 58 ? -45.376 26.549 11.950 1.00 162.80 56 LEU B N 1
ATOM 3003 C CA . LEU C 1 58 ? -44.038 27.154 11.968 1.00 138.59 56 LEU B CA 1
ATOM 3004 C C . LEU C 1 58 ? -43.275 26.824 13.254 1.00 132.05 56 LEU B C 1
ATOM 3005 O O . LEU C 1 58 ? -43.835 26.929 14.343 1.00 135.41 56 LEU B O 1
ATOM 3010 N N . PRO C 1 59 ? -42.003 26.394 13.128 1.00 130.87 57 PRO B N 1
ATOM 3011 C CA . PRO C 1 59 ? -41.225 25.954 14.295 1.00 134.41 57 PRO B CA 1
ATOM 3012 C C . PRO C 1 59 ? -40.674 27.103 15.135 1.00 145.25 57 PRO B C 1
ATOM 3013 O O . PRO C 1 59 ? -40.625 28.243 14.674 1.00 154.43 57 PRO B O 1
ATOM 3017 N N . GLU C 1 60 ? -40.242 26.786 16.351 1.00 147.62 58 GLU B N 1
ATOM 3018 C CA . GLU C 1 60 ? -39.609 27.760 17.231 1.00 144.53 58 GLU B CA 1
ATOM 3019 C C . GLU C 1 60 ? -38.318 28.310 16.634 1.00 143.82 58 GLU B C 1
ATOM 3020 O O . GLU C 1 60 ? -37.594 27.592 15.952 1.00 148.15 58 GLU B O 1
ATOM 3022 N N . GLY C 1 61 ? -38.017 29.572 16.926 1.00 149.73 59 GLY B N 1
ATOM 3023 C CA . GLY C 1 61 ? -36.789 30.196 16.462 1.00 149.62 59 GLY B CA 1
ATOM 3024 C C . GLY C 1 61 ? -36.925 30.783 15.070 1.00 147.39 59 GLY B C 1
ATOM 3025 O O . GLY C 1 61 ? -35.975 31.351 14.522 1.00 143.19 59 GLY B O 1
ATOM 3026 N N . LEU C 1 62 ? -38.111 30.622 14.488 1.00 146.47 60 LEU B N 1
ATOM 3027 C CA . LEU C 1 62 ? -38.399 31.129 13.153 1.00 136.66 60 LEU B CA 1
ATOM 3028 C C . LEU C 1 62 ? -39.613 32.046 13.206 1.00 139.53 60 LEU B C 1
ATOM 3029 O O . LEU C 1 62 ? -40.369 32.019 14.174 1.00 147.25 60 LEU B O 1
ATOM 3034 N N . CYS C 1 63 ? -39.817 32.825 12.148 1.00 138.56 61 CYS B N 1
ATOM 3035 C CA . CYS C 1 63 ? -40.958 33.737 12.056 1.00 147.52 61 CYS B CA 1
ATOM 3036 C C . CYS C 1 63 ? -41.314 33.999 10.597 1.00 158.43 61 CYS B C 1
ATOM 3037 O O . CYS C 1 63 ? -40.439 34.051 9.731 1.00 156.59 61 CYS B O 1
ATOM 3040 N N . LEU C 1 64 ? -42.604 34.177 10.332 1.00 156.33 62 LEU B N 1
ATOM 3041 C CA . LEU C 1 64 ? -43.069 34.494 8.987 1.00 146.30 62 LEU B CA 1
ATOM 3042 C C . LEU C 1 64 ? -43.166 36.006 8.853 1.00 155.24 62 LEU B C 1
ATOM 3043 O O . LEU C 1 64 ? -43.799 36.667 9.679 1.00 174.62 62 LEU B O 1
ATOM 3048 N N . MET C 1 65 ? -42.544 36.554 7.814 1.00 149.47 63 MET B N 1
ATOM 3049 C CA . MET C 1 65 ? -42.442 38.000 7.685 1.00 147.80 63 MET B CA 1
ATOM 3050 C C . MET C 1 65 ? -43.042 38.483 6.371 1.00 148.89 63 MET B C 1
ATOM 3051 O O . MET C 1 65 ? -42.452 38.312 5.308 1.00 154.21 63 MET B O 1
ATOM 3056 N N . GLN C 1 66 ? -44.204 39.120 6.464 1.00 155.83 64 GLN B N 1
ATOM 3057 C CA . GLN C 1 66 ? -44.916 39.616 5.293 1.00 164.24 64 GLN B CA 1
ATOM 3058 C C . GLN C 1 66 ? -44.405 40.987 4.876 1.00 174.62 64 GLN B C 1
ATOM 3059 O O . GLN C 1 66 ? -44.028 41.802 5.716 1.00 186.54 64 GLN B O 1
ATOM 3065 N N . THR C 1 67 ? -44.391 41.234 3.572 1.00 176.90 65 THR B N 1
ATOM 3066 C CA . THR C 1 67 ? -44.109 42.563 3.053 1.00 185.31 65 THR B CA 1
ATOM 3067 C C . THR C 1 67 ? -45.033 42.872 1.875 1.00 194.09 65 THR B C 1
ATOM 3068 O O . THR C 1 67 ? -45.758 41.997 1.397 1.00 192.15 65 THR B O 1
ATOM 3072 N N . SER C 1 68 ? -45.019 44.122 1.423 1.00 204.34 66 SER B N 1
ATOM 3073 C CA . SER C 1 68 ? -45.827 44.522 0.278 1.00 213.71 66 SER B CA 1
ATOM 3074 C C . SER C 1 68 ? -44.915 45.002 -0.847 1.00 218.13 66 SER B C 1
ATOM 3075 O O . SER C 1 68 ? -44.004 45.798 -0.618 1.00 226.62 66 SER B O 1
ATOM 3078 N N . PHE C 1 69 ? -45.164 44.520 -2.060 1.00 214.09 67 PHE B N 1
ATOM 3079 C CA . PHE C 1 69 ? -44.367 44.906 -3.219 1.00 206.38 67 PHE B CA 1
ATOM 3080 C C . PHE C 1 69 ? -45.250 44.990 -4.458 1.00 199.49 67 PHE B C 1
ATOM 3081 O O . PHE C 1 69 ? -45.736 43.974 -4.954 1.00 193.30 67 PHE B O 1
ATOM 3089 N N . GLY C 1 70 ? -45.453 46.206 -4.956 1.00 199.90 68 GLY B N 1
ATOM 3090 C CA . GLY C 1 70 ? -46.377 46.425 -6.052 1.00 204.17 68 GLY B CA 1
ATOM 3091 C C . GLY C 1 70 ? -47.797 46.170 -5.583 1.00 208.28 68 GLY B C 1
ATOM 3092 O O . GLY C 1 70 ? -48.647 45.716 -6.351 1.00 205.12 68 GLY B O 1
ATOM 3093 N N . ASP C 1 71 ? -48.035 46.466 -4.306 1.00 212.54 69 ASP B N 1
ATOM 3094 C CA . ASP C 1 71 ? -49.315 46.227 -3.638 1.00 218.22 69 ASP B CA 1
ATOM 3095 C C . ASP C 1 71 ? -49.702 44.746 -3.617 1.00 216.44 69 ASP B C 1
ATOM 3096 O O . ASP C 1 71 ? -50.875 44.403 -3.464 1.00 214.99 69 ASP B O 1
ATOM 3101 N N . VAL C 1 72 ? -48.708 43.878 -3.774 1.00 210.74 70 VAL B N 1
ATOM 3102 C CA . VAL C 1 72 ? -48.911 42.435 -3.692 1.00 209.77 70 VAL B CA 1
ATOM 3103 C C . VAL C 1 72 ? -48.200 41.861 -2.472 1.00 201.98 70 VAL B C 1
ATOM 3104 O O . VAL C 1 72 ? -47.004 42.083 -2.293 1.00 203.62 70 VAL B O 1
ATOM 3108 N N . PRO C 1 73 ? -48.936 41.132 -1.618 1.00 195.74 71 PRO B N 1
ATOM 3109 C CA . PRO C 1 73 ? -48.311 40.545 -0.428 1.00 189.29 71 PRO B CA 1
ATOM 3110 C C . PRO C 1 73 ? -47.280 39.477 -0.793 1.00 175.98 71 PRO B C 1
ATOM 3111 O O . PRO C 1 73 ? -47.510 38.665 -1.692 1.00 173.91 71 PRO B O 1
ATOM 3115 N N . HIS C 1 74 ? -46.143 39.507 -0.108 1.00 160.49 72 HIS B N 1
ATOM 3116 C CA . HIS C 1 74 ? -45.076 38.541 -0.330 1.00 141.24 72 HIS B CA 1
ATOM 3117 C C . HIS C 1 74 ? -44.432 38.160 0.997 1.00 139.26 72 HIS B C 1
ATOM 3118 O O . HIS C 1 74 ? -43.971 39.026 1.735 1.00 140.95 72 HIS B O 1
ATOM 3125 N N . PHE C 1 75 ? -44.413 36.865 1.301 1.00 136.77 73 PHE B N 1
ATOM 3126 C CA . PHE C 1 75 ? -43.929 36.380 2.592 1.00 137.97 73 PHE B CA 1
ATOM 3127 C C . PHE C 1 75 ? -42.512 35.797 2.542 1.00 131.35 73 PHE B C 1
ATOM 3128 O O . PHE C 1 75 ? -42.012 35.421 1.475 1.00 128.49 73 PHE B O 1
ATOM 3136 N N . GLY C 1 76 ? -41.883 35.706 3.714 1.00 135.01 74 GLY B N 1
ATOM 3137 C CA . GLY C 1 76 ? -40.573 35.085 3.851 1.00 121.28 74 GLY B CA 1
ATOM 3138 C C . GLY C 1 76 ? -40.305 34.564 5.255 1.00 114.22 74 GLY B C 1
ATOM 3139 O O . GLY C 1 76 ? -40.846 35.081 6.228 1.00 146.27 74 GLY B O 1
ATOM 3140 N N . VAL C 1 77 ? -39.465 33.539 5.359 1.00 117.46 75 VAL B N 1
ATOM 3141 C CA . VAL C 1 77 ? -39.109 32.942 6.649 1.00 116.34 75 VAL B CA 1
ATOM 3142 C C . VAL C 1 77 ? -37.746 33.414 7.152 1.00 117.03 75 VAL B C 1
ATOM 3143 O O . VAL C 1 77 ? -36.738 33.222 6.476 1.00 111.68 75 VAL B O 1
ATOM 3147 N N . PHE C 1 78 ? -37.716 34.023 8.337 1.00 124.12 76 PHE B N 1
ATOM 3148 C CA . PHE C 1 78 ? -36.467 34.535 8.897 1.00 114.06 76 PHE B CA 1
ATOM 3149 C C . PHE C 1 78 ? -36.109 33.866 10.224 1.00 135.43 76 PHE B C 1
ATOM 3150 O O . PHE C 1 78 ? -36.967 33.286 10.890 1.00 144.97 76 PHE B O 1
ATOM 3158 N N . CYS C 1 79 ? -34.839 33.970 10.609 1.00 142.78 77 CYS B N 1
ATOM 3159 C CA . CYS C 1 79 ? -34.352 33.387 11.858 1.00 140.73 77 CYS B CA 1
ATOM 3160 C C . CYS C 1 79 ? -34.421 34.385 13.005 1.00 149.11 77 CYS B C 1
ATOM 3161 O O . CYS C 1 79 ? -33.717 35.395 13.003 1.00 159.44 77 CYS B O 1
ATOM 3164 N N . SER C 1 80 ? -35.281 34.102 13.978 1.00 175.01 78 SER B N 1
ATOM 3165 C CA . SER C 1 80 ? -35.452 34.981 15.128 1.00 172.88 78 SER B CA 1
ATOM 3166 C C . SER C 1 80 ? -34.262 34.911 16.076 1.00 181.86 78 SER B C 1
ATOM 3167 O O . SER C 1 80 ? -33.835 35.926 16.622 1.00 201.05 78 SER B O 1
ATOM 3170 N N . ASP C 1 81 ? -33.719 33.712 16.262 1.00 181.69 79 ASP B N 1
ATOM 3171 C CA . ASP C 1 81 ? -32.643 33.507 17.226 1.00 187.10 79 ASP B CA 1
ATOM 3172 C C . ASP C 1 81 ? -31.333 33.110 16.557 1.00 180.15 79 ASP B C 1
ATOM 3173 O O . ASP C 1 81 ? -30.565 33.960 16.104 1.00 188.08 79 ASP B O 1
ATOM 3178 N N . PHE C 1 82 ? -31.095 31.806 16.492 1.00 170.40 80 PHE B N 1
ATOM 3179 C CA . PHE C 1 82 ? -29.876 31.265 15.911 1.00 159.30 80 PHE B CA 1
ATOM 3180 C C . PHE C 1 82 ? -30.111 29.888 15.313 1.00 155.10 80 PHE B C 1
ATOM 3181 O O . PHE C 1 82 ? -30.864 29.083 15.858 1.00 155.72 80 PHE B O 1
ATOM 3189 N N . ILE C 1 83 ? -29.466 29.621 14.182 1.00 156.64 81 ILE B N 1
ATOM 3190 C CA . ILE C 1 83 ? -29.519 28.296 13.580 1.00 141.37 81 ILE B CA 1
ATOM 3191 C C . ILE C 1 83 ? -28.114 27.800 13.252 1.00 138.30 81 ILE B C 1
ATOM 3192 O O . ILE C 1 83 ? -27.428 28.365 12.403 1.00 132.11 81 ILE B O 1
ATOM 3197 N N . ALA C 1 84 ? -27.691 26.743 13.936 1.00 143.46 82 ALA B N 1
ATOM 3198 C CA . ALA C 1 84 ? -26.384 26.156 13.687 1.00 133.01 82 ALA B CA 1
ATOM 3199 C C . ALA C 1 84 ? -26.401 25.396 12.375 1.00 138.88 82 ALA B C 1
ATOM 3200 O O . ALA C 1 84 ? -27.436 24.879 11.952 1.00 135.12 82 ALA B O 1
ATOM 3202 N N . LYS C 1 85 ? -25.244 25.340 11.734 1.00 141.40 83 LYS B N 1
ATOM 3203 C CA . LYS C 1 85 ? -25.074 24.569 10.516 1.00 125.36 83 LYS B CA 1
ATOM 3204 C C . LYS C 1 85 ? -25.258 23.082 10.837 1.00 126.79 83 LYS B C 1
ATOM 3205 O O . LYS C 1 85 ? -24.644 22.560 11.774 1.00 120.16 83 LYS B O 1
ATOM 3211 N N . GLY C 1 86 ? -26.124 22.415 10.075 1.00 117.02 84 GLY B N 1
ATOM 3212 C CA . GLY C 1 86 ? -26.387 21.000 10.267 1.00 121.45 84 GLY B CA 1
ATOM 3213 C C . GLY C 1 86 ? -27.738 20.678 10.886 1.00 127.47 84 GLY B C 1
ATOM 3214 O O . GLY C 1 86 ? -28.010 19.526 11.243 1.00 124.65 84 GLY B O 1
ATOM 3215 N N . VAL C 1 87 ? -28.577 21.699 11.039 1.00 121.20 85 VAL B N 1
ATOM 3216 C CA . VAL C 1 87 ? -29.937 21.512 11.538 1.00 125.81 85 VAL B CA 1
ATOM 3217 C C . VAL C 1 87 ? -30.878 21.164 10.381 1.00 126.67 85 VAL B C 1
ATOM 3218 O O . VAL C 1 87 ? -30.780 21.755 9.308 1.00 115.36 85 VAL B O 1
ATOM 3222 N N . ARG C 1 88 ? -31.786 20.212 10.594 1.00 133.63 86 ARG B N 1
ATOM 3223 C CA . ARG C 1 88 ? -32.679 19.763 9.525 1.00 124.91 86 ARG B CA 1
ATOM 3224 C C . ARG C 1 88 ? -34.167 19.986 9.813 1.00 124.02 86 ARG B C 1
ATOM 3225 O O . ARG C 1 88 ? -34.724 19.417 10.754 1.00 127.38 86 ARG B O 1
ATOM 3233 N N . PHE C 1 89 ? -34.816 20.779 8.967 1.00 120.21 87 PHE B N 1
ATOM 3234 C CA . PHE C 1 89 ? -36.260 20.940 9.034 1.00 117.61 87 PHE B CA 1
ATOM 3235 C C . PHE C 1 89 ? -36.922 20.109 7.944 1.00 121.93 87 PHE B C 1
ATOM 3236 O O . PHE C 1 89 ? -36.316 19.821 6.911 1.00 107.07 87 PHE B O 1
ATOM 3244 N N . GLY C 1 90 ? -38.178 19.744 8.178 1.00 134.06 88 GLY B N 1
ATOM 3245 C CA . GLY C 1 90 ? -38.928 18.925 7.249 1.00 129.25 88 GLY B CA 1
ATOM 3246 C C . GLY C 1 90 ? -39.775 17.905 7.982 1.00 131.02 88 GLY B C 1
ATOM 3247 O O . GLY C 1 90 ? -39.757 17.849 9.215 1.00 148.73 88 GLY B O 1
ATOM 3248 N N . PRO C 1 91 ? -40.524 17.087 7.231 1.00 106.44 89 PRO B N 1
ATOM 3249 C CA . PRO C 1 91 ? -40.512 17.041 5.763 1.00 103.54 89 PRO B CA 1
ATOM 3250 C C . PRO C 1 91 ? -41.434 18.052 5.075 1.00 93.15 89 PRO B C 1
ATOM 3251 O O . PRO C 1 91 ? -42.474 18.418 5.607 1.00 101.42 89 PRO B O 1
ATOM 3255 N N . PHE C 1 92 ? -41.022 18.501 3.897 1.00 90.75 90 PHE B N 1
ATOM 3256 C CA . PHE C 1 92 ? -41.838 19.358 3.042 1.00 106.85 90 PHE B CA 1
ATOM 3257 C C . PHE C 1 92 ? -43.203 18.723 2.797 1.00 104.11 90 PHE B C 1
ATOM 3258 O O . PHE C 1 92 ? -43.302 17.518 2.592 1.00 103.16 90 PHE B O 1
ATOM 3266 N N . ARG C 1 93 ? -44.255 19.530 2.803 1.00 112.67 91 ARG B N 1
ATOM 3267 C CA . ARG C 1 93 ? -45.601 18.990 2.662 1.00 119.06 91 ARG B CA 1
ATOM 3268 C C . ARG C 1 93 ? -46.410 19.698 1.586 1.00 119.10 91 ARG B C 1
ATOM 3269 O O . ARG C 1 93 ? -46.259 20.900 1.370 1.00 114.68 91 ARG B O 1
ATOM 3277 N N . GLY C 1 94 ? -47.274 18.936 0.921 1.00 123.07 92 GLY B N 1
ATOM 3278 C CA . GLY C 1 94 ? -48.107 19.452 -0.150 1.00 123.56 92 GLY B CA 1
ATOM 3279 C C . GLY C 1 94 ? -48.769 18.340 -0.942 1.00 132.28 92 GLY B C 1
ATOM 3280 O O . GLY C 1 94 ? -48.603 17.163 -0.624 1.00 148.30 92 GLY B O 1
ATOM 3281 N N . ARG C 1 95 ? -49.525 18.710 -1.971 1.00 127.69 93 ARG B N 1
ATOM 3282 C CA . ARG C 1 95 ? -50.203 17.733 -2.823 1.00 123.31 93 ARG B CA 1
ATOM 3283 C C . ARG C 1 95 ? -49.253 16.826 -3.584 1.00 109.34 93 ARG B C 1
ATOM 3284 O O . ARG C 1 95 ? -48.092 17.166 -3.803 1.00 105.47 93 ARG B O 1
ATOM 3292 N N . VAL C 1 96 ? -49.768 15.673 -3.999 1.00 108.65 94 VAL B N 1
ATOM 3293 C CA . VAL C 1 96 ? -49.027 14.776 -4.873 1.00 106.67 94 VAL B CA 1
ATOM 3294 C C . VAL C 1 96 ? -49.509 14.942 -6.307 1.00 107.15 94 VAL B C 1
ATOM 3295 O O . VAL C 1 96 ? -50.567 14.441 -6.686 1.00 118.41 94 VAL B O 1
ATOM 3299 N N . VAL C 1 97 ? -48.732 15.673 -7.093 1.00 104.96 95 VAL B N 1
ATOM 3300 C CA . VAL C 1 97 ? -49.050 15.909 -8.494 1.00 115.44 95 VAL B CA 1
ATOM 3301 C C . VAL C 1 97 ? -48.270 14.952 -9.404 1.00 123.20 95 VAL B C 1
ATOM 3302 O O . VAL C 1 97 ? -47.038 14.907 -9.352 1.00 116.13 95 VAL B O 1
ATOM 3306 N N . ASN C 1 98 ? -48.983 14.194 -10.237 1.00 124.93 96 ASN B N 1
ATOM 3307 C CA . ASN C 1 98 ? -48.334 13.263 -11.160 1.00 118.53 96 ASN B CA 1
ATOM 3308 C C . ASN C 1 98 ? -47.490 14.015 -12.178 1.00 104.63 96 ASN B C 1
ATOM 3309 O O . ASN C 1 98 ? -47.867 15.099 -12.622 1.00 91.71 96 ASN B O 1
ATOM 3314 N N . ALA C 1 99 ? -46.357 13.424 -12.555 1.00 103.32 97 ALA B N 1
ATOM 3315 C CA . ALA C 1 99 ? -45.358 14.089 -13.391 1.00 97.87 97 ALA B CA 1
ATOM 3316 C C . ALA C 1 99 ? -45.936 14.551 -14.725 1.00 107.34 97 ALA B C 1
ATOM 3317 O O . ALA C 1 99 ? -45.405 15.448 -15.374 1.00 105.87 97 ALA B O 1
ATOM 3319 N N . SER C 1 100 ? -47.039 13.926 -15.110 1.00 119.23 98 SER B N 1
ATOM 3320 C CA . SER C 1 100 ? -47.705 14.181 -16.374 1.00 116.06 98 SER B CA 1
ATOM 3321 C C . SER C 1 100 ? -48.646 15.391 -16.322 1.00 129.17 98 SER B C 1
ATOM 3322 O O . SER C 1 100 ? -49.022 15.934 -17.361 1.00 132.89 98 SER B O 1
ATOM 3325 N N . GLU C 1 101 ? -49.054 15.792 -15.120 1.00 127.06 99 GLU B N 1
ATOM 3326 C CA . GLU C 1 101 ? -50.013 16.885 -14.979 1.00 123.95 99 GLU B CA 1
ATOM 3327 C C . GLU C 1 101 ? -49.359 18.230 -14.640 1.00 108.60 99 GLU B C 1
ATOM 3328 O O . GLU C 1 101 ? -50.058 19.211 -14.388 1.00 113.62 99 GLU B O 1
ATOM 3334 N N . VAL C 1 102 ? -48.030 18.282 -14.633 1.00 97.45 100 VAL B N 1
ATOM 3335 C CA . VAL C 1 102 ? -47.324 19.545 -14.407 1.00 102.91 100 VAL B CA 1
ATOM 3336 C C . VAL C 1 102 ? -47.078 20.275 -15.719 1.00 107.50 100 VAL B C 1
ATOM 3337 O O . VAL C 1 102 ? -46.276 19.833 -16.523 1.00 104.49 100 VAL B O 1
ATOM 3341 N N . LYS C 1 103 ? -47.758 21.392 -15.948 1.00 113.71 101 LYS B N 1
ATOM 3342 C CA . LYS C 1 103 ? -47.631 22.058 -17.243 1.00 120.55 101 LYS B CA 1
ATOM 3343 C C . LYS C 1 103 ? -46.260 22.715 -17.427 1.00 116.96 101 LYS B C 1
ATOM 3344 O O . LYS C 1 103 ? -45.587 23.065 -16.458 1.00 120.29 101 LYS B O 1
ATOM 3346 N N . ALA C 1 104 ? -45.849 22.863 -18.682 1.00 110.68 102 ALA B N 1
ATOM 3347 C CA . ALA C 1 104 ? -44.603 23.539 -19.014 1.00 101.19 102 ALA B CA 1
ATOM 3348 C C . ALA C 1 104 ? -44.864 25.021 -19.196 1.00 123.63 102 ALA B C 1
ATOM 3349 O O . ALA C 1 104 ? -46.011 25.461 -19.143 1.00 135.61 102 ALA B O 1
ATOM 3351 N N . HIS C 1 105 ? -43.791 25.781 -19.406 1.00 134.39 103 HIS B N 1
ATOM 3352 C CA . HIS C 1 105 ? -43.854 27.237 -19.547 1.00 148.79 103 HIS B CA 1
ATOM 3353 C C . HIS C 1 105 ? -44.431 27.898 -18.291 1.00 139.24 103 HIS B C 1
ATOM 3354 O O . HIS C 1 105 ? -44.804 29.073 -18.301 1.00 131.81 103 HIS B O 1
ATOM 3361 N N . ARG C 1 106 ? -44.467 27.131 -17.206 1.00 135.72 104 ARG B N 1
ATOM 3362 C CA . ARG C 1 106 ? -44.975 27.590 -15.923 1.00 131.64 104 ARG B CA 1
ATOM 3363 C C . ARG C 1 106 ? -43.859 27.622 -14.885 1.00 121.04 104 ARG B C 1
ATOM 3364 O O . ARG C 1 106 ? -42.841 26.946 -15.025 1.00 113.34 104 ARG B O 1
ATOM 3372 N N . ASP C 1 107 ? -44.062 28.405 -13.836 1.00 114.22 105 ASP B N 1
ATOM 3373 C CA . ASP C 1 107 ? -43.050 28.558 -12.814 1.00 111.65 105 ASP B CA 1
ATOM 3374 C C . ASP C 1 107 ? -43.025 27.316 -11.921 1.00 103.67 105 ASP B C 1
ATOM 3375 O O . ASP C 1 107 ? -41.966 26.734 -11.688 1.00 98.43 105 ASP B O 1
ATOM 3380 N N . ASN C 1 108 ? -44.199 26.899 -11.457 1.00 104.54 106 ASN B N 1
ATOM 3381 C CA . ASN C 1 108 ? -44.311 25.846 -10.449 1.00 109.66 106 ASN B CA 1
ATOM 3382 C C . ASN C 1 108 ? -43.450 26.205 -9.244 1.00 111.68 106 ASN B C 1
ATOM 3383 O O . ASN C 1 108 ? -42.574 25.448 -8.822 1.00 89.76 106 ASN B O 1
ATOM 3388 N N . SER C 1 109 ? -43.745 27.376 -8.691 1.00 121.36 107 SER B N 1
ATOM 3389 C CA . SER C 1 109 ? -42.921 28.015 -7.679 1.00 121.66 107 SER B CA 1
ATOM 3390 C C . SER C 1 109 ? -42.656 27.199 -6.420 1.00 110.70 107 SER B C 1
ATOM 3391 O O . SER C 1 109 ? -41.583 27.312 -5.833 1.00 110.90 107 SER B O 1
ATOM 3394 N N . ARG C 1 110 ? -43.602 26.366 -6.004 1.00 103.87 108 ARG B N 1
ATOM 3395 C CA . ARG C 1 110 ? -43.473 25.765 -4.681 1.00 107.00 108 ARG B CA 1
ATOM 3396 C C . ARG C 1 110 ? -43.450 24.237 -4.729 1.00 111.22 108 ARG B C 1
ATOM 3397 O O . ARG C 1 110 ? -43.833 23.582 -3.757 1.00 104.61 108 ARG B O 1
ATOM 3405 N N . MET C 1 111 ? -42.970 23.681 -5.843 1.00 109.69 109 MET B N 1
ATOM 3406 C CA . MET C 1 111 ? -42.866 22.230 -6.024 1.00 102.32 109 MET B CA 1
ATOM 3407 C C . MET C 1 111 ? -41.473 21.660 -5.805 1.00 92.32 109 MET B C 1
ATOM 3408 O O . MET C 1 111 ? -40.468 22.313 -6.077 1.00 87.85 109 MET B O 1
ATOM 3413 N N . TRP C 1 112 ? -41.426 20.417 -5.338 1.00 90.29 110 TRP B N 1
ATOM 3414 C CA . TRP C 1 112 ? -40.178 19.668 -5.297 1.00 91.60 110 TRP B CA 1
ATOM 3415 C C . TRP C 1 112 ? -40.322 18.361 -6.070 1.00 89.56 110 TRP B C 1
ATOM 3416 O O . TRP C 1 112 ? -41.382 17.731 -6.063 1.00 91.36 110 TRP B O 1
ATOM 3427 N N . GLU C 1 113 ? -39.253 17.960 -6.744 1.00 81.23 111 GLU B N 1
ATOM 3428 C CA . GLU C 1 113 ? -39.240 16.685 -7.445 1.00 90.17 111 GLU B CA 1
ATOM 3429 C C . GLU C 1 113 ? -38.943 15.549 -6.465 1.00 111.98 111 GLU B C 1
ATOM 3430 O O . GLU C 1 113 ? -37.912 15.552 -5.783 1.00 122.74 111 GLU B O 1
ATOM 3436 N N . ILE C 1 114 ? -39.854 14.584 -6.395 1.00 110.31 112 ILE B N 1
ATOM 3437 C CA . ILE C 1 114 ? -39.687 13.420 -5.528 1.00 103.40 112 ILE B CA 1
ATOM 3438 C C . ILE C 1 114 ? -39.441 12.134 -6.303 1.00 100.50 112 ILE B C 1
ATOM 3439 O O . ILE C 1 114 ? -40.252 11.735 -7.138 1.00 107.57 112 ILE B O 1
ATOM 3444 N N . PHE C 1 115 ? -38.320 11.484 -6.011 1.00 98.43 113 PHE B N 1
ATOM 3445 C CA . PHE C 1 115 ? -37.923 10.279 -6.732 1.00 98.47 113 PHE B CA 1
ATOM 3446 C C . PHE C 1 115 ? -38.256 8.984 -5.985 1.00 101.64 113 PHE B C 1
ATOM 3447 O O . PHE C 1 115 ? -38.121 8.908 -4.767 1.00 100.95 113 PHE B O 1
ATOM 3455 N N . GLU C 1 116 ? -38.667 7.964 -6.734 1.00 116.36 114 GLU B N 1
ATOM 3456 C CA . GLU C 1 116 ? -38.874 6.617 -6.204 1.00 113.95 114 GLU B CA 1
ATOM 3457 C C . GLU C 1 116 ? -38.355 5.559 -7.171 1.00 119.56 114 GLU B C 1
ATOM 3458 O O . GLU C 1 116 ? -38.612 5.629 -8.372 1.00 124.69 114 GLU B O 1
ATOM 3464 N N . ASP C 1 117 ? -37.623 4.587 -6.637 1.00 124.17 115 ASP B N 1
ATOM 3465 C CA . ASP C 1 117 ? -37.114 3.447 -7.404 1.00 116.00 115 ASP B CA 1
ATOM 3466 C C . ASP C 1 117 ? -36.219 3.824 -8.581 1.00 109.19 115 ASP B C 1
ATOM 3467 O O . ASP C 1 117 ? -36.234 3.156 -9.613 1.00 129.44 115 ASP B O 1
ATOM 3472 N N . GLY C 1 118 ? -35.421 4.872 -8.408 1.00 94.29 116 GLY B N 1
ATOM 3473 C CA . GLY C 1 118 ? -34.436 5.273 -9.399 1.00 93.29 116 GLY B CA 1
ATOM 3474 C C . GLY C 1 118 ? -34.905 6.260 -10.453 1.00 100.62 116 GLY B C 1
ATOM 3475 O O . GLY C 1 118 ? -34.096 6.780 -11.218 1.00 111.34 116 GLY B O 1
ATOM 3476 N N . HIS C 1 119 ? -36.206 6.527 -10.484 1.00 90.06 117 HIS B N 1
ATOM 3477 C CA . HIS C 1 119 ? -36.796 7.441 -11.456 1.00 92.15 117 HIS B CA 1
ATOM 3478 C C . HIS C 1 119 ? -37.640 8.488 -10.747 1.00 94.92 117 HIS B C 1
ATOM 3479 O O . HIS C 1 119 ? -38.016 8.302 -9.600 1.00 102.68 117 HIS B O 1
ATOM 3486 N N . LEU C 1 120 ? -37.922 9.598 -11.417 1.00 105.80 118 LEU B N 1
ATOM 3487 C CA . LEU C 1 120 ? -38.836 10.592 -10.867 1.00 89.55 118 LEU B CA 1
ATOM 3488 C C . LEU C 1 120 ? -40.219 9.975 -10.726 1.00 96.86 118 LEU B C 1
ATOM 3489 O O . LEU C 1 120 ? -40.800 9.508 -11.696 1.00 103.72 118 LEU B O 1
ATOM 3494 N N . SER C 1 121 ? -40.755 9.999 -9.515 1.00 109.88 119 SER B N 1
ATOM 3495 C CA . SER C 1 121 ? -42.078 9.449 -9.274 1.00 112.91 119 SER B CA 1
ATOM 3496 C C . SER C 1 121 ? -43.146 10.497 -9.515 1.00 116.84 119 SER B C 1
ATOM 3497 O O . SER C 1 121 ? -43.875 10.454 -10.516 1.00 108.58 119 SER B O 1
ATOM 3500 N N . HIS C 1 122 ? -43.193 11.470 -8.612 1.00 105.32 120 HIS B N 1
ATOM 3501 C CA . HIS C 1 122 ? -44.183 12.526 -8.682 1.00 99.56 120 HIS B CA 1
ATOM 3502 C C . HIS C 1 122 ? -43.604 13.818 -8.161 1.00 103.53 120 HIS B C 1
ATOM 3503 O O . HIS C 1 122 ? -42.499 13.840 -7.622 1.00 117.48 120 HIS B O 1
ATOM 3510 N N . PHE C 1 123 ? -44.348 14.901 -8.344 1.00 104.37 121 PHE B N 1
ATOM 3511 C CA . PHE C 1 123 ? -43.996 16.172 -7.730 1.00 101.73 121 PHE B CA 1
ATOM 3512 C C . PHE C 1 123 ? -44.757 16.340 -6.427 1.00 101.69 121 PHE B C 1
ATOM 3513 O O . PHE C 1 123 ? -45.793 15.709 -6.215 1.00 111.71 121 PHE B O 1
ATOM 3521 N N . ILE C 1 124 ? -44.234 17.185 -5.550 1.00 93.37 122 ILE B N 1
ATOM 3522 C CA . ILE C 1 124 ? -44.963 17.555 -4.350 1.00 83.00 122 ILE B CA 1
ATOM 3523 C C . ILE C 1 124 ? -45.176 19.065 -4.380 1.00 91.64 122 ILE B C 1
ATOM 3524 O O . ILE C 1 124 ? -44.224 19.842 -4.392 1.00 99.44 122 ILE B O 1
ATOM 3529 N N . ASP C 1 125 ? -46.436 19.477 -4.478 1.00 102.57 123 ASP B N 1
ATOM 3530 C CA . ASP C 1 125 ? -46.758 20.891 -4.648 1.00 114.17 123 ASP B CA 1
ATOM 3531 C C . ASP C 1 125 ? -47.070 21.555 -3.314 1.00 122.13 123 ASP B C 1
ATOM 3532 O O . ASP C 1 125 ? -48.065 21.229 -2.669 1.00 132.56 123 ASP B O 1
ATOM 3537 N N . GLY C 1 126 ? -46.229 22.499 -2.907 1.00 118.99 124 GLY B N 1
ATOM 3538 C CA . GLY C 1 126 ? -46.440 23.190 -1.650 1.00 129.35 124 GLY B CA 1
ATOM 3539 C C . GLY C 1 126 ? -47.471 24.301 -1.744 1.00 131.71 124 GLY B C 1
ATOM 3540 O O . GLY C 1 126 ? -47.821 24.920 -0.736 1.00 132.19 124 GLY B O 1
ATOM 3541 N N . LYS C 1 127 ? -47.954 24.556 -2.956 1.00 125.37 125 LYS B N 1
ATOM 3542 C CA . LYS C 1 127 ? -48.931 25.612 -3.187 1.00 116.35 125 LYS B CA 1
ATOM 3543 C C . LYS C 1 127 ? -50.243 25.310 -2.469 1.00 131.58 125 LYS B C 1
ATOM 3544 O O . LYS C 1 127 ? -50.809 24.226 -2.623 1.00 126.68 125 LYS B O 1
ATOM 3546 N N . GLY C 1 128 ? -50.688 26.260 -1.650 1.00 137.55 126 GLY B N 1
ATOM 3547 C CA . GLY C 1 128 ? -51.952 26.155 -0.944 1.00 142.66 126 GLY B CA 1
ATOM 3548 C C . GLY C 1 128 ? -51.937 25.209 0.238 1.00 155.94 126 GLY B C 1
ATOM 3549 O O . GLY C 1 128 ? -52.990 24.862 0.774 1.00 164.06 126 GLY B O 1
ATOM 3550 N N . SER C 1 129 ? -50.743 24.800 0.656 1.00 158.60 127 SER B N 1
ATOM 3551 C CA . SER C 1 129 ? -50.607 23.891 1.788 1.00 155.27 127 SER B CA 1
ATOM 3552 C C . SER C 1 129 ? -50.798 24.644 3.088 1.00 153.78 127 SER B C 1
ATOM 3553 O O . SER C 1 129 ? -51.423 24.146 4.022 1.00 162.53 127 SER B O 1
ATOM 3556 N N . GLY C 1 130 ? -50.259 25.857 3.133 1.00 154.02 128 GLY B N 1
ATOM 3557 C CA . GLY C 1 130 ? -50.308 26.661 4.335 1.00 169.40 128 GLY B CA 1
ATOM 3558 C C . GLY C 1 130 ? -49.192 26.280 5.286 1.00 175.53 128 GLY B C 1
ATOM 3559 O O . GLY C 1 130 ? -49.052 26.876 6.353 1.00 174.96 128 GLY B O 1
ATOM 3560 N N . ASN C 1 131 ? -48.397 25.284 4.899 1.00 169.97 129 ASN B N 1
ATOM 3561 C CA . ASN C 1 131 ? -47.235 24.886 5.684 1.00 165.47 129 ASN B CA 1
ATOM 3562 C C . ASN C 1 131 ? -46.089 25.863 5.484 1.00 158.86 129 ASN B C 1
ATOM 3563 O O . ASN C 1 131 ? -45.862 26.353 4.373 1.00 149.03 129 ASN B O 1
ATOM 3568 N N . TRP C 1 132 ? -45.369 26.128 6.572 1.00 152.29 130 TRP B N 1
ATOM 3569 C CA . TRP C 1 132 ? -44.375 27.195 6.615 1.00 149.82 130 TRP B CA 1
ATOM 3570 C C . TRP C 1 132 ? -43.215 26.988 5.633 1.00 148.96 130 TRP B C 1
ATOM 3571 O O . TRP C 1 132 ? -42.632 27.956 5.135 1.00 146.43 130 TRP B O 1
ATOM 3582 N N . MET C 1 133 ? -42.891 25.730 5.351 1.00 141.69 131 MET B N 1
ATOM 3583 C CA . MET C 1 133 ? -41.763 25.409 4.484 1.00 129.59 131 MET B CA 1
ATOM 3584 C C . MET C 1 133 ? -41.996 25.857 3.036 1.00 122.74 131 MET B C 1
ATOM 3585 O O . MET C 1 133 ? -41.047 26.081 2.277 1.00 108.72 131 MET B O 1
ATOM 3590 N N . SER C 1 134 ? -43.262 25.982 2.656 1.00 122.87 132 SER B N 1
ATOM 3591 C CA . SER C 1 134 ? -43.614 26.423 1.312 1.00 109.40 132 SER B CA 1
ATOM 3592 C C . SER C 1 134 ? -43.439 27.929 1.164 1.00 109.56 132 SER B C 1
ATOM 3593 O O . SER C 1 134 ? -43.718 28.489 0.109 1.00 111.52 132 SER B O 1
ATOM 3596 N N . TYR C 1 135 ? -42.997 28.581 2.233 1.00 113.96 133 TYR B N 1
ATOM 3597 C CA . TYR C 1 135 ? -42.756 30.020 2.218 1.00 119.11 133 TYR B CA 1
ATOM 3598 C C . TYR C 1 135 ? -41.269 30.334 2.157 1.00 124.80 133 TYR B C 1
ATOM 3599 O O . TYR C 1 135 ? -40.875 31.495 2.037 1.00 138.12 133 TYR B O 1
ATOM 3608 N N . VAL C 1 136 ? -40.448 29.291 2.253 1.00 119.20 134 VAL B N 1
ATOM 3609 C CA . VAL C 1 136 ? -39.001 29.434 2.142 1.00 112.31 134 VAL B CA 1
ATOM 3610 C C . VAL C 1 136 ? -38.591 29.700 0.698 1.00 108.65 134 VAL B C 1
ATOM 3611 O O . VAL C 1 136 ? -38.729 28.841 -0.174 1.00 118.78 134 VAL B O 1
ATOM 3615 N N . ASN C 1 137 ? -38.069 30.893 0.453 1.00 112.03 135 ASN B N 1
ATOM 3616 C CA . ASN C 1 137 ? -37.672 31.279 -0.885 1.00 115.94 135 ASN B CA 1
ATOM 3617 C C . ASN C 1 137 ? -36.376 30.603 -1.312 1.00 115.39 135 ASN B C 1
ATOM 3618 O O . ASN C 1 137 ? -35.686 29.995 -0.490 1.00 108.26 135 ASN B O 1
ATOM 3623 N N . CYS C 1 138 ? -36.048 30.712 -2.598 1.00 102.36 136 CYS B N 1
ATOM 3624 C CA . CYS C 1 138 ? -34.871 30.045 -3.135 1.00 101.63 136 CYS B CA 1
ATOM 3625 C C . CYS C 1 138 ? -33.632 30.953 -3.155 1.00 99.26 136 CYS B C 1
ATOM 3626 O O . CYS C 1 138 ? -33.740 32.181 -3.223 1.00 102.94 136 CYS B O 1
ATOM 3629 N N . ALA C 1 139 ? -32.455 30.335 -3.096 1.00 91.81 137 ALA B N 1
ATOM 3630 C CA . ALA C 1 139 ? -31.196 31.058 -3.214 1.00 93.42 137 ALA B CA 1
ATOM 3631 C C . ALA C 1 139 ? -30.858 31.381 -4.663 1.00 100.72 137 ALA B C 1
ATOM 3632 O O . ALA C 1 139 ? -30.917 30.511 -5.532 1.00 103.72 137 ALA B O 1
ATOM 3634 N N . ARG C 1 140 ? -30.465 32.624 -4.918 1.00 111.31 138 ARG B N 1
ATOM 3635 C CA . ARG C 1 140 ? -30.166 33.035 -6.281 1.00 118.43 138 ARG B CA 1
ATOM 3636 C C . ARG C 1 140 ? -28.669 32.938 -6.551 1.00 125.17 138 ARG B C 1
ATOM 3637 O O . ARG C 1 140 ? -28.226 33.024 -7.695 1.00 128.06 138 ARG B O 1
ATOM 3645 N N . PHE C 1 141 ? -27.902 32.748 -5.482 1.00 120.77 139 PHE B N 1
ATOM 3646 C CA . PHE C 1 141 ? -26.457 32.580 -5.568 1.00 121.58 139 PHE B CA 1
ATOM 3647 C C . PHE C 1 141 ? -25.968 32.054 -4.220 1.00 120.92 139 PHE B C 1
ATOM 3648 O O . PHE C 1 141 ? -26.678 32.178 -3.224 1.00 130.35 139 PHE B O 1
ATOM 3656 N N . PRO C 1 142 ? -24.762 31.460 -4.178 1.00 112.00 140 PRO B N 1
ATOM 3657 C CA . PRO C 1 142 ? -24.345 30.765 -2.955 1.00 108.25 140 PRO B CA 1
ATOM 3658 C C . PRO C 1 142 ? -24.190 31.658 -1.722 1.00 109.45 140 PRO B C 1
ATOM 3659 O O . PRO C 1 142 ? -24.454 31.201 -0.614 1.00 106.78 140 PRO B O 1
ATOM 3663 N N . LYS C 1 143 ? -23.774 32.904 -1.910 1.00 108.63 141 LYS B N 1
ATOM 3664 C CA . LYS C 1 143 ? -23.481 33.785 -0.785 1.00 108.00 141 LYS B CA 1
ATOM 3665 C C . LYS C 1 143 ? -24.698 34.069 0.101 1.00 113.27 141 LYS B C 1
ATOM 3666 O O . LYS C 1 143 ? -24.563 34.247 1.311 1.00 120.55 141 LYS B O 1
ATOM 3672 N N . GLU C 1 144 ? -25.884 34.101 -0.495 1.00 112.81 142 GLU B N 1
ATOM 3673 C CA . GLU C 1 144 ? -27.107 34.361 0.260 1.00 107.54 142 GLU B CA 1
ATOM 3674 C C . GLU C 1 144 ? -27.808 33.074 0.677 1.00 103.70 142 GLU B C 1
ATOM 3675 O O . GLU C 1 144 ? -28.907 33.113 1.230 1.00 111.82 142 GLU B O 1
ATOM 3681 N N . GLN C 1 145 ? -27.157 31.939 0.438 1.00 91.91 143 GLN B N 1
ATOM 3682 C CA . GLN C 1 145 ? -27.774 30.639 0.673 1.00 95.15 143 GLN B CA 1
ATOM 3683 C C . GLN C 1 145 ? -27.395 30.059 2.029 1.00 121.98 143 GLN B C 1
ATOM 3684 O O . GLN C 1 145 ? -26.213 29.902 2.345 1.00 143.24 143 GLN B O 1
ATOM 3690 N N . ASN C 1 146 ? -28.403 29.753 2.839 1.00 114.31 144 ASN B N 1
ATOM 3691 C CA . ASN C 1 146 ? -28.150 29.133 4.132 1.00 111.96 144 ASN B CA 1
ATOM 3692 C C . ASN C 1 146 ? -28.887 27.806 4.322 1.00 107.14 144 ASN B C 1
ATOM 3693 O O . ASN C 1 146 ? -28.787 27.191 5.379 1.00 117.99 144 ASN B O 1
ATOM 3698 N N . LEU C 1 147 ? -29.633 27.373 3.309 1.00 97.02 145 LEU B N 1
ATOM 3699 C CA . LEU C 1 147 ? -30.303 26.068 3.359 1.00 104.35 145 LEU B CA 1
ATOM 3700 C C . LEU C 1 147 ? -29.960 25.132 2.184 1.00 100.45 145 LEU B C 1
ATOM 3701 O O . LEU C 1 147 ? -29.646 25.592 1.083 1.00 100.31 145 LEU B O 1
ATOM 3706 N N . LEU C 1 148 ? -30.031 23.822 2.423 1.00 96.30 146 LEU B N 1
ATOM 3707 C CA . LEU C 1 148 ? -29.890 22.826 1.354 1.00 97.46 146 LEU B CA 1
ATOM 3708 C C . LEU C 1 148 ? -31.127 21.945 1.268 1.00 96.10 146 LEU B C 1
ATOM 3709 O O . LEU C 1 148 ? -31.475 21.269 2.234 1.00 96.83 146 LEU B O 1
ATOM 3714 N N . ALA C 1 149 ? -31.764 21.911 0.101 1.00 88.40 147 ALA B N 1
ATOM 3715 C CA . ALA C 1 149 ? -32.866 20.982 -0.106 1.00 81.12 147 ALA B CA 1
ATOM 3716 C C . ALA C 1 149 ? -32.264 19.604 -0.301 1.00 81.97 147 ALA B C 1
ATOM 3717 O O . ALA C 1 149 ? -31.432 19.387 -1.187 1.00 86.01 147 ALA B O 1
ATOM 3719 N N . VAL C 1 150 ? -32.699 18.673 0.532 1.00 80.58 148 VAL B N 1
ATOM 3720 C CA . VAL C 1 150 ? -32.078 17.366 0.597 1.00 94.35 148 VAL B CA 1
ATOM 3721 C C . VAL C 1 150 ? -33.169 16.324 0.588 1.00 109.14 148 VAL B C 1
ATOM 3722 O O . VAL C 1 150 ? -34.054 16.323 1.449 1.00 113.34 148 VAL B O 1
ATOM 3726 N N . GLN C 1 151 ? -33.105 15.425 -0.383 1.00 108.81 149 GLN B N 1
ATOM 3727 C CA . GLN C 1 151 ? -34.095 14.374 -0.449 1.00 100.16 149 GLN B CA 1
ATOM 3728 C C . GLN C 1 151 ? -33.559 13.137 0.234 1.00 97.42 149 GLN B C 1
ATOM 3729 O O . GLN C 1 151 ? -32.479 12.641 -0.089 1.00 106.97 149 GLN B O 1
ATOM 3735 N N . HIS C 1 152 ? -34.309 12.680 1.223 1.00 95.18 150 HIS B N 1
ATOM 3736 C CA . HIS C 1 152 ? -34.026 11.430 1.900 1.00 104.94 150 HIS B CA 1
ATOM 3737 C C . HIS C 1 152 ? -35.352 10.696 2.033 1.00 112.86 150 HIS B C 1
ATOM 3738 O O . HIS C 1 152 ? -36.400 11.333 2.149 1.00 108.12 150 HIS B O 1
ATOM 3740 N N . GLN C 1 153 ? -35.303 9.368 2.007 1.00 120.91 151 GLN B N 1
ATOM 3741 C CA . GLN C 1 153 ? -36.496 8.537 1.893 1.00 125.85 151 GLN B CA 1
ATOM 3742 C C . GLN C 1 153 ? -37.317 9.010 0.700 1.00 126.65 151 GLN B C 1
ATOM 3743 O O . GLN C 1 153 ? -36.821 9.095 -0.424 1.00 142.62 151 GLN B O 1
ATOM 3749 N N . GLY C 1 154 ? -38.582 9.320 0.950 1.00 112.79 152 GLY B N 1
ATOM 3750 C CA . GLY C 1 154 ? -39.454 9.829 -0.090 1.00 99.86 152 GLY B CA 1
ATOM 3751 C C . GLY C 1 154 ? -39.712 11.320 -0.006 1.00 99.85 152 GLY B C 1
ATOM 3752 O O . GLY C 1 154 ? -40.475 11.857 -0.806 1.00 100.62 152 GLY B O 1
ATOM 3753 N N . GLN C 1 155 ? -39.107 11.986 0.975 1.00 92.54 153 GLN B N 1
ATOM 3754 C CA . GLN C 1 155 ? -39.525 13.341 1.339 1.00 84.88 153 GLN B CA 1
ATOM 3755 C C . GLN C 1 155 ? -38.421 14.384 1.195 1.00 86.00 153 GLN B C 1
ATOM 3756 O O . GLN C 1 155 ? -37.254 14.040 0.991 1.00 85.15 153 GLN B O 1
ATOM 3762 N N . ILE C 1 156 ? -38.806 15.658 1.279 1.00 80.09 154 ILE B N 1
ATOM 3763 C CA . ILE C 1 156 ? -37.851 16.760 1.179 1.00 82.51 154 ILE B CA 1
ATOM 3764 C C . ILE C 1 156 ? -37.573 17.409 2.531 1.00 105.14 154 ILE B C 1
ATOM 3765 O O . ILE C 1 156 ? -38.499 17.799 3.243 1.00 120.42 154 ILE B O 1
ATOM 3770 N N . PHE C 1 157 ? -36.296 17.532 2.880 1.00 105.03 155 PHE B N 1
ATOM 3771 C CA . PHE C 1 157 ? -35.908 18.240 4.094 1.00 96.58 155 PHE B CA 1
ATOM 3772 C C . PHE C 1 157 ? -34.961 19.364 3.722 1.00 101.83 155 PHE B C 1
ATOM 3773 O O . PHE C 1 157 ? -34.242 19.263 2.733 1.00 115.06 155 PHE B O 1
ATOM 3781 N N . TYR C 1 158 ? -34.943 20.426 4.514 1.00 105.02 156 TYR B N 1
ATOM 3782 C CA . TYR C 1 158 ? -33.949 21.473 4.323 1.00 100.99 156 TYR B CA 1
ATOM 3783 C C . TYR C 1 158 ? -32.915 21.403 5.449 1.00 105.69 156 TYR B C 1
ATOM 3784 O O . TYR C 1 158 ? -33.272 21.294 6.620 1.00 112.23 156 TYR B O 1
ATOM 3793 N N . GLU C 1 159 ? -31.636 21.456 5.093 1.00 102.81 157 GLU B N 1
ATOM 3794 C CA . GLU C 1 159 ? -30.565 21.442 6.084 1.00 103.04 157 GLU B CA 1
ATOM 3795 C C . GLU C 1 159 ? -29.748 22.723 5.988 1.00 99.20 157 GLU B C 1
ATOM 3796 O O . GLU C 1 159 ? -29.401 23.154 4.892 1.00 109.57 157 GLU B O 1
ATOM 3802 N N . SER C 1 160 ? -29.471 23.347 7.131 1.00 96.48 158 SER B N 1
ATOM 3803 C CA . SER C 1 160 ? -28.617 24.534 7.170 1.00 102.45 158 SER B CA 1
ATOM 3804 C C . SER C 1 160 ? -27.184 24.171 6.811 1.00 105.43 158 SER B C 1
ATOM 3805 O O . SER C 1 160 ? -26.606 23.253 7.388 1.00 106.65 158 SER B O 1
ATOM 3808 N N . CYS C 1 161 ? -26.610 24.908 5.869 1.00 108.31 159 CYS B N 1
ATOM 3809 C CA . CYS C 1 161 ? -25.225 24.703 5.470 1.00 105.68 159 CYS B CA 1
ATOM 3810 C C . CYS C 1 161 ? -24.337 25.785 6.077 1.00 110.71 159 CYS B C 1
ATOM 3811 O O . CYS C 1 161 ? -23.114 25.772 5.928 1.00 105.03 159 CYS B O 1
ATOM 3814 N N . ARG C 1 162 ? -24.970 26.709 6.788 1.00 109.83 160 ARG B N 1
ATOM 3815 C CA . ARG C 1 162 ? -24.283 27.882 7.293 1.00 113.99 160 ARG B CA 1
ATOM 3816 C C . ARG C 1 162 ? -24.838 28.250 8.669 1.00 120.96 160 ARG B C 1
ATOM 3817 O O . ARG C 1 162 ? -25.992 27.941 8.964 1.00 127.85 160 ARG B O 1
ATOM 3825 N N . ASP C 1 163 ? -24.040 28.891 9.520 1.00 116.74 161 ASP B N 1
ATOM 3826 C CA . ASP C 1 163 ? -24.624 29.515 10.704 1.00 137.96 161 ASP B CA 1
ATOM 3827 C C . ASP C 1 163 ? -25.526 30.659 10.266 1.00 139.20 161 ASP B C 1
ATOM 3828 O O . ASP C 1 163 ? -25.066 31.624 9.657 1.00 153.89 161 ASP B O 1
ATOM 3833 N N . ILE C 1 164 ? -26.801 30.574 10.623 1.00 128.89 162 ILE B N 1
ATOM 3834 C CA . ILE C 1 164 ? -27.746 31.624 10.284 1.00 122.70 162 ILE B CA 1
ATOM 3835 C C . ILE C 1 164 ? -27.942 32.545 11.483 1.00 142.13 162 ILE B C 1
ATOM 3836 O O . ILE C 1 164 ? -28.363 32.108 12.558 1.00 146.09 162 ILE B O 1
ATOM 3841 N N . GLN C 1 165 ? -27.635 33.822 11.301 1.00 139.97 163 GLN B N 1
ATOM 3842 C CA . GLN C 1 165 ? -27.722 34.774 12.398 1.00 144.92 163 GLN B CA 1
ATOM 3843 C C . GLN C 1 165 ? -29.101 35.416 12.402 1.00 142.15 163 GLN B C 1
ATOM 3844 O O . GLN C 1 165 ? -29.847 35.298 11.420 1.00 126.10 163 GLN B O 1
ATOM 3850 N N . ARG C 1 166 ? -29.444 36.066 13.514 1.00 135.94 164 ARG B N 1
ATOM 3851 C CA . ARG C 1 166 ? -30.742 36.719 13.661 1.00 132.36 164 ARG B CA 1
ATOM 3852 C C . ARG C 1 166 ? -31.056 37.675 12.508 1.00 147.22 164 ARG B C 1
ATOM 3853 O O . ARG C 1 166 ? -30.177 38.409 12.047 1.00 149.32 164 ARG B O 1
ATOM 3855 N N . ASN C 1 167 ? -32.313 37.632 12.059 1.00 143.48 165 ASN B N 1
ATOM 3856 C CA . ASN C 1 167 ? -32.856 38.465 10.975 1.00 144.86 165 ASN B CA 1
ATOM 3857 C C . ASN C 1 167 ? -32.445 38.073 9.556 1.00 146.39 165 ASN B C 1
ATOM 3858 O O . ASN C 1 167 ? -32.885 38.699 8.592 1.00 149.27 165 ASN B O 1
ATOM 3863 N N . GLN C 1 168 ? -31.617 37.046 9.414 1.00 141.37 166 GLN B N 1
ATOM 3864 C CA . GLN C 1 168 ? -31.227 36.597 8.083 1.00 130.91 166 GLN B CA 1
ATOM 3865 C C . GLN C 1 168 ? -32.350 35.761 7.488 1.00 129.24 166 GLN B C 1
ATOM 3866 O O . GLN C 1 168 ? -32.979 34.978 8.200 1.00 122.53 166 GLN B O 1
ATOM 3872 N N . GLU C 1 169 ? -32.628 35.938 6.196 1.00 131.96 167 GLU B N 1
ATOM 3873 C CA . GLU C 1 169 ? -33.713 35.175 5.575 1.00 126.43 167 GLU B CA 1
ATOM 3874 C C . GLU C 1 169 ? -33.297 33.752 5.237 1.00 118.16 167 GLU B C 1
ATOM 3875 O O . GLU C 1 169 ? -32.177 33.494 4.791 1.00 117.99 167 GLU B O 1
ATOM 3881 N N . LEU C 1 170 ? -34.232 32.837 5.451 1.00 112.64 168 LEU B N 1
ATOM 3882 C CA . LEU C 1 170 ? -34.041 31.438 5.145 1.00 106.27 168 LEU B CA 1
ATOM 3883 C C . LEU C 1 170 ? -34.181 31.269 3.630 1.00 106.22 168 LEU B C 1
ATOM 3884 O O . LEU C 1 170 ? -35.252 31.523 3.066 1.00 95.35 168 LEU B O 1
ATOM 3889 N N . LEU C 1 171 ? -33.099 30.848 2.978 1.00 112.12 169 LEU B N 1
ATOM 3890 C CA . LEU C 1 171 ? -33.061 30.711 1.523 1.00 99.90 169 LEU B CA 1
ATOM 3891 C C . LEU C 1 171 ? -32.414 29.392 1.136 1.00 96.68 169 LEU B C 1
ATOM 3892 O O . LEU C 1 171 ? -31.275 29.112 1.504 1.00 105.30 169 LEU B O 1
ATOM 3897 N N . VAL C 1 172 ? -33.155 28.589 0.385 1.00 92.82 170 VAL B N 1
ATOM 3898 C CA . VAL C 1 172 ? -32.759 27.227 0.056 1.00 86.43 170 VAL B CA 1
ATOM 3899 C C . VAL C 1 172 ? -32.400 27.052 -1.420 1.00 98.98 170 VAL B C 1
ATOM 3900 O O . VAL C 1 172 ? -32.964 27.724 -2.283 1.00 100.84 170 VAL B O 1
ATOM 3904 N N . TRP C 1 173 ? -31.456 26.157 -1.706 1.00 107.24 171 TRP B N 1
ATOM 3905 C CA . TRP C 1 173 ? -31.281 25.644 -3.064 1.00 105.31 171 TRP B CA 1
ATOM 3906 C C . TRP C 1 173 ? -30.978 24.149 -3.024 1.00 112.16 171 TRP B C 1
ATOM 3907 O O . TRP C 1 173 ? -30.636 23.621 -1.969 1.00 128.56 171 TRP B O 1
ATOM 3918 N N . TYR C 1 174 ? -31.114 23.479 -4.171 1.00 113.82 172 TYR B N 1
ATOM 3919 C CA . TYR C 1 174 ? -30.860 22.040 -4.291 1.00 105.89 172 TYR B CA 1
ATOM 3920 C C . TYR C 1 174 ? -29.532 21.642 -3.691 1.00 115.04 172 TYR B C 1
ATOM 3921 O O . TYR C 1 174 ? -28.477 22.134 -4.098 1.00 114.68 172 TYR B O 1
ATOM 3930 N N . GLY C 1 175 ? -29.589 20.744 -2.716 1.00 114.75 173 GLY B N 1
ATOM 3931 C CA . GLY C 1 175 ? -28.400 20.376 -1.981 1.00 120.74 173 GLY B CA 1
ATOM 3932 C C . GLY C 1 175 ? -27.404 19.655 -2.854 1.00 117.68 173 GLY B C 1
ATOM 3933 O O . GLY C 1 175 ? -27.616 19.477 -4.052 1.00 110.31 173 GLY B O 1
ATOM 3934 N N . ASN C 1 176 ? -26.304 19.237 -2.245 1.00 120.39 174 ASN B N 1
ATOM 3935 C CA . ASN C 1 176 ? -25.418 18.296 -2.893 1.00 118.89 174 ASN B CA 1
ATOM 3936 C C . ASN C 1 176 ? -26.196 17.007 -3.084 1.00 116.01 174 ASN B C 1
ATOM 3937 O O . ASN C 1 176 ? -27.265 16.826 -2.492 1.00 122.26 174 ASN B O 1
ATOM 3942 N N . GLY C 1 177 ? -25.698 16.107 -3.915 1.00 115.18 175 GLY B N 1
ATOM 3943 C CA . GLY C 1 177 ? -26.506 14.948 -4.235 1.00 117.45 175 GLY B CA 1
ATOM 3944 C C . GLY C 1 177 ? -27.453 15.265 -5.370 1.00 107.61 175 GLY B C 1
ATOM 3945 O O . GLY C 1 177 ? -28.118 14.375 -5.895 1.00 111.52 175 GLY B O 1
ATOM 3946 N N . TYR C 1 178 ? -27.546 16.545 -5.721 1.00 94.68 176 TYR B N 1
ATOM 3947 C CA . TYR C 1 178 ? -28.127 16.920 -6.998 1.00 86.31 176 TYR B CA 1
ATOM 3948 C C . TYR C 1 178 ? -26.986 17.340 -7.926 1.00 96.65 176 TYR B C 1
ATOM 3949 O O . TYR C 1 178 ? -26.273 18.313 -7.657 1.00 100.23 176 TYR B O 1
ATOM 3958 N N . GLU C 1 179 ? -26.813 16.588 -9.011 1.00 90.72 177 GLU B N 1
ATOM 3959 C CA . GLU C 1 179 ? -25.843 16.918 -10.048 1.00 90.22 177 GLU B CA 1
ATOM 3960 C C . GLU C 1 179 ? -26.326 18.135 -10.825 1.00 91.04 177 GLU B C 1
ATOM 3961 O O . GLU C 1 179 ? -27.449 18.170 -11.320 1.00 104.66 177 GLU B O 1
ATOM 3967 N N . LYS C 1 180 ? -25.498 19.160 -10.890 1.00 84.27 178 LYS B N 1
ATOM 3968 C CA . LYS C 1 180 ? -25.939 20.418 -11.457 1.00 94.28 178 LYS B CA 1
ATOM 3969 C C . LYS C 1 180 ? -25.132 20.795 -12.686 1.00 100.67 178 LYS B C 1
ATOM 3970 O O . LYS C 1 180 ? -23.987 20.378 -12.845 1.00 107.92 178 LYS B O 1
ATOM 3976 N N . PHE C 1 181 ? -25.733 21.595 -13.553 1.00 92.88 179 PHE B N 1
ATOM 3977 C CA . PHE C 1 181 ? -24.975 22.244 -14.601 1.00 91.59 179 PHE B CA 1
ATOM 3978 C C . PHE C 1 181 ? -25.190 23.737 -14.485 1.00 90.20 179 PHE B C 1
ATOM 3979 O O . PHE C 1 181 ? -26.299 24.227 -14.705 1.00 87.14 179 PHE B O 1
ATOM 3987 N N . LEU C 1 182 ? -24.127 24.447 -14.114 1.00 87.30 180 LEU B N 1
ATOM 3988 C CA . LEU C 1 182 ? -24.158 25.899 -13.985 1.00 88.37 180 LEU B CA 1
ATOM 3989 C C . LEU C 1 182 ? -25.307 26.340 -13.08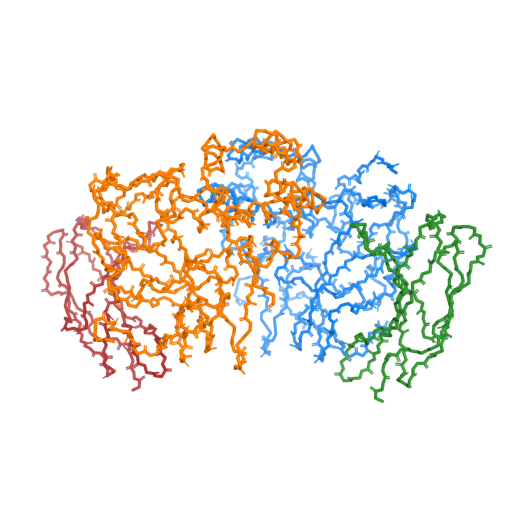6 1.00 93.21 180 LEU B C 1
ATOM 3990 O O . LEU C 1 182 ? -25.980 27.334 -13.356 1.00 90.86 180 LEU B O 1
ATOM 3995 N N . GLY C 1 183 ? -25.537 25.588 -12.016 1.00 89.96 181 GLY B N 1
ATOM 3996 C CA . GLY C 1 183 ? -26.580 25.940 -11.074 1.00 86.32 181 GLY B CA 1
ATOM 3997 C C . GLY C 1 183 ? -27.857 25.147 -11.219 1.00 83.57 181 GLY B C 1
ATOM 3998 O O . GLY C 1 183 ? -28.482 24.801 -10.224 1.00 90.23 181 GLY B O 1
ATOM 3999 N N . VAL C 1 184 ? -28.256 24.860 -12.454 1.00 91.33 182 VAL B N 1
ATOM 4000 C CA . VAL C 1 184 ? -29.485 24.103 -12.696 1.00 83.94 182 VAL B CA 1
ATOM 4001 C C . VAL C 1 184 ? -29.246 22.615 -12.453 1.00 92.63 182 VAL B C 1
ATOM 4002 O O . VAL C 1 184 ? -28.295 22.039 -12.976 1.00 114.62 182 VAL B O 1
ATOM 4006 N N . PRO C 1 185 ? -30.112 21.984 -11.654 1.00 88.26 183 PRO B N 1
ATOM 4007 C CA . PRO C 1 185 ? -29.960 20.557 -11.331 1.00 89.36 183 PRO B CA 1
ATOM 4008 C C . PRO C 1 185 ? -30.442 19.612 -12.440 1.00 96.93 183 PRO B C 1
ATOM 4009 O O . PRO C 1 185 ? -31.530 19.798 -12.990 1.00 86.54 183 PRO B O 1
ATOM 4013 N N . MET C 1 186 ? -29.643 18.592 -12.748 1.00 99.73 184 MET B N 1
ATOM 4014 C CA . MET C 1 186 ? -29.956 17.694 -13.858 1.00 82.98 184 MET B CA 1
ATOM 4015 C C . MET C 1 186 ? -30.343 16.300 -13.397 1.00 80.37 184 MET B C 1
ATOM 4016 O O . MET C 1 186 ? -31.122 15.622 -14.066 1.00 102.10 184 MET B O 1
ATOM 4021 N N . ASN C 1 187 ? -29.793 15.857 -12.275 1.00 76.38 185 ASN B N 1
ATOM 4022 C CA . ASN C 1 187 ? -30.126 14.525 -11.779 1.00 96.23 185 ASN B CA 1
ATOM 4023 C C . ASN C 1 187 ? -29.788 14.384 -10.307 1.00 92.24 185 ASN B C 1
ATOM 4024 O O . ASN C 1 187 ? -29.052 15.193 -9.750 1.00 88.08 185 ASN B O 1
ATOM 4029 N N . LEU C 1 188 ? -30.323 13.336 -9.692 1.00 86.37 186 LEU B N 1
ATOM 4030 C CA . LEU C 1 188 ? -30.048 13.037 -8.297 1.00 84.35 186 LEU B CA 1
ATOM 4031 C C . LEU C 1 188 ? -29.040 11.895 -8.152 1.00 93.95 186 LEU B C 1
ATOM 4032 O O . LEU C 1 188 ? -29.423 10.724 -8.199 1.00 100.40 186 LEU B O 1
ATOM 4037 N N . ARG C 1 189 ? -27.764 12.247 -7.981 1.00 92.80 187 ARG B N 1
ATOM 4038 C CA . ARG C 1 189 ? -26.672 11.285 -7.795 1.00 94.78 187 ARG B CA 1
ATOM 4039 C C . ARG C 1 189 ? -27.088 10.134 -6.884 1.00 106.17 187 ARG B C 1
ATOM 4040 O O . ARG C 1 189 ? -27.767 10.356 -5.881 1.00 110.78 187 ARG B O 1
ATOM 4048 N N . VAL C 1 190 ? -26.702 8.909 -7.229 1.00 110.04 188 VAL B N 1
ATOM 4049 C CA . VAL C 1 190 ? -27.203 7.752 -6.499 1.00 116.38 188 VAL B CA 1
ATOM 4050 C C . VAL C 1 190 ? -26.463 7.569 -5.165 1.00 136.52 188 VAL B C 1
ATOM 4051 O O . VAL C 1 190 ? -25.245 7.743 -5.068 1.00 129.69 188 VAL B O 1
ATOM 4055 N N . THR C 1 191 ? -27.234 7.235 -4.135 1.00 151.95 189 THR B N 1
ATOM 4056 C CA . THR C 1 191 ? -26.721 7.023 -2.787 1.00 161.28 189 THR B CA 1
ATOM 4057 C C . THR C 1 191 ? -25.912 5.745 -2.601 1.00 157.08 189 THR B C 1
ATOM 4058 O O . THR C 1 191 ? -25.411 5.144 -3.555 1.00 149.21 189 THR B O 1
ATOM 4062 N N . GLU C 1 192 ? -25.795 5.353 -1.336 1.00 150.77 190 GLU B N 1
ATOM 4063 C CA . GLU C 1 192 ? -25.272 4.054 -0.949 1.00 138.51 190 GLU B CA 1
ATOM 4064 C C . GLU C 1 192 ? -26.302 3.368 -0.063 1.00 125.88 190 GLU B C 1
ATOM 4065 O O . GLU C 1 192 ? -27.365 3.937 0.208 1.00 117.45 190 GLU B O 1
ATOM 4071 N N . GLY C 1 196 ? -30.514 4.556 -1.887 1.00 113.97 194 GLY B N 1
ATOM 4072 C CA . GLY C 1 196 ? -31.903 4.745 -1.516 1.00 131.66 194 GLY B CA 1
ATOM 4073 C C . GLY C 1 196 ? -32.768 5.160 -2.691 1.00 154.03 194 GLY B C 1
ATOM 4074 O O . GLY C 1 196 ? -33.216 4.316 -3.470 1.00 150.31 194 GLY B O 1
ATOM 4075 N N . SER C 1 197 ? -33.005 6.465 -2.817 1.00 160.80 195 SER B N 1
ATOM 4076 C CA . SER C 1 197 ? -33.784 7.005 -3.930 1.00 159.93 195 SER B CA 1
ATOM 4077 C C . SER C 1 197 ? -32.949 7.966 -4.778 1.00 154.92 195 SER B C 1
ATOM 4078 O O . SER C 1 197 ? -32.224 8.807 -4.249 1.00 149.73 195 SER B O 1
ATOM 4081 N N . SER C 1 198 ? -33.074 7.846 -6.097 1.00 149.86 196 SER B N 1
ATOM 4082 C CA . SER C 1 198 ? -32.304 8.668 -7.028 1.00 132.48 196 SER B CA 1
ATOM 4083 C C . SER C 1 198 ? -33.079 8.896 -8.317 1.00 125.68 196 SER B C 1
ATOM 4084 O O . SER C 1 198 ? -34.116 8.278 -8.534 1.00 129.30 196 SER B O 1
ATOM 4087 N N . GLY C 1 199 ? -32.606 9.802 -9.165 1.00 116.21 197 GLY B N 1
ATOM 4088 C CA . GLY C 1 199 ? -33.317 10.052 -10.404 1.00 113.79 197 GLY B CA 1
ATOM 4089 C C . GLY C 1 199 ? -32.666 10.860 -11.505 1.00 101.41 197 GLY B C 1
ATOM 4090 O O . GLY C 1 199 ? -31.449 10.889 -11.669 1.00 115.38 197 GLY B O 1
ATOM 4091 N N . SER C 1 200 ? -33.517 11.585 -12.216 1.00 94.11 198 SER B N 1
ATOM 4092 C CA . SER C 1 200 ? -33.112 12.456 -13.306 1.00 104.59 198 SER B CA 1
ATOM 4093 C C . SER C 1 200 ? -34.176 13.549 -13.425 1.00 102.25 198 SER B C 1
ATOM 4094 O O . SER C 1 200 ? -35.375 13.273 -13.405 1.00 111.10 198 SER B O 1
ATOM 4097 N N . LE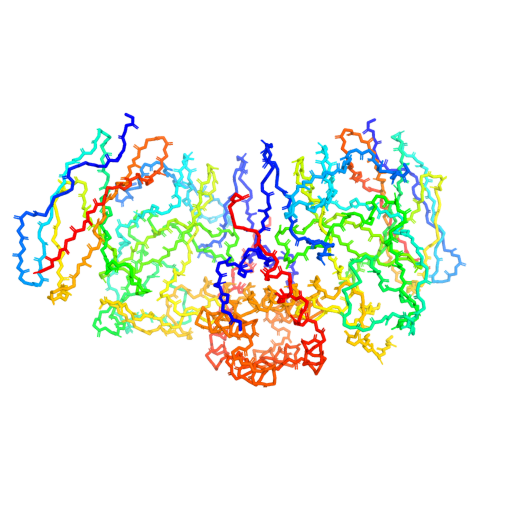U C 1 201 ? -33.731 14.788 -13.585 1.00 90.64 199 LEU B N 1
ATOM 4098 C CA . LEU C 1 201 ? -34.642 15.927 -13.567 1.00 97.91 199 LEU B CA 1
ATOM 4099 C C . LEU C 1 201 ? -34.956 16.422 -14.962 1.00 97.06 199 LEU B C 1
ATOM 4100 O O . LEU C 1 201 ? -34.142 16.270 -15.877 1.00 104.24 199 LEU B O 1
ATOM 4105 N N . PRO C 1 202 ? -36.145 17.016 -15.133 1.00 88.27 200 PRO B N 1
ATOM 4106 C CA . PRO C 1 202 ? -36.431 17.706 -16.389 1.00 93.95 200 PRO B CA 1
ATOM 4107 C C . PRO C 1 202 ? -35.640 19.000 -16.478 1.00 96.86 200 PRO B C 1
ATOM 4108 O O . PRO C 1 202 ? -35.636 19.778 -15.528 1.00 106.61 200 PRO B O 1
ATOM 4112 N N . ALA C 1 203 ? -34.962 19.211 -17.599 1.00 104.52 201 ALA B N 1
ATOM 4113 C CA . ALA C 1 203 ? -34.175 20.417 -17.807 1.00 103.19 201 ALA B CA 1
ATOM 4114 C C . ALA C 1 203 ? -35.056 21.578 -18.233 1.00 112.33 201 ALA B C 1
ATOM 4115 O O . ALA C 1 203 ? -35.164 22.592 -17.547 1.00 116.22 201 ALA B O 1
ATOM 4117 N N . THR C 1 204 ? -35.664 21.405 -19.401 1.00 115.43 202 THR B N 1
ATOM 4118 C CA . THR C 1 204 ? -36.417 22.447 -20.086 1.00 105.93 202 THR B CA 1
ATOM 4119 C C . THR C 1 204 ? -37.716 22.902 -19.433 1.00 104.32 202 THR B C 1
ATOM 4120 O O . THR C 1 204 ? -38.134 24.037 -19.624 1.00 116.70 202 THR B O 1
ATOM 4124 N N . CYS C 1 205 ? -38.378 22.013 -18.703 1.00 102.60 203 CYS B N 1
ATOM 4125 C CA . CYS C 1 205 ? -39.609 22.382 -18.005 1.00 99.15 203 CYS B CA 1
ATOM 4126 C C . CYS C 1 205 ? -39.699 21.711 -16.637 1.00 100.90 203 CYS B C 1
ATOM 4127 O O . CYS C 1 205 ? -38.759 21.045 -16.214 1.00 113.62 203 CYS B O 1
ATOM 4130 N N . GLY C 1 206 ? -40.820 21.887 -15.941 1.00 100.34 204 GLY B N 1
ATOM 4131 C CA . GLY C 1 206 ? -40.971 21.310 -14.611 1.00 118.39 204 GLY B CA 1
ATOM 4132 C C . GLY C 1 206 ? -41.064 22.258 -13.420 1.00 110.54 204 GLY B C 1
ATOM 4133 O O . GLY C 1 206 ? -41.638 23.342 -13.513 1.00 117.86 204 GLY B O 1
ATOM 4134 N N . ALA C 1 207 ? -40.475 21.853 -12.299 1.00 98.38 205 ALA B N 1
ATOM 4135 C CA . ALA C 1 207 ? -40.633 22.580 -11.041 1.00 106.92 205 ALA B CA 1
ATOM 4136 C C . ALA C 1 207 ? -39.647 23.725 -10.882 1.00 108.50 205 ALA B C 1
ATOM 4137 O O . ALA C 1 207 ? -38.548 23.683 -11.422 1.00 112.67 205 ALA B O 1
ATOM 4139 N N . ARG C 1 208 ? -40.071 24.749 -10.143 1.00 110.27 206 ARG B N 1
ATOM 4140 C CA . ARG C 1 208 ? -39.234 25.897 -9.782 1.00 102.75 206 ARG B CA 1
ATOM 4141 C C . ARG C 1 208 ? -38.446 26.466 -10.955 1.00 87.89 206 ARG B C 1
ATOM 4142 O O . ARG C 1 208 ? -37.226 26.560 -10.903 1.00 91.94 206 ARG B O 1
ATOM 4150 N N . GLN C 1 209 ? -39.143 26.839 -12.018 1.00 89.00 207 GLN B N 1
ATOM 4151 C CA . GLN C 1 209 ? -38.459 27.255 -13.233 1.00 96.71 207 GLN B CA 1
ATOM 4152 C C . GLN C 1 209 ? -37.793 28.622 -13.104 1.00 100.26 207 GLN B C 1
ATOM 4153 O O . GLN C 1 209 ? -36.655 28.799 -13.535 1.00 100.79 207 GLN B O 1
ATOM 4159 N N . LEU C 1 210 ? -38.481 29.589 -12.508 1.00 107.74 208 LEU B N 1
ATOM 4160 C CA . LEU C 1 210 ? -37.899 30.922 -12.394 1.00 102.16 208 LEU B CA 1
ATOM 4161 C C . LEU C 1 210 ? -36.676 30.915 -11.482 1.00 104.66 208 LEU B C 1
ATOM 4162 O O . LEU C 1 210 ? -35.682 31.585 -11.753 1.00 106.67 208 LEU B O 1
ATOM 4167 N N . SER C 1 211 ? -36.752 30.142 -10.407 1.00 103.95 209 SER B N 1
ATOM 4168 C CA . SER C 1 211 ? -35.646 30.047 -9.466 1.00 104.13 209 SER B CA 1
ATOM 4169 C C . SER C 1 211 ? -34.418 29.444 -10.145 1.00 94.97 209 SER B C 1
ATOM 4170 O O . SER C 1 211 ? -33.293 29.898 -9.937 1.00 101.65 209 SER B O 1
ATOM 4173 N N . LYS C 1 212 ? -34.651 28.431 -10.972 1.00 82.27 210 LYS B N 1
ATOM 4174 C CA . LYS C 1 212 ? -33.589 27.768 -11.717 1.00 82.12 210 LYS B CA 1
ATOM 4175 C C . LYS C 1 212 ? -32.953 28.697 -12.752 1.00 105.08 210 LYS B C 1
ATOM 4176 O O . LYS C 1 212 ? -31.750 28.626 -13.005 1.00 115.42 210 LYS B O 1
ATOM 4182 N N . LEU C 1 213 ? -33.765 29.555 -13.360 1.00 101.57 211 LEU B N 1
ATOM 4183 C CA . LEU C 1 213 ? -33.275 30.501 -14.354 1.00 87.34 211 LEU B CA 1
ATOM 4184 C C . LEU C 1 213 ? -32.333 31.536 -13.723 1.00 98.71 211 LEU B C 1
ATOM 4185 O O . LEU C 1 213 ? -31.258 31.813 -14.251 1.00 100.51 211 LEU B O 1
ATOM 4190 N N . LYS C 1 214 ? -32.740 32.092 -12.584 1.00 103.87 212 LYS B N 1
ATOM 4191 C CA . LYS C 1 214 ? -31.927 33.072 -11.867 1.00 91.24 212 LYS B CA 1
ATOM 4192 C C . LYS C 1 214 ? -30.611 32.461 -11.425 1.00 89.56 212 LYS B C 1
ATOM 4193 O O . LYS C 1 214 ? -29.544 33.034 -11.629 1.00 98.55 212 LYS B O 1
ATOM 4199 N N . ARG C 1 215 ? -30.700 31.283 -10.827 1.00 76.84 213 ARG B N 1
ATOM 4200 C CA . ARG C 1 215 ? -29.526 30.575 -10.354 1.00 82.63 213 ARG B CA 1
ATOM 4201 C C . ARG C 1 215 ? -28.582 30.269 -11.521 1.00 97.34 213 ARG B C 1
ATOM 4202 O O . ARG C 1 215 ? -27.359 30.254 -11.363 1.00 98.94 213 ARG B O 1
ATOM 4210 N N . PHE C 1 216 ? -29.160 30.048 -12.699 1.00 100.85 214 PHE B N 1
ATOM 4211 C CA . PHE C 1 216 ? -28.378 29.811 -13.908 1.00 97.80 214 PHE B CA 1
ATOM 4212 C C . PHE C 1 216 ? -27.648 31.074 -14.366 1.00 101.06 214 PHE B C 1
ATOM 4213 O O . PHE C 1 216 ? -26.496 31.010 -14.797 1.00 100.50 214 PHE B O 1
ATOM 4221 N N . LEU C 1 217 ? -28.332 32.212 -14.306 1.00 99.95 215 LEU B N 1
ATOM 4222 C CA . LEU C 1 217 ? -27.746 33.472 -14.749 1.00 98.89 215 LEU B CA 1
ATOM 4223 C C . LEU C 1 217 ? -26.617 33.941 -13.828 1.00 98.13 215 LEU B C 1
ATOM 4224 O O . LEU C 1 217 ? -25.579 34.400 -14.302 1.00 102.91 215 LEU B O 1
ATOM 4229 N N . THR C 1 218 ? -26.809 33.822 -12.519 1.00 88.57 216 THR B N 1
ATOM 4230 C CA . THR C 1 218 ? -25.764 34.221 -11.580 1.00 94.92 216 THR B CA 1
ATOM 4231 C C . THR C 1 218 ? -24.559 33.297 -11.691 1.00 96.75 216 THR B C 1
ATOM 4232 O O . THR C 1 218 ? -23.413 33.753 -11.683 1.00 107.86 216 THR B O 1
ATOM 4236 N N . THR C 1 219 ? -24.811 31.998 -11.789 1.00 77.87 217 THR B N 1
ATOM 4237 C CA . THR C 1 219 ? -23.708 31.065 -11.885 1.00 79.83 217 THR B CA 1
ATOM 4238 C C . THR C 1 219 ? -22.943 31.325 -13.170 1.00 88.18 217 THR B C 1
ATOM 4239 O O . THR C 1 219 ? -21.710 31.326 -13.167 1.00 93.79 217 THR B O 1
ATOM 4243 N N . LEU C 1 220 ? -23.679 31.589 -14.251 1.00 84.32 218 LEU B N 1
ATOM 4244 C CA . LEU C 1 220 ? -23.074 31.927 -15.538 1.00 88.45 218 LEU B CA 1
ATOM 4245 C C . LEU C 1 220 ? -22.207 33.188 -15.436 1.00 92.63 218 LEU B C 1
ATOM 4246 O O . LEU C 1 220 ? -21.055 33.214 -15.885 1.00 86.48 218 LEU B O 1
ATOM 4251 N N . GLN C 1 221 ? -22.767 34.230 -14.835 1.00 77.94 219 GLN B N 1
ATOM 4252 C CA . GLN C 1 221 ? -22.024 35.453 -14.610 1.00 79.19 219 GLN B CA 1
ATOM 4253 C C . GLN C 1 221 ? -20.750 35.165 -13.826 1.00 90.70 219 GLN B C 1
ATOM 4254 O O . GLN C 1 221 ? -19.671 35.647 -14.180 1.00 105.63 219 GLN B O 1
ATOM 4260 N N . GLN C 1 222 ? -20.884 34.365 -12.771 1.00 75.83 220 GLN B N 1
ATOM 4261 C CA . GLN C 1 222 ? -19.757 34.035 -11.910 1.00 84.15 220 GLN B CA 1
ATOM 4262 C C . GLN C 1 222 ? -18.736 33.218 -12.671 1.00 91.93 220 GLN B C 1
ATOM 4263 O O . GLN C 1 222 ? -17.525 33.361 -12.463 1.00 85.99 220 GLN B O 1
ATOM 4269 N N . PHE C 1 223 ? -19.248 32.345 -13.537 1.00 86.42 221 PHE B N 1
ATOM 4270 C CA . PHE C 1 223 ? -18.423 31.507 -14.395 1.00 87.02 221 PHE B CA 1
ATOM 4271 C C . PHE C 1 223 ? -17.589 32.374 -15.330 1.00 98.09 221 PHE B C 1
ATOM 4272 O O . PHE C 1 223 ? -16.408 32.097 -15.561 1.00 101.40 221 PHE B O 1
ATOM 4280 N N . GLY C 1 224 ? -18.208 33.420 -15.869 1.00 95.19 222 GLY B N 1
ATOM 4281 C CA . GLY C 1 224 ? -17.496 34.367 -16.707 1.00 99.94 222 GLY B CA 1
ATOM 4282 C C . GLY C 1 224 ? -16.364 35.030 -15.942 1.00 107.64 222 GLY B C 1
ATOM 4283 O O . GLY C 1 224 ? -15.225 35.062 -16.412 1.00 109.54 222 GLY B O 1
ATOM 4284 N N . ASN C 1 225 ? -16.671 35.527 -14.745 1.00 108.13 223 ASN B N 1
ATOM 4285 C CA . ASN C 1 225 ? -15.686 36.227 -13.917 1.00 103.90 223 ASN B CA 1
ATOM 4286 C C . ASN C 1 225 ? -14.472 35.372 -13.584 1.00 97.45 223 ASN B C 1
ATOM 4287 O O . ASN C 1 225 ? -13.367 35.886 -13.440 1.00 96.91 223 ASN B O 1
ATOM 4292 N N . ASP C 1 226 ? -14.680 34.067 -13.469 1.00 93.30 224 ASP B N 1
ATOM 4293 C CA . ASP C 1 226 ? -13.595 33.162 -13.125 1.00 107.28 224 ASP B CA 1
ATOM 4294 C C . ASP C 1 226 ? -12.536 33.067 -14.216 1.00 106.45 224 ASP B C 1
ATOM 4295 O O . ASP C 1 226 ? -11.346 32.943 -13.925 1.00 109.08 224 ASP B O 1
ATOM 4300 N N . ILE C 1 227 ? -12.965 33.154 -15.468 1.00 105.37 225 ILE B N 1
ATOM 4301 C CA . ILE C 1 227 ? -12.035 33.087 -16.587 1.00 107.65 225 ILE B CA 1
ATOM 4302 C C . ILE C 1 227 ? -11.228 34.366 -16.751 1.00 102.98 225 ILE B C 1
ATOM 4303 O O . ILE C 1 227 ? -9.997 34.340 -16.820 1.00 105.61 225 ILE B O 1
ATOM 4308 N N . SER C 1 228 ? -11.943 35.482 -16.828 1.00 102.03 226 SER B N 1
ATOM 4309 C CA . SER C 1 228 ? -11.346 36.764 -17.161 1.00 116.19 226 SER B CA 1
ATOM 4310 C C . SER C 1 228 ? -12.299 37.893 -16.790 1.00 111.92 226 SER B C 1
ATOM 4311 O O . SER C 1 228 ? -13.513 37.742 -16.919 1.00 103.92 226 SER B O 1
ATOM 4314 N N . PRO C 1 229 ? -11.755 39.029 -16.319 1.00 116.00 227 PRO B N 1
ATOM 4315 C CA . PRO C 1 229 ? -12.605 40.190 -16.029 1.00 113.47 227 PRO B CA 1
ATOM 4316 C C . PRO C 1 229 ? -13.421 40.628 -17.243 1.00 117.69 227 PRO B C 1
ATOM 4317 O O . PRO C 1 229 ? -14.643 40.759 -17.140 1.00 112.59 227 PRO B O 1
ATOM 4321 N N . GLU C 1 230 ? -12.755 40.808 -18.382 1.00 118.32 228 GLU B N 1
ATOM 4322 C CA . GLU C 1 230 ? -13.433 41.241 -19.598 1.00 116.55 228 GLU B CA 1
ATOM 4323 C C . GLU C 1 230 ? -14.426 40.196 -20.062 1.00 109.06 228 GLU B C 1
ATOM 4324 O O . GLU C 1 230 ? -15.504 40.536 -20.542 1.00 99.32 228 GLU B O 1
ATOM 4330 N N . ILE C 1 231 ? -14.075 38.923 -19.911 1.00 111.96 229 ILE B N 1
ATOM 4331 C CA . ILE C 1 231 ? -14.998 37.868 -20.304 1.00 108.08 229 ILE B CA 1
ATOM 4332 C C . ILE C 1 231 ? -16.225 37.925 -19.407 1.00 100.59 229 ILE B C 1
ATOM 4333 O O . ILE C 1 231 ? -17.349 37.845 -19.898 1.00 95.90 229 ILE B O 1
ATOM 4338 N N . GLY C 1 232 ? -16.003 38.105 -18.103 1.00 93.76 230 GLY B N 1
ATOM 4339 C CA . GLY C 1 232 ? -17.092 38.228 -17.146 1.00 92.77 230 GLY B CA 1
ATOM 4340 C C . GLY C 1 232 ? -17.928 39.444 -17.476 1.00 108.04 230 GLY B C 1
ATOM 4341 O O . GLY C 1 232 ? -19.153 39.451 -17.336 1.00 83.52 230 GLY B O 1
ATOM 4342 N N . GLU C 1 233 ? -17.237 40.479 -17.935 1.00 123.35 231 GLU B N 1
ATOM 4343 C CA . GLU C 1 233 ? -17.857 41.725 -18.345 1.00 128.07 231 GLU B CA 1
ATOM 4344 C C . GLU C 1 233 ? -18.612 41.558 -19.669 1.00 128.64 231 GLU B C 1
ATOM 4345 O O . GLU C 1 233 ? -19.676 42.152 -19.865 1.00 132.52 231 GLU B O 1
ATOM 4351 N N . LYS C 1 234 ? -18.068 40.730 -20.563 1.00 115.62 232 LYS B N 1
ATOM 4352 C CA . LYS C 1 234 ? -18.735 40.397 -21.823 1.00 106.59 232 LYS B CA 1
ATOM 4353 C C . LYS C 1 234 ? -20.043 39.653 -21.568 1.00 115.15 232 LYS B C 1
ATOM 4354 O O . LYS C 1 234 ? -21.061 39.926 -22.210 1.00 126.21 232 LYS B O 1
ATOM 4360 N N . VAL C 1 235 ? -20.011 38.715 -20.624 1.00 105.37 233 VAL B N 1
ATOM 4361 C CA . VAL C 1 235 ? -21.194 37.932 -20.275 1.00 95.63 233 VAL B CA 1
ATOM 4362 C C . VAL C 1 235 ? -22.303 38.811 -19.705 1.00 97.07 233 VAL B C 1
ATOM 4363 O O . VAL C 1 235 ? -23.478 38.638 -20.035 1.00 87.17 233 VAL B O 1
ATOM 4367 N N . ARG C 1 236 ? -21.924 39.747 -18.839 1.00 107.12 234 ARG B N 1
ATOM 4368 C CA . ARG C 1 236 ? -22.883 40.659 -18.222 1.00 115.74 234 ARG B CA 1
ATOM 4369 C C . ARG C 1 236 ? -23.687 41.429 -19.270 1.00 120.67 234 ARG B C 1
ATOM 4370 O O . ARG C 1 236 ? -24.905 41.586 -19.139 1.00 120.35 234 ARG B O 1
ATOM 4378 N N . THR C 1 237 ? -23.016 41.874 -20.328 1.00 118.18 235 THR B N 1
ATOM 4379 C CA . THR C 1 237 ? -23.701 42.633 -21.362 1.00 108.31 235 THR B CA 1
ATOM 4380 C C . THR C 1 237 ? -24.583 41.711 -22.184 1.00 105.04 235 THR B C 1
ATOM 4381 O O . THR C 1 237 ? -25.693 42.090 -22.554 1.00 126.83 235 THR B O 1
ATOM 4385 N N . LEU C 1 238 ? -24.111 40.495 -22.448 1.00 92.65 236 LEU B N 1
ATOM 4386 C CA . LEU C 1 238 ? -24.888 39.546 -23.247 1.00 87.94 236 LEU B CA 1
ATOM 4387 C C . LEU C 1 238 ? -26.150 39.091 -22.538 1.00 97.99 236 LEU B C 1
ATOM 4388 O O . LEU C 1 238 ? -27.182 38.895 -23.174 1.00 108.42 236 LEU B O 1
ATOM 4393 N N . VAL C 1 239 ? -26.067 38.935 -21.219 1.00 101.49 237 VAL B N 1
ATOM 4394 C CA . VAL C 1 239 ? -27.205 38.482 -20.430 1.00 96.55 237 VAL B CA 1
ATOM 4395 C C . VAL C 1 239 ? -28.226 39.602 -20.315 1.00 106.43 237 VAL B C 1
ATOM 4396 O O . VAL C 1 239 ? -29.432 39.363 -20.389 1.00 105.13 237 VAL B O 1
ATOM 4400 N N . LEU C 1 240 ? -27.742 40.822 -20.108 1.00 117.66 238 LEU B N 1
ATOM 4401 C CA . LEU C 1 240 ? -28.620 41.986 -20.135 1.00 124.18 238 LEU B CA 1
ATOM 4402 C C . LEU C 1 240 ? -29.323 42.071 -21.487 1.00 126.27 238 LEU B C 1
ATOM 4403 O O . LEU C 1 240 ? -30.531 42.296 -21.561 1.00 130.45 238 LEU B O 1
ATOM 4408 N N . ALA C 1 241 ? -28.552 41.859 -22.550 1.00 123.43 239 ALA B N 1
ATOM 4409 C CA . ALA C 1 241 ? -29.070 41.881 -23.912 1.00 128.19 239 ALA B CA 1
ATOM 4410 C C . ALA C 1 241 ? -30.073 40.761 -24.150 1.00 126.25 239 ALA B C 1
ATOM 4411 O O . ALA C 1 241 ? -30.995 40.895 -24.954 1.00 135.96 239 ALA B O 1
ATOM 4413 N N . LEU C 1 242 ? -29.886 39.654 -23.447 1.00 110.94 240 LEU B N 1
ATOM 4414 C CA . LEU C 1 242 ? -30.774 38.514 -23.588 1.00 106.01 240 LEU B CA 1
ATOM 4415 C C . LEU C 1 242 ? -32.154 38.779 -22.991 1.00 109.79 240 LEU B C 1
ATOM 4416 O O . LEU C 1 242 ? -33.169 38.415 -23.580 1.00 121.76 240 LEU B O 1
ATOM 4421 N N . VAL C 1 243 ? -32.188 39.393 -21.815 1.00 107.22 241 VAL B N 1
ATOM 4422 C CA . VAL C 1 243 ? -33.452 39.696 -21.150 1.00 107.26 241 VAL B CA 1
ATOM 4423 C C . VAL C 1 243 ? -34.188 40.810 -21.885 1.00 107.52 241 VAL B C 1
ATOM 4424 O O . VAL C 1 243 ? -35.417 40.856 -21.894 1.00 106.44 241 VAL B O 1
ATOM 4428 N N . ASN C 1 244 ? -33.423 41.694 -22.520 1.00 110.85 242 ASN B N 1
ATOM 4429 C CA . ASN C 1 244 ? -33.989 42.814 -23.265 1.00 119.08 242 ASN B CA 1
ATOM 4430 C C . ASN C 1 244 ? -34.302 42.459 -24.714 1.00 123.50 242 ASN B C 1
ATOM 4431 O O . ASN C 1 244 ? -34.668 43.325 -25.507 1.00 133.90 242 ASN B O 1
ATOM 4436 N N . SER C 1 245 ? -34.133 41.185 -25.053 1.00 118.14 243 SER B N 1
ATOM 4437 C CA . SER C 1 245 ? -34.480 40.659 -26.369 1.00 110.36 243 SER B CA 1
ATOM 4438 C C . SER C 1 245 ? -33.765 41.345 -27.532 1.00 114.61 243 SER B C 1
ATOM 4439 O O . SER C 1 245 ? -34.155 41.179 -28.688 1.00 123.59 243 SER B O 1
ATOM 4442 N N . THR C 1 246 ? -32.721 42.108 -27.222 1.00 107.72 244 THR B N 1
ATOM 4443 C CA . THR C 1 246 ? -31.872 42.719 -28.236 1.00 117.41 244 THR B CA 1
ATOM 4444 C C . THR C 1 246 ? -31.232 41.628 -29.092 1.00 125.20 244 THR B C 1
ATOM 4445 O O . THR C 1 246 ? -30.980 41.815 -30.283 1.00 139.66 244 THR B O 1
ATOM 4449 N N . VAL C 1 247 ? -30.987 40.480 -28.475 1.00 114.83 245 VAL B N 1
ATOM 4450 C CA . VAL C 1 247 ? -30.443 39.326 -29.175 1.00 115.26 245 VAL B CA 1
ATOM 4451 C C . VAL C 1 247 ? -31.394 38.159 -28.981 1.00 112.60 245 VAL B C 1
ATOM 4452 O O . VAL C 1 247 ? -31.926 37.962 -27.888 1.00 116.24 245 VAL B O 1
ATOM 4456 N N . THR C 1 248 ? -31.653 37.413 -30.048 1.00 114.14 246 THR B N 1
ATOM 4457 C CA . THR C 1 248 ? -32.499 36.235 -29.917 1.00 121.97 246 THR B CA 1
ATOM 4458 C C . THR C 1 248 ? -31.742 35.138 -29.169 1.00 119.40 246 THR B C 1
ATOM 4459 O O . THR C 1 248 ? -30.512 35.178 -29.059 1.00 110.53 246 THR B O 1
ATOM 4463 N N . ILE C 1 249 ? -32.492 34.175 -28.638 1.00 112.22 247 ILE B N 1
ATOM 4464 C CA . ILE C 1 249 ? -31.941 33.122 -27.791 1.00 98.04 247 ILE B CA 1
ATOM 4465 C C . ILE C 1 249 ? -30.808 32.362 -28.474 1.00 101.38 247 ILE B C 1
ATOM 4466 O O . ILE C 1 249 ? -29.800 32.062 -27.846 1.00 105.81 247 ILE B O 1
ATOM 4471 N N . GLU C 1 250 ? -30.964 32.061 -29.760 1.00 111.11 248 GLU B N 1
ATOM 4472 C CA . GLU C 1 250 ? -29.914 31.367 -30.495 1.00 113.97 248 GLU B CA 1
ATOM 4473 C C . GLU C 1 250 ? -28.736 32.298 -30.737 1.00 116.39 248 GLU B C 1
ATOM 4474 O O . GLU C 1 250 ? -27.591 31.854 -30.773 1.00 117.40 248 GLU B O 1
ATOM 4480 N N . GLU C 1 251 ? -29.013 33.589 -30.900 1.00 126.68 249 GLU B N 1
ATOM 4481 C CA . GLU C 1 251 ? -27.943 34.577 -31.011 1.00 139.26 249 GLU B CA 1
ATOM 4482 C C . GLU C 1 251 ? -27.168 34.646 -29.697 1.00 123.78 249 GLU B C 1
ATOM 4483 O O . GLU C 1 251 ? -25.934 34.611 -29.694 1.00 118.70 249 GLU B O 1
ATOM 4489 N N . PHE C 1 252 ? -27.896 34.714 -28.584 1.00 104.76 250 PHE B N 1
ATOM 4490 C CA . PHE C 1 252 ? -27.264 34.693 -27.270 1.00 105.00 250 PHE B CA 1
ATOM 4491 C C . PHE C 1 252 ? -26.369 33.464 -27.112 1.00 106.34 250 PHE B C 1
ATOM 4492 O O . PHE C 1 252 ? -25.211 33.584 -26.721 1.00 113.62 250 PHE B O 1
ATOM 4500 N N . HIS C 1 253 ? -26.910 32.288 -27.407 1.00 100.55 251 HIS B N 1
ATOM 4501 C CA . HIS C 1 253 ? -26.136 31.054 -27.347 1.00 97.86 251 HIS B CA 1
ATOM 4502 C C . HIS C 1 253 ? -24.867 31.152 -28.189 1.00 106.63 251 HIS B C 1
ATOM 4503 O O . HIS C 1 253 ? -23.798 30.712 -27.773 1.00 119.18 251 HIS B O 1
ATOM 4510 N N . CYS C 1 254 ? -24.993 31.705 -29.386 1.00 105.98 252 CYS B N 1
ATOM 4511 C CA . CYS C 1 254 ? -23.848 31.797 -30.274 1.00 120.51 252 CYS B CA 1
ATOM 4512 C C . CYS C 1 254 ? -22.822 32.786 -29.739 1.00 123.07 252 CYS B C 1
ATOM 4513 O O . CYS C 1 254 ? -21.654 32.442 -29.550 1.00 123.72 252 CYS B O 1
ATOM 4516 N N . LYS C 1 255 ? -23.271 34.010 -29.480 1.00 121.34 253 LYS B N 1
ATOM 4517 C CA . LYS C 1 255 ? -22.376 35.080 -29.055 1.00 118.76 253 LYS B CA 1
ATOM 4518 C C . LYS C 1 255 ? -21.676 34.752 -27.733 1.00 127.78 253 LYS B C 1
ATOM 4519 O O . LYS C 1 255 ? -20.522 35.129 -27.532 1.00 134.89 253 LYS B O 1
ATOM 4521 N N . LEU C 1 256 ? -22.365 34.041 -26.842 1.00 126.49 254 LEU B N 1
ATOM 4522 C CA . LEU C 1 256 ? -21.784 33.641 -25.557 1.00 111.02 254 LEU B CA 1
ATOM 4523 C C . LEU C 1 256 ? -20.659 32.636 -25.728 1.00 113.50 254 LEU B C 1
ATOM 4524 O O . LEU C 1 256 ? -19.568 32.818 -25.196 1.00 124.66 254 LEU B O 1
ATOM 4529 N N . GLN C 1 257 ? -20.936 31.575 -26.475 1.00 120.32 255 GLN B N 1
ATOM 4530 C CA . GLN C 1 257 ? -19.948 30.541 -26.737 1.00 120.38 255 GLN B CA 1
ATOM 4531 C C . GLN C 1 257 ? -18.727 31.137 -27.422 1.00 124.12 255 GLN B C 1
ATOM 4532 O O . GLN C 1 257 ? -17.609 30.657 -27.243 1.00 121.60 255 GLN B O 1
ATOM 4538 N N . GLU C 1 258 ? -18.954 32.185 -28.210 1.00 132.56 256 GLU B N 1
ATOM 4539 C CA . GLU C 1 258 ? -17.873 32.919 -28.857 1.00 134.05 256 GLU B CA 1
ATOM 4540 C C . GLU C 1 258 ? -17.015 33.654 -27.821 1.00 133.37 256 GLU B C 1
ATOM 4541 O O . GLU C 1 258 ? -15.786 33.671 -27.925 1.00 135.80 256 GLU B O 1
ATOM 4543 N N . ALA C 1 259 ? -17.669 34.257 -26.828 1.00 126.76 257 ALA B N 1
ATOM 4544 C CA . ALA C 1 259 ? -16.989 35.115 -25.852 1.00 117.74 257 ALA B CA 1
ATOM 4545 C C . ALA C 1 259 ? -16.286 34.337 -24.739 1.00 120.57 257 ALA B C 1
ATOM 4546 O O . ALA C 1 259 ? -15.268 34.789 -24.208 1.00 125.72 257 ALA B O 1
ATOM 4548 N N . THR C 1 260 ? -16.818 33.168 -24.396 1.00 110.58 258 THR B N 1
ATOM 4549 C CA . THR C 1 260 ? -16.297 32.399 -23.270 1.00 104.28 258 THR B CA 1
ATOM 4550 C C . THR C 1 260 ? -15.439 31.233 -23.717 1.00 109.42 258 THR B C 1
ATOM 4551 O O . THR C 1 260 ? -14.675 30.677 -22.920 1.00 112.40 258 THR B O 1
ATOM 4555 N N . ASN C 1 261 ? -15.557 30.892 -24.998 1.00 110.11 259 ASN B N 1
ATOM 4556 C CA . ASN C 1 261 ? -14.879 29.738 -25.582 1.00 110.80 259 ASN B CA 1
ATOM 4557 C C . ASN C 1 261 ? -15.309 28.449 -24.891 1.00 106.25 259 ASN B C 1
ATOM 4558 O O . ASN C 1 261 ? -14.531 27.501 -24.778 1.00 106.16 259 ASN B O 1
ATOM 4563 N N . PHE C 1 262 ? -16.570 28.406 -24.470 1.00 111.24 260 PHE B N 1
ATOM 4564 C CA . PHE C 1 262 ? -17.072 27.281 -23.691 1.00 117.10 260 PHE B CA 1
ATOM 4565 C C . PHE C 1 262 ? -18.456 26.849 -24.154 1.00 116.10 260 PHE B C 1
ATOM 4566 O O . PHE C 1 262 ? -19.389 27.658 -24.193 1.00 115.91 260 PHE B O 1
ATOM 4574 N N . PRO C 1 263 ? -18.586 25.564 -24.518 1.00 113.68 261 PRO B N 1
ATOM 4575 C CA . PRO C 1 263 ? -19.846 24.992 -24.998 1.00 111.08 261 PRO B CA 1
ATOM 4576 C C . PRO C 1 263 ? -20.867 24.775 -23.878 1.00 113.51 261 PRO B C 1
ATOM 4577 O O . PRO C 1 263 ? -20.581 24.107 -22.881 1.00 99.97 261 PRO B O 1
ATOM 4581 N N . LEU C 1 264 ? -22.048 25.357 -24.046 1.00 108.92 262 LEU B N 1
ATOM 4582 C CA . LEU C 1 264 ? -23.165 25.080 -23.158 1.00 109.29 262 LEU B CA 1
ATOM 4583 C C . LEU C 1 264 ? -23.789 23.725 -23.496 1.00 116.92 262 LEU B C 1
ATOM 4584 O O . LEU C 1 264 ? -23.688 23.246 -24.633 1.00 116.29 262 LEU B O 1
ATOM 4589 N N . ARG C 1 265 ? -24.451 23.117 -22.517 1.00 113.42 263 ARG B N 1
ATOM 4590 C CA . ARG C 1 265 ? -25.200 21.898 -22.778 1.00 112.32 263 ARG B CA 1
ATOM 4591 C C . ARG C 1 265 ? -26.436 22.214 -23.636 1.00 112.32 263 ARG B C 1
ATOM 4592 O O . ARG C 1 265 ? -26.971 23.326 -23.584 1.00 108.71 263 ARG B O 1
ATOM 4600 N N . PRO C 1 266 ? -26.882 21.238 -24.441 1.00 112.02 264 PRO B N 1
ATOM 4601 C CA . PRO C 1 266 ? -28.019 21.424 -25.356 1.00 107.90 264 PRO B CA 1
ATOM 4602 C C . PRO C 1 266 ? -29.347 21.788 -24.677 1.00 108.46 264 PRO B C 1
ATOM 4603 O O . PRO C 1 266 ? -30.200 22.406 -25.321 1.00 107.19 264 PRO B O 1
ATOM 4607 N N . PHE C 1 267 ? -29.530 21.412 -23.415 1.00 91.26 265 PHE B N 1
ATOM 4608 C CA . PHE C 1 267 ? -30.792 21.693 -22.739 1.00 92.86 265 PHE B CA 1
ATOM 4609 C C . PHE C 1 267 ? -31.012 23.188 -22.555 1.00 99.53 265 PHE B C 1
ATOM 4610 O O . PHE C 1 267 ? -32.141 23.626 -22.352 1.00 101.22 265 PHE B O 1
ATOM 4618 N N . VAL C 1 268 ? -29.928 23.959 -22.604 1.00 99.85 266 VAL B N 1
ATOM 4619 C CA . VAL C 1 268 ? -29.958 25.361 -22.190 1.00 105.93 266 VAL B CA 1
ATOM 4620 C C . VAL C 1 268 ? -30.866 26.252 -23.034 1.00 106.39 266 VAL B C 1
ATOM 4621 O O . VAL C 1 268 ? -31.639 27.053 -22.498 1.00 99.01 266 VAL B O 1
ATOM 4625 N N . ILE C 1 269 ? -30.775 26.111 -24.351 1.00 95.89 267 ILE B N 1
ATOM 4626 C CA . ILE C 1 269 ? -31.552 26.954 -25.248 1.00 91.70 267 ILE B CA 1
ATOM 4627 C C . ILE C 1 269 ? -33.079 26.807 -25.033 1.00 97.34 267 ILE B C 1
ATOM 4628 O O . ILE C 1 269 ? -33.763 27.817 -24.856 1.00 103.33 267 ILE B O 1
ATOM 4633 N N . PRO C 1 270 ? -33.625 25.569 -25.032 1.00 95.84 268 PRO B N 1
ATOM 4634 C CA . PRO C 1 270 ? -35.072 25.513 -24.772 1.00 89.15 268 PRO B CA 1
ATOM 4635 C C . PRO C 1 270 ? -35.433 25.932 -23.348 1.00 110.93 268 PRO B C 1
ATOM 4636 O O . PRO C 1 270 ? -36.502 26.511 -23.134 1.00 106.61 268 PRO B O 1
ATOM 4640 N N . PHE C 1 271 ? -34.544 25.646 -22.398 1.00 116.32 269 PHE B N 1
ATOM 4641 C CA . PHE C 1 271 ? -34.720 26.060 -21.007 1.00 110.57 269 PHE B CA 1
ATOM 4642 C C . PHE C 1 271 ? -34.853 27.567 -20.910 1.00 105.64 269 PHE B C 1
ATOM 4643 O O . PHE C 1 271 ? -35.651 28.079 -20.124 1.00 96.73 269 PHE B O 1
ATOM 4651 N N . LEU C 1 272 ? -34.052 28.267 -21.708 1.00 109.36 270 LEU B N 1
ATOM 4652 C CA . LEU C 1 272 ? -34.093 29.724 -21.775 1.00 104.95 270 LEU B CA 1
ATOM 4653 C C . LEU C 1 272 ? -35.317 30.247 -22.526 1.00 109.30 270 LEU B C 1
ATOM 4654 O O . LEU C 1 272 ? -35.924 31.230 -22.116 1.00 112.40 270 LEU B O 1
ATOM 4659 N N . LYS C 1 273 ? -35.688 29.586 -23.617 1.00 109.62 271 LYS B N 1
ATOM 4660 C CA . LYS C 1 273 ? -36.828 30.038 -24.408 1.00 115.44 271 LYS B CA 1
ATOM 4661 C C . LYS C 1 273 ? -38.131 29.904 -23.623 1.00 114.50 271 LYS B C 1
ATOM 4662 O O . LYS C 1 273 ? -39.044 30.715 -23.773 1.00 118.05 271 LYS B O 1
ATOM 4664 N N . ALA C 1 274 ? -38.209 28.882 -22.779 1.00 109.84 272 ALA B N 1
ATOM 4665 C CA . ALA C 1 274 ? -39.434 28.598 -22.043 1.00 113.13 272 ALA B CA 1
ATOM 4666 C C . ALA C 1 274 ? -39.595 29.483 -20.807 1.00 113.21 272 ALA B C 1
ATOM 4667 O O . ALA C 1 274 ? -40.711 29.847 -20.434 1.00 109.87 272 ALA B O 1
ATOM 4669 N N . ASN C 1 275 ? -38.482 29.837 -20.174 1.00 109.79 273 ASN B N 1
ATOM 4670 C CA . ASN C 1 275 ? -38.547 30.400 -18.830 1.00 106.57 273 ASN B CA 1
ATOM 4671 C C . ASN C 1 275 ? -38.100 31.855 -18.742 1.00 112.12 273 ASN B C 1
ATOM 4672 O O . ASN C 1 275 ? -38.344 32.515 -17.736 1.00 115.54 273 ASN B O 1
ATOM 4677 N N . LEU C 1 276 ? -37.437 32.351 -19.782 1.00 111.85 274 LEU B N 1
ATOM 4678 C CA . LEU C 1 276 ? -37.094 33.772 -19.853 1.00 105.87 274 LEU B CA 1
ATOM 4679 C C . LEU C 1 276 ? -38.340 34.666 -19.738 1.00 114.05 274 LEU B C 1
ATOM 4680 O O . LEU C 1 276 ? -38.294 35.686 -19.051 1.00 115.25 274 LEU B O 1
ATOM 4685 N N . PRO C 1 277 ? -39.463 34.294 -20.398 1.00 119.34 275 PRO B N 1
ATOM 4686 C CA . PRO C 1 277 ? -40.661 35.120 -20.200 1.00 115.20 275 PRO B CA 1
ATOM 4687 C C . PRO C 1 277 ? -41.185 35.122 -18.768 1.00 120.60 275 PRO B C 1
ATOM 4688 O O . PRO C 1 277 ? -42.117 35.868 -18.483 1.00 124.56 275 PRO B O 1
ATOM 4692 N N . LEU C 1 278 ? -40.614 34.298 -17.893 1.00 121.64 276 LEU B N 1
ATOM 4693 C CA . LEU C 1 278 ? -40.964 34.334 -16.475 1.00 118.77 276 LEU B CA 1
ATOM 4694 C C . LEU C 1 278 ? -40.184 35.434 -15.776 1.00 115.08 276 LEU B C 1
ATOM 4695 O O . LEU C 1 278 ? -40.721 36.148 -14.930 1.00 108.16 276 LEU B O 1
ATOM 4700 N N . LEU C 1 279 ? -38.910 35.553 -16.148 1.00 118.83 277 LEU B N 1
ATOM 4701 C CA . LEU C 1 279 ? -38.010 36.576 -15.620 1.00 116.31 277 LEU B CA 1
ATOM 4702 C C . LEU C 1 279 ? -38.359 37.969 -16.106 1.00 119.74 277 LEU B C 1
ATOM 4703 O O . LEU C 1 279 ? -38.284 38.937 -15.348 1.00 113.33 277 LEU B O 1
ATOM 4708 N N . GLN C 1 280 ? -38.720 38.063 -17.383 1.00 118.02 278 GLN B N 1
ATOM 4709 C CA . GLN C 1 280 ? -39.103 39.333 -17.977 1.00 106.14 278 GLN B CA 1
ATOM 4710 C C . GLN C 1 280 ? -40.376 39.848 -17.332 1.00 113.35 278 GLN B C 1
ATOM 4711 O O . GLN C 1 280 ? -40.473 41.027 -17.013 1.00 129.53 278 GLN B O 1
ATOM 4717 N N . ARG C 1 281 ? -41.349 38.964 -17.134 1.00 120.79 279 ARG B N 1
ATOM 4718 C CA . ARG C 1 281 ? -42.611 39.352 -16.509 1.00 136.76 279 ARG B CA 1
ATOM 4719 C C . ARG C 1 281 ? -42.402 39.874 -15.084 1.00 130.20 279 ARG B C 1
ATOM 4720 O O . ARG C 1 281 ? -43.061 40.824 -14.661 1.00 129.29 279 ARG B O 1
ATOM 4728 N N . GLU C 1 282 ? -41.484 39.259 -14.350 1.00 121.63 280 GLU B N 1
ATOM 4729 C CA . GLU C 1 282 ? -41.203 39.686 -12.984 1.00 121.78 280 GLU B CA 1
ATOM 4730 C C . GLU C 1 282 ? -40.400 40.984 -12.961 1.00 136.86 280 GLU B C 1
ATOM 4731 O O . GLU C 1 282 ? -40.681 41.882 -12.167 1.00 154.06 280 GLU B O 1
ATOM 4737 N N . LEU C 1 283 ? -39.402 41.075 -13.835 1.00 134.26 281 LEU B N 1
ATOM 4738 C CA . LEU C 1 283 ? -38.574 42.276 -13.956 1.00 136.93 281 LEU B CA 1
ATOM 4739 C C . LEU C 1 283 ? -39.436 43.490 -14.289 1.00 129.47 281 LEU B C 1
ATOM 4740 O O . LEU C 1 283 ? -39.272 44.576 -13.728 1.00 130.24 281 LEU B O 1
ATOM 4745 N N . LEU C 1 284 ? -40.358 43.275 -15.217 1.00 123.68 282 LEU B N 1
ATOM 4746 C CA . LEU C 1 284 ? -41.295 44.289 -15.673 1.00 122.52 282 LEU B CA 1
ATOM 4747 C C . LEU C 1 284 ? -42.224 44.741 -14.546 1.00 128.29 282 LEU B C 1
ATOM 4748 O O . LEU C 1 284 ? -42.661 45.888 -14.504 1.00 124.49 282 LEU B O 1
ATOM 4753 N N . HIS C 1 285 ? -42.535 43.816 -13.646 1.00 133.41 283 HIS B N 1
ATOM 4754 C CA . HIS C 1 285 ? -43.462 44.069 -12.553 1.00 147.97 283 HIS B CA 1
ATOM 4755 C C . HIS C 1 285 ? -42.821 44.910 -11.443 1.00 154.02 283 HIS B C 1
ATOM 4756 O O . HIS C 1 285 ? -42.413 44.380 -10.408 1.00 152.42 283 HIS B O 1
ATOM 4763 N N . CYS C 1 286 ? -42.706 46.216 -11.686 1.00 161.73 284 CYS B N 1
ATOM 4764 C CA . CYS C 1 286 ? -42.183 47.159 -10.693 1.00 152.90 284 CYS B CA 1
ATOM 4765 C C . CYS C 1 286 ? -43.083 48.391 -10.548 1.00 152.26 284 CYS B C 1
ATOM 4766 O O . CYS C 1 286 ? -43.411 49.064 -11.531 1.00 148.48 284 CYS B O 1
ATOM 4769 N N . ALA C 1 287 ? -43.476 48.678 -9.309 1.00 1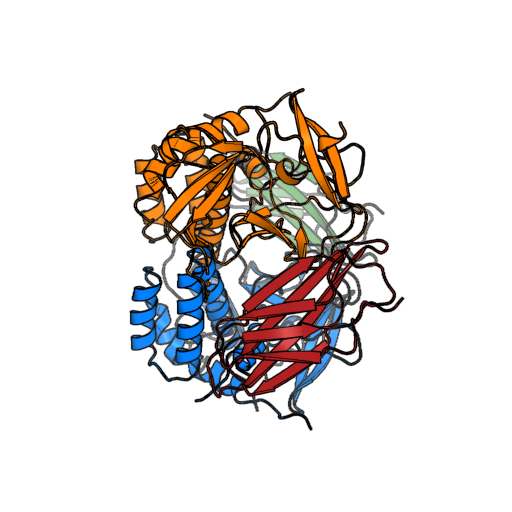54.70 285 ALA B N 1
ATOM 4770 C CA . ALA C 1 287 ? -44.335 49.819 -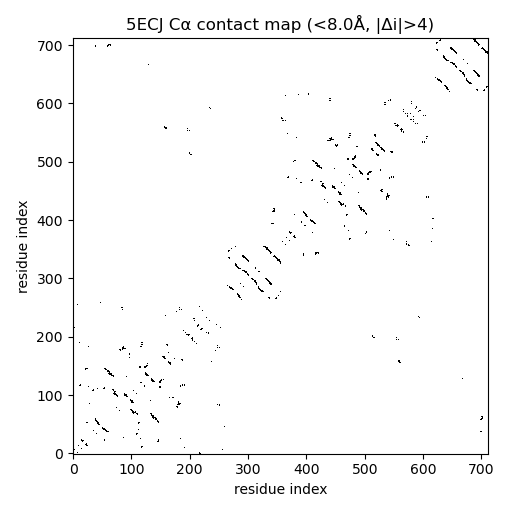9.015 1.00 164.24 285 ALA B CA 1
ATOM 4771 C C . ALA C 1 287 ? -43.576 51.143 -9.032 1.00 171.39 285 ALA B C 1
ATOM 4772 O O . ALA C 1 287 ? -42.343 51.170 -9.064 1.00 163.75 285 ALA B O 1
ATOM 4774 N N . ARG C 1 288 ? -44.334 52.238 -9.007 1.00 176.53 286 ARG B N 1
ATOM 4775 C CA . ARG C 1 288 ? -43.769 53.583 -9.017 1.00 169.93 286 ARG B CA 1
ATOM 4776 C C . ARG C 1 288 ? -43.924 54.261 -7.656 1.00 168.39 286 ARG B C 1
ATOM 4777 O O . ARG C 1 288 ? -43.925 53.601 -6.616 1.00 160.83 286 ARG B O 1
ATOM 4779 N N . VAL D 2 3 ? -14.801 68.274 10.795 1.00 161.99 1 VAL E N 1
ATOM 4780 C CA . VAL D 2 3 ? -15.407 66.952 10.683 1.00 171.31 1 VAL E CA 1
ATOM 4781 C C . VAL D 2 3 ? -15.828 66.703 9.231 1.00 172.96 1 VAL E C 1
ATOM 4782 O O . VAL D 2 3 ? -16.256 65.602 8.874 1.00 184.03 1 VAL E O 1
ATOM 4786 N N . SER D 2 4 ? -15.655 67.713 8.380 1.00 160.14 2 SER E N 1
ATOM 4787 C CA . SER D 2 4 ? -16.069 67.597 6.984 1.00 133.97 2 SER E CA 1
ATOM 4788 C C . SER D 2 4 ? -14.950 67.113 6.076 1.00 124.44 2 SER E C 1
ATOM 4789 O O . SER D 2 4 ? -13.784 67.465 6.253 1.00 126.74 2 SER E O 1
ATOM 4792 N N . SER D 2 5 ? -15.324 66.306 5.090 1.00 112.36 3 SER E N 1
ATOM 4793 C CA . SER D 2 5 ? -14.348 65.647 4.240 1.00 103.04 3 SER E CA 1
ATOM 4794 C C . SER D 2 5 ? -14.583 66.017 2.778 1.00 121.74 3 SER E C 1
ATOM 4795 O O . SER D 2 5 ? -13.641 66.104 1.985 1.00 120.96 3 SER E O 1
ATOM 4798 N N . VAL D 2 6 ? -15.848 66.229 2.429 1.00 125.47 4 VAL E N 1
ATOM 4799 C CA . VAL D 2 6 ? -16.224 66.585 1.067 1.00 119.41 4 VAL E CA 1
ATOM 4800 C C . VAL D 2 6 ? -15.624 67.946 0.706 1.00 110.15 4 VAL E C 1
ATOM 4801 O O . VAL D 2 6 ? -15.699 68.880 1.501 1.00 119.48 4 VAL E O 1
ATOM 4805 N N . PRO D 2 7 ? -14.996 68.049 -0.479 1.00 95.74 5 PRO E N 1
ATOM 4806 C CA . PRO D 2 7 ? -14.432 69.317 -0.960 1.00 88.65 5 PRO E CA 1
ATOM 4807 C C . PRO D 2 7 ? -15.491 70.300 -1.459 1.00 97.16 5 PRO E C 1
ATOM 4808 O O . PRO D 2 7 ? -16.679 69.968 -1.540 1.00 96.31 5 PRO E O 1
ATOM 4812 N N . THR D 2 8 ? -15.053 71.515 -1.778 1.00 98.00 6 THR E N 1
ATOM 4813 C CA . THR D 2 8 ? -15.961 72.567 -2.216 1.00 109.81 6 THR E CA 1
ATOM 4814 C C . THR D 2 8 ? -15.356 73.407 -3.340 1.00 124.40 6 THR E C 1
ATOM 4815 O O . THR D 2 8 ? -14.140 73.381 -3.571 1.00 114.41 6 THR E O 1
ATOM 4819 N N . LYS D 2 9 ? -16.230 74.135 -4.036 1.00 128.56 7 LYS E N 1
ATOM 4820 C CA . LYS D 2 9 ? -15.857 75.018 -5.139 1.00 127.04 7 LYS E CA 1
ATOM 4821 C C . LYS D 2 9 ? -15.031 74.299 -6.212 1.00 118.34 7 LYS E C 1
ATOM 4822 O O . LYS D 2 9 ? -13.960 74.770 -6.596 1.00 128.57 7 LYS E O 1
ATOM 4824 N N . LEU D 2 10 ? -15.536 73.165 -6.692 1.00 106.69 8 LEU E N 1
ATOM 4825 C CA . LEU D 2 10 ? -14.905 72.448 -7.802 1.00 106.25 8 LEU E CA 1
ATOM 4826 C C . LEU D 2 10 ? -15.249 73.112 -9.120 1.00 116.12 8 LEU E C 1
ATOM 4827 O O . LEU D 2 10 ? -16.424 73.188 -9.473 1.00 92.42 8 LEU E O 1
ATOM 4832 N N . GLU D 2 11 ? -14.240 73.582 -9.852 1.00 99.90 9 GLU E N 1
ATOM 4833 C CA . GLU D 2 11 ? -14.503 74.303 -11.092 1.00 109.93 9 GLU E CA 1
ATOM 4834 C C . GLU D 2 11 ? -13.704 73.735 -12.264 1.00 107.48 9 GLU E C 1
ATOM 4835 O O . GLU D 2 11 ? -12.513 73.445 -12.145 1.00 90.88 9 GLU E O 1
ATOM 4841 N N . VAL D 2 12 ? -14.391 73.601 -13.398 1.00 110.47 10 VAL E N 1
ATOM 4842 C CA . VAL D 2 12 ? -13.838 73.001 -14.609 1.00 99.21 10 VAL E CA 1
ATOM 4843 C C . VAL D 2 12 ? -13.687 73.935 -15.801 1.00 97.97 10 VAL E C 1
ATOM 4844 O O . VAL D 2 12 ? -14.616 74.662 -16.139 1.00 109.58 10 VAL E O 1
ATOM 4848 N N . VAL D 2 13 ? -12.500 73.959 -16.402 1.00 94.68 11 VAL E N 1
ATOM 4849 C CA . VAL D 2 13 ? -12.255 74.754 -17.610 1.00 90.24 11 VAL E CA 1
ATOM 4850 C C . VAL D 2 13 ? -11.650 73.927 -18.754 1.00 93.75 11 VAL E C 1
ATOM 4851 O O . VAL D 2 13 ? -10.708 73.169 -18.545 1.00 99.43 11 VAL E O 1
ATOM 4855 N N . ALA D 2 14 ? -12.180 74.084 -19.962 1.00 94.87 12 ALA E N 1
ATOM 4856 C CA . ALA D 2 14 ? -11.587 73.452 -21.141 1.00 97.39 12 ALA E CA 1
ATOM 4857 C C . ALA D 2 14 ? -10.251 74.110 -21.527 1.00 94.03 12 ALA E C 1
ATOM 4858 O O . ALA D 2 14 ? -10.118 75.335 -21.502 1.00 100.25 12 ALA E O 1
ATOM 4860 N N . ALA D 2 15 ? -9.268 73.293 -21.893 1.00 88.49 13 ALA E N 1
ATOM 4861 C CA . ALA D 2 15 ? -7.946 73.796 -22.263 1.00 82.42 13 ALA E CA 1
ATOM 4862 C C . ALA D 2 15 ? -7.639 73.445 -23.718 1.00 89.70 13 ALA E C 1
ATOM 4863 O O . ALA D 2 15 ? -7.182 74.283 -24.485 1.00 105.61 13 ALA E O 1
ATOM 4865 N N . THR D 2 16 ? -7.813 72.180 -24.069 1.00 88.91 14 THR E N 1
ATOM 4866 C CA . THR D 2 16 ? -7.943 71.771 -25.459 1.00 95.51 14 THR E CA 1
ATOM 4867 C C . THR D 2 16 ? -9.330 71.106 -25.590 1.00 91.38 14 THR E C 1
ATOM 4868 O O . THR D 2 16 ? -9.932 70.761 -24.576 1.00 92.77 14 THR E O 1
ATOM 4872 N N . PRO D 2 17 ? -9.869 70.954 -26.815 1.00 85.69 15 PRO E N 1
ATOM 4873 C CA . PRO D 2 17 ? -11.139 70.232 -26.969 1.00 99.74 15 PRO E CA 1
ATOM 4874 C C . PRO D 2 17 ? -11.176 68.840 -26.321 1.00 100.80 15 PRO E C 1
ATOM 4875 O O . PRO D 2 17 ? -12.242 68.225 -26.307 1.00 107.54 15 PRO E O 1
ATOM 4879 N N . THR D 2 18 ? -10.041 68.352 -25.821 1.00 93.06 16 THR E N 1
ATOM 4880 C CA . THR D 2 18 ? -9.959 67.017 -25.237 1.00 99.16 16 THR E CA 1
ATOM 4881 C C . THR D 2 18 ? -9.389 66.988 -23.818 1.00 87.36 16 THR E C 1
ATOM 4882 O O . THR D 2 18 ? -9.176 65.910 -23.261 1.00 84.60 16 THR E O 1
ATOM 4886 N N . SER D 2 19 ? -9.117 68.150 -23.238 1.00 73.71 17 SER E N 1
ATOM 4887 C CA . SER D 2 19 ? -8.535 68.177 -21.906 1.00 80.65 17 SER E CA 1
ATOM 4888 C C . SER D 2 19 ? -9.065 69.310 -21.041 1.00 73.69 17 SER E C 1
ATOM 4889 O O . SER D 2 19 ? -9.228 70.430 -21.512 1.00 72.91 17 SER E O 1
ATOM 4892 N N . LEU D 2 20 ? -9.277 69.034 -19.757 1.00 83.65 18 LEU E N 1
ATOM 4893 C CA . LEU D 2 20 ? -9.772 70.054 -18.831 1.00 83.76 18 LEU E CA 1
ATOM 4894 C C . LEU D 2 20 ? -8.780 70.362 -17.739 1.00 81.07 18 LEU E C 1
ATOM 4895 O O . LEU D 2 20 ? -7.986 69.510 -17.345 1.00 87.94 18 LEU E O 1
ATOM 4900 N N . LEU D 2 21 ? -8.833 71.605 -17.275 1.00 77.96 19 LEU E N 1
ATOM 4901 C CA . LEU D 2 21 ? -8.153 72.025 -16.063 1.00 79.34 19 LEU E CA 1
ATOM 4902 C C . LEU D 2 21 ? -9.207 72.186 -14.997 1.00 88.06 19 LEU E C 1
ATOM 4903 O O . LEU D 2 21 ? -10.095 73.023 -15.131 1.00 92.40 19 LEU E O 1
ATOM 4908 N N . ILE D 2 22 ? -9.145 71.351 -13.965 1.00 97.54 20 ILE E N 1
ATOM 4909 C CA . ILE D 2 22 ? -10.108 71.453 -12.879 1.00 96.37 20 ILE E CA 1
ATOM 4910 C C . ILE D 2 22 ? -9.443 71.978 -11.608 1.00 94.36 20 ILE E C 1
ATOM 4911 O O . ILE D 2 22 ? -8.236 71.829 -11.404 1.00 93.03 20 ILE E O 1
ATOM 4916 N N . SER D 2 23 ? -10.245 72.637 -10.781 1.00 97.27 21 SER E N 1
ATOM 4917 C CA . SER D 2 23 ? -9.779 73.214 -9.531 1.00 87.56 21 SER E CA 1
ATOM 4918 C C . SER D 2 23 ? -10.806 73.026 -8.422 1.00 95.21 21 SER E C 1
ATOM 4919 O O . SER D 2 23 ? -12.006 72.955 -8.679 1.00 91.90 21 SER E O 1
ATOM 4922 N N . TRP D 2 24 ? -10.327 72.926 -7.190 1.00 121.95 22 TRP E N 1
ATOM 4923 C CA . TRP D 2 24 ? -11.203 72.900 -6.030 1.00 110.18 22 TRP E CA 1
ATOM 4924 C C . TRP D 2 24 ? -10.418 73.486 -4.876 1.00 109.24 22 TRP E C 1
ATOM 4925 O O . TRP D 2 24 ? -9.220 73.721 -5.013 1.00 114.40 22 TRP E O 1
ATOM 4936 N N . ASP D 2 25 ? -11.067 73.735 -3.745 1.00 114.95 23 ASP E N 1
ATOM 4937 C CA . ASP D 2 25 ? -10.313 74.123 -2.554 1.00 114.01 23 ASP E CA 1
ATOM 4938 C C . ASP D 2 25 ? -10.580 73.101 -1.450 1.00 113.44 23 ASP E C 1
ATOM 4939 O O . ASP D 2 25 ? -11.694 72.594 -1.302 1.00 109.89 23 ASP E O 1
ATOM 4944 N N . ALA D 2 26 ? -9.520 72.783 -0.714 1.00 113.46 24 ALA E N 1
ATOM 4945 C CA . ALA D 2 26 ? -9.506 71.730 0.300 1.00 105.76 24 ALA E CA 1
ATOM 4946 C C . ALA D 2 26 ? -10.620 71.801 1.351 1.00 105.99 24 ALA E C 1
ATOM 4947 O O . ALA D 2 26 ? -11.164 72.872 1.641 1.00 101.49 24 ALA E O 1
ATOM 4949 N N . PRO D 2 27 ? -10.964 70.642 1.928 1.00 99.54 25 PRO E N 1
ATOM 4950 C CA . PRO D 2 27 ? -11.943 70.585 3.010 1.00 107.48 25 PRO E CA 1
ATOM 4951 C C . PRO D 2 27 ? -11.271 70.764 4.364 1.00 117.28 25 PRO E C 1
ATOM 4952 O O . PRO D 2 27 ? -10.042 70.853 4.439 1.00 113.38 25 PRO E O 1
ATOM 4956 N N . ALA D 2 28 ? -12.078 70.814 5.418 1.00 126.34 26 ALA E N 1
ATOM 4957 C CA . ALA D 2 28 ? -11.582 71.006 6.777 1.00 128.83 26 ALA E CA 1
ATOM 4958 C C . ALA D 2 28 ? -10.465 70.029 7.143 1.00 119.61 26 ALA E C 1
ATOM 4959 O O . ALA D 2 28 ? -9.366 70.444 7.500 1.00 127.00 26 ALA E O 1
ATOM 4961 N N . VAL D 2 29 ? -10.750 68.739 6.998 1.00 116.51 27 VAL E N 1
ATOM 4962 C CA . VAL D 2 29 ? -9.852 67.657 7.391 1.00 105.89 27 VAL E CA 1
ATOM 4963 C C . VAL D 2 29 ? -8.480 67.749 6.721 1.00 108.80 27 VAL E C 1
ATOM 4964 O O . VAL D 2 29 ? -8.312 68.458 5.728 1.00 111.91 27 VAL E O 1
ATOM 4968 N N . THR D 2 30 ? -7.487 67.092 7.320 1.00 113.04 28 THR E N 1
ATOM 4969 C CA . THR D 2 30 ? -6.165 66.961 6.715 1.00 108.88 28 THR E CA 1
ATOM 4970 C C . THR D 2 30 ? -6.171 65.821 5.717 1.00 99.46 28 THR E C 1
ATOM 4971 O O . THR D 2 30 ? -6.450 64.676 6.070 1.00 116.78 28 THR E O 1
ATOM 4975 N N . VAL D 2 31 ? -5.817 66.133 4.480 1.00 92.17 29 VAL E N 1
ATOM 4976 C CA . VAL D 2 31 ? -6.007 65.205 3.381 1.00 99.75 29 VAL E CA 1
ATOM 4977 C C . VAL D 2 31 ? -4.694 64.553 2.939 1.00 89.80 29 VAL E C 1
ATOM 4978 O O . VAL D 2 31 ? -3.654 65.205 2.883 1.00 90.34 29 VAL E O 1
ATOM 4982 N N . ASP D 2 32 ? -4.746 63.257 2.653 1.00 88.80 30 ASP E N 1
ATOM 4983 C CA . ASP D 2 32 ? -3.595 62.538 2.120 1.00 95.77 30 ASP E CA 1
ATOM 4984 C C . ASP D 2 32 ? -3.632 62.568 0.599 1.00 114.32 30 ASP E C 1
ATOM 4985 O O . ASP D 2 32 ? -2.705 63.045 -0.057 1.00 120.76 30 ASP E O 1
ATOM 4990 N N . LEU D 2 33 ? -4.716 62.032 0.050 1.00 121.81 31 LEU E N 1
ATOM 4991 C CA . LEU D 2 33 ? -4.932 62.001 -1.386 1.00 105.81 31 LEU E CA 1
ATOM 4992 C C . LEU D 2 33 ? -6.247 62.659 -1.726 1.00 102.83 31 LEU E C 1
ATOM 4993 O O . LEU D 2 33 ? -7.181 62.664 -0.922 1.00 87.07 31 LEU E O 1
ATOM 4998 N N . TYR D 2 34 ? -6.307 63.245 -2.911 1.00 104.36 32 TYR E N 1
ATOM 4999 C CA . TYR D 2 34 ? -7.582 63.505 -3.546 1.00 96.12 32 TYR E CA 1
ATOM 5000 C C . TYR D 2 34 ? -7.700 62.525 -4.697 1.00 95.24 32 TYR E C 1
ATOM 5001 O O . TYR D 2 34 ? -6.769 62.377 -5.480 1.00 98.79 32 TYR E O 1
ATOM 5010 N N . PHE D 2 35 ? -8.806 61.799 -4.747 1.00 94.88 33 PHE E N 1
ATOM 5011 C CA . PHE D 2 35 ? -9.169 61.067 -5.950 1.00 79.06 33 PHE E CA 1
ATOM 5012 C C . PHE D 2 35 ? -9.860 62.019 -6.928 1.00 82.14 33 PHE E C 1
ATOM 5013 O O . PHE D 2 35 ? -10.742 62.797 -6.549 1.00 94.42 33 PHE E O 1
ATOM 5021 N N . ILE D 2 36 ? -9.452 61.976 -8.185 1.00 77.22 34 ILE E N 1
ATOM 5022 C CA . ILE D 2 36 ? -10.209 62.668 -9.209 1.00 80.15 34 ILE E CA 1
ATOM 5023 C C . ILE D 2 36 ? -10.793 61.602 -10.113 1.00 81.57 34 ILE E C 1
ATOM 5024 O O . ILE D 2 36 ? -10.123 60.650 -10.489 1.00 70.25 34 ILE E O 1
ATOM 5029 N N . THR D 2 37 ? -12.060 61.765 -10.445 1.00 92.60 35 THR E N 1
ATOM 5030 C CA . THR D 2 37 ? -12.789 60.754 -11.176 1.00 85.57 35 THR E CA 1
ATOM 5031 C C . THR D 2 37 ? -13.535 61.365 -12.341 1.00 84.27 35 THR E C 1
ATOM 5032 O O . THR D 2 37 ? -14.199 62.387 -12.185 1.00 101.48 35 THR E O 1
ATOM 5036 N N . TYR D 2 38 ? -13.395 60.776 -13.522 1.00 90.40 36 TYR E N 1
ATOM 5037 C CA . TYR D 2 38 ? -14.134 61.270 -14.687 1.00 97.98 36 TYR E CA 1
ATOM 5038 C C . TYR D 2 38 ? -14.650 60.120 -15.527 1.00 86.66 36 TYR E C 1
ATOM 5039 O O . TYR D 2 38 ? -14.006 59.082 -15.623 1.00 100.63 36 TYR E O 1
ATOM 5048 N N . GLY D 2 39 ? -15.807 60.316 -16.144 1.00 86.48 37 GLY E N 1
ATOM 5049 C CA . GLY D 2 39 ? -16.423 59.284 -16.961 1.00 95.90 37 GLY E CA 1
ATOM 5050 C C . GLY D 2 39 ? -17.670 59.825 -17.622 1.00 92.45 37 GLY E C 1
ATOM 5051 O O . GLY D 2 39 ? -18.273 60.767 -17.103 1.00 97.39 37 GLY E O 1
ATOM 5052 N N . GLU D 2 40 ? -18.058 59.248 -18.758 1.00 87.12 38 GLU E N 1
ATOM 5053 C CA . GLU D 2 40 ? -19.188 59.786 -19.517 1.00 93.48 38 GLU E CA 1
ATOM 5054 C C . GLU D 2 40 ? -20.485 59.793 -18.728 1.00 87.85 38 GLU E C 1
ATOM 5055 O O . GLU D 2 40 ? -20.888 58.771 -18.178 1.00 108.24 38 GLU E O 1
ATOM 5061 N N . THR D 2 41 ? -21.129 60.955 -18.679 1.00 95.95 39 THR E N 1
ATOM 5062 C CA . THR D 2 41 ? -22.421 61.076 -18.028 1.00 96.89 39 THR E CA 1
ATOM 5063 C C . THR D 2 41 ? -23.417 60.184 -18.740 1.00 109.27 39 THR E C 1
ATOM 5064 O O . THR D 2 41 ? -23.489 60.196 -19.975 1.00 122.50 39 THR E O 1
ATOM 5068 N N . GLY D 2 42 ? -24.163 59.400 -17.966 1.00 115.73 40 GLY E N 1
ATOM 5069 C CA . GLY D 2 42 ? -25.194 58.526 -18.504 1.00 143.80 40 GLY E CA 1
ATOM 5070 C C . GLY D 2 42 ? -24.660 57.632 -19.602 1.00 157.83 40 GLY E C 1
ATOM 5071 O O . GLY D 2 42 ? -25.360 57.299 -20.562 1.00 159.49 40 GLY E O 1
ATOM 5072 N N . GLY D 2 43 ? -23.401 57.248 -19.448 1.00 157.74 41 GLY E N 1
ATOM 5073 C CA . GLY D 2 43 ? -22.739 56.400 -20.410 1.00 165.39 41 GLY E CA 1
ATOM 5074 C C . GLY D 2 43 ? -22.407 55.071 -19.781 1.00 170.66 41 GLY E C 1
ATOM 5075 O O . GLY D 2 43 ? -22.066 54.993 -18.599 1.00 159.56 41 GLY E O 1
ATOM 5076 N N . ASN D 2 44 ? -22.507 54.021 -20.583 1.00 180.32 42 ASN E N 1
ATOM 5077 C CA . ASN D 2 44 ? -22.158 52.681 -20.142 1.00 186.97 42 ASN E CA 1
ATOM 5078 C C . ASN D 2 44 ? -20.641 52.544 -20.017 1.00 175.52 42 ASN E C 1
ATOM 5079 O O . ASN D 2 44 ? -20.135 51.540 -19.512 1.00 179.31 42 ASN E O 1
ATOM 5084 N N . SER D 2 45 ? -19.928 53.565 -20.487 1.00 161.60 43 SER E N 1
ATOM 5085 C CA . SER D 2 45 ? -18.477 53.627 -20.374 1.00 147.59 43 SER E CA 1
ATOM 5086 C C . SER D 2 45 ? -18.017 53.557 -18.924 1.00 144.87 43 SER E C 1
ATOM 5087 O O . SER D 2 45 ? -18.697 54.060 -18.029 1.00 156.23 43 SER E O 1
ATOM 5090 N N . PRO D 2 46 ? -16.861 52.918 -18.686 1.00 129.35 44 PRO E N 1
ATOM 5091 C CA . PRO D 2 46 ? -16.311 52.846 -17.328 1.00 134.04 44 PRO E CA 1
ATOM 5092 C C . PRO D 2 46 ? -15.833 54.202 -16.810 1.00 123.10 44 PRO E C 1
ATOM 5093 O O . PRO D 2 46 ? -15.523 55.102 -17.595 1.00 118.35 44 PRO E O 1
ATOM 5097 N N . VAL D 2 47 ? -15.748 54.337 -15.493 1.00 117.52 45 VAL E N 1
ATOM 5098 C CA . VAL D 2 47 ? -15.283 55.581 -14.913 1.00 95.41 45 VAL E CA 1
ATOM 5099 C C . VAL D 2 47 ? -13.816 55.485 -14.510 1.00 98.63 45 VAL E C 1
ATOM 5100 O O . VAL D 2 47 ? -13.423 54.575 -13.789 1.00 113.56 45 VAL E O 1
ATOM 5104 N N . GLN D 2 48 ? -13.009 56.424 -14.989 1.00 92.53 46 GLN E N 1
ATOM 5105 C CA . GLN D 2 48 ? -11.581 56.444 -14.694 1.00 93.30 46 GLN E CA 1
ATOM 5106 C C . GLN D 2 48 ? -11.232 57.294 -13.476 1.00 95.38 46 GLN E C 1
ATOM 5107 O O . GLN D 2 48 ? -11.929 58.270 -13.182 1.00 103.40 46 GLN E O 1
ATOM 5113 N N . LYS D 2 49 ? -10.164 56.928 -12.765 1.00 90.84 47 LYS E N 1
ATOM 5114 C CA . LYS D 2 49 ? -9.740 57.712 -11.599 1.00 90.79 47 LYS E CA 1
ATOM 5115 C C . LYS D 2 49 ? -8.235 57.695 -11.338 1.00 89.85 47 LYS E C 1
ATOM 5116 O O . LYS D 2 49 ? -7.578 56.653 -11.379 1.00 99.35 47 LYS E O 1
ATOM 5122 N N . PHE D 2 50 ? -7.698 58.879 -11.069 1.00 87.99 48 PHE E N 1
ATOM 5123 C CA . PHE D 2 50 ? -6.304 59.029 -10.681 1.00 89.41 48 PHE E CA 1
ATOM 5124 C C . PHE D 2 50 ? -6.246 59.823 -9.386 1.00 93.84 48 PHE E C 1
ATOM 5125 O O . PHE D 2 50 ? -7.285 60.223 -8.856 1.00 84.38 48 PHE E O 1
ATOM 5133 N N . THR D 2 51 ? -5.040 60.080 -8.888 1.00 94.05 49 THR E N 1
ATOM 5134 C CA . THR D 2 51 ? -4.905 60.767 -7.613 1.00 86.75 49 THR E CA 1
ATOM 5135 C C . THR D 2 51 ? -3.930 61.921 -7.711 1.00 89.54 49 THR E C 1
ATOM 5136 O O . THR D 2 51 ? -2.975 61.886 -8.486 1.00 102.99 49 THR E O 1
ATOM 5140 N N . VAL D 2 52 ? -4.201 62.958 -6.931 1.00 91.20 50 VAL E N 1
ATOM 5141 C CA . VAL D 2 52 ? -3.219 64.000 -6.668 1.00 104.68 50 VAL E CA 1
ATOM 5142 C C . VAL D 2 52 ? -3.083 64.169 -5.145 1.00 104.69 50 VAL E C 1
ATOM 5143 O O . VAL D 2 52 ? -4.059 64.002 -4.406 1.00 104.15 50 VAL E O 1
ATOM 5147 N N . PRO D 2 53 ? -1.859 64.449 -4.668 1.00 94.08 51 PRO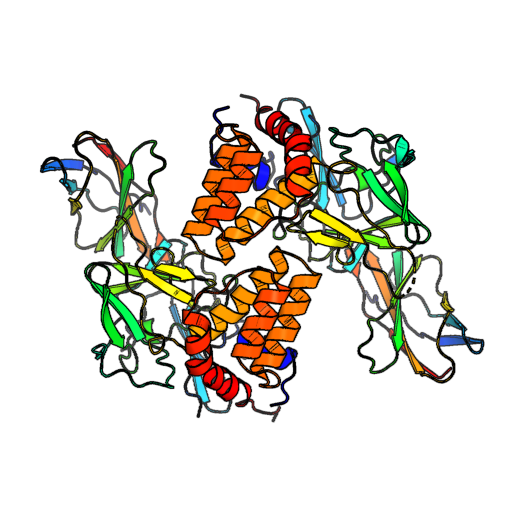 E N 1
ATOM 5148 C CA . PRO D 2 53 ? -1.583 64.606 -3.236 1.00 88.78 51 PRO E CA 1
ATOM 5149 C C . PRO D 2 53 ? -2.296 65.797 -2.596 1.00 99.05 51 PRO E C 1
ATOM 5150 O O . PRO D 2 53 ? -2.748 66.698 -3.304 1.00 98.73 51 PRO E O 1
ATOM 5154 N N . GLY D 2 54 ? -2.394 65.788 -1.268 1.00 115.97 52 GLY E N 1
ATOM 5155 C CA . GLY D 2 54 ? -3.065 66.837 -0.520 1.00 104.72 52 GLY E CA 1
ATOM 5156 C C . GLY D 2 54 ? -2.463 68.208 -0.743 1.00 105.30 52 GLY E C 1
ATOM 5157 O O . GLY D 2 54 ? -3.130 69.219 -0.540 1.00 107.91 52 GLY E O 1
ATOM 5158 N N . SER D 2 55 ? -1.195 68.239 -1.146 1.00 106.80 53 SER E N 1
ATOM 5159 C CA . SER D 2 55 ? -0.516 69.479 -1.509 1.00 107.58 53 SER E CA 1
ATOM 5160 C C . SER D 2 55 ? -1.250 70.193 -2.632 1.00 120.32 53 SER E C 1
ATOM 5161 O O . SER D 2 55 ? -1.361 71.418 -2.634 1.00 128.33 53 SER E O 1
ATOM 5164 N N . LYS D 2 56 ? -1.743 69.412 -3.590 1.00 115.62 54 LYS E N 1
ATOM 5165 C CA . LYS D 2 56 ? -2.359 69.947 -4.797 1.00 121.68 54 LYS E CA 1
ATOM 5166 C C . LYS D 2 56 ? -3.873 70.120 -4.653 1.00 117.30 54 LYS E C 1
ATOM 5167 O O . LYS D 2 56 ? -4.548 69.296 -4.039 1.00 106.09 54 LYS E O 1
ATOM 5173 N N . SER D 2 57 ? -4.401 71.194 -5.236 1.00 119.00 55 SER E N 1
ATOM 5174 C CA . SER D 2 57 ? -5.840 71.429 -5.262 1.00 122.41 55 SER E CA 1
ATOM 5175 C C . SER D 2 57 ? -6.314 71.644 -6.700 1.00 130.83 55 SER E C 1
ATOM 5176 O O . SER D 2 57 ? -7.388 72.204 -6.938 1.00 125.46 55 SER E O 1
ATOM 5179 N N . THR D 2 58 ? -5.495 71.197 -7.653 1.00 131.00 56 THR E N 1
ATOM 5180 C CA . THR D 2 58 ? -5.809 71.270 -9.080 1.00 116.11 56 THR E CA 1
ATOM 5181 C C . THR D 2 58 ? -5.235 70.075 -9.824 1.00 113.52 56 THR E C 1
ATOM 5182 O O . THR D 2 58 ? -4.204 69.520 -9.438 1.00 113.79 56 THR E O 1
ATOM 5186 N N . ALA D 2 59 ? -5.923 69.680 -10.887 1.00 110.02 57 ALA E N 1
ATOM 5187 C CA . ALA D 2 59 ? -5.471 68.606 -11.755 1.00 108.40 57 ALA E CA 1
ATOM 5188 C C . ALA D 2 59 ? -5.889 68.900 -13.196 1.00 106.93 57 ALA E C 1
ATOM 5189 O O . ALA D 2 59 ? -6.720 69.777 -13.445 1.00 97.97 57 ALA E O 1
ATOM 5191 N N . THR D 2 60 ? -5.281 68.201 -14.147 1.00 98.79 58 THR E N 1
ATOM 5192 C CA . THR D 2 60 ? -5.692 68.325 -15.537 1.00 79.11 58 THR E CA 1
ATOM 5193 C C . THR D 2 60 ? -6.141 66.965 -16.059 1.00 77.92 58 THR E C 1
ATOM 5194 O O . THR D 2 60 ? -5.389 65.995 -16.009 1.00 89.31 58 THR E O 1
ATOM 5198 N N . ILE D 2 61 ? -7.371 66.893 -16.557 1.00 87.75 59 ILE E N 1
ATOM 5199 C CA . ILE D 2 61 ? -7.894 65.646 -17.118 1.00 94.23 59 ILE E CA 1
ATOM 5200 C C . ILE D 2 61 ? -7.680 65.654 -18.629 1.00 99.78 59 ILE E C 1
ATOM 5201 O O . ILE D 2 61 ? -7.860 66.685 -19.273 1.00 101.87 59 ILE E O 1
ATOM 5206 N N . SER D 2 62 ? -7.290 64.520 -19.200 1.00 85.43 60 SER E N 1
ATOM 5207 C CA . SER D 2 62 ? -6.903 64.515 -20.603 1.00 80.84 60 SER E CA 1
ATOM 5208 C C . SER D 2 62 ? -7.448 63.336 -21.418 1.00 84.03 60 SER E C 1
ATOM 5209 O O . SER D 2 62 ? -7.879 62.321 -20.872 1.00 91.84 60 SER E O 1
ATOM 5212 N N . GLY D 2 63 ? -7.411 63.478 -22.739 1.00 92.50 61 GLY E N 1
ATOM 5213 C CA . GLY D 2 63 ? -7.834 62.418 -23.634 1.00 93.99 61 GLY E CA 1
ATOM 5214 C C . GLY D 2 63 ? -9.336 62.219 -23.691 1.00 89.06 61 GLY E C 1
ATOM 5215 O O . GLY D 2 63 ? -9.819 61.122 -23.972 1.00 86.89 61 GLY E O 1
ATOM 5216 N N . LEU D 2 64 ? -10.083 63.286 -23.442 1.00 89.25 62 LEU E N 1
ATOM 5217 C CA . LEU D 2 64 ? -11.538 63.211 -23.479 1.00 96.09 62 LEU E CA 1
ATOM 5218 C C . LEU D 2 64 ? -12.112 63.306 -24.883 1.00 104.80 62 LEU E C 1
ATOM 5219 O O . LEU D 2 64 ? -11.458 63.786 -25.814 1.00 113.06 62 LEU E O 1
ATOM 5224 N N . LYS D 2 65 ? -13.342 62.819 -25.020 1.00 97.76 63 LYS E N 1
ATOM 5225 C CA . LYS D 2 65 ? -14.099 62.968 -26.250 1.00 97.08 63 LYS E CA 1
ATOM 5226 C C . LYS D 2 65 ? -14.611 64.407 -26.329 1.00 115.20 63 LYS E C 1
ATOM 5227 O O . LYS D 2 65 ? -15.273 64.886 -25.401 1.00 122.02 63 LYS E O 1
ATOM 5233 N N . PRO D 2 66 ? -14.308 65.105 -27.432 1.00 87.75 64 PRO E N 1
ATOM 5234 C CA . PRO D 2 66 ? -14.785 66.479 -27.612 1.00 94.49 64 PRO E CA 1
ATOM 5235 C C . PRO D 2 66 ? -16.287 66.514 -27.834 1.00 103.33 64 PRO E C 1
ATOM 5236 O O . PRO D 2 66 ? -16.785 65.759 -28.674 1.00 101.75 64 PRO E O 1
ATOM 5240 N N . GLY D 2 67 ? -17.004 67.325 -27.063 1.00 113.27 65 GLY E N 1
ATOM 5241 C CA . GLY D 2 67 ? -18.432 67.456 -27.267 1.00 121.82 65 GLY E CA 1
ATOM 5242 C C . GLY D 2 67 ? -19.195 66.672 -26.227 1.00 122.50 65 GLY E C 1
ATOM 5243 O O . GLY D 2 67 ? -20.239 67.098 -25.739 1.00 125.81 65 GLY E O 1
ATOM 5244 N N . VAL D 2 68 ? -18.663 65.500 -25.904 1.00 122.97 66 VAL E N 1
ATOM 5245 C CA . VAL D 2 68 ? -19.284 64.613 -24.940 1.00 109.54 66 VAL E CA 1
ATOM 5246 C C . VAL D 2 68 ? -19.122 65.202 -23.561 1.00 109.02 66 VAL E C 1
ATOM 5247 O O . VAL D 2 68 ? -18.060 65.736 -23.235 1.00 116.45 66 VAL E O 1
ATOM 5251 N N . ASP D 2 69 ? -20.171 65.141 -22.751 1.00 85.83 67 ASP E N 1
ATOM 5252 C CA . ASP D 2 69 ? -20.022 65.624 -21.393 1.00 105.77 67 ASP E CA 1
ATOM 5253 C C . ASP D 2 69 ? -19.693 64.498 -20.433 1.00 104.61 67 ASP E C 1
ATOM 5254 O O . ASP D 2 69 ? -20.247 63.394 -20.491 1.00 86.76 67 ASP E O 1
ATOM 5259 N N . TYR D 2 70 ? -18.782 64.827 -19.531 1.00 98.84 68 TYR E N 1
ATOM 5260 C CA . TYR D 2 70 ? -18.283 63.910 -18.533 1.00 100.35 68 TYR E CA 1
ATOM 5261 C C . TYR D 2 70 ? -18.770 64.326 -17.165 1.00 112.24 68 TYR E C 1
ATOM 5262 O O . TYR D 2 70 ? -19.113 65.490 -16.949 1.00 121.85 68 TYR E O 1
ATOM 5271 N N . THR D 2 71 ? -18.837 63.365 -16.251 1.00 103.73 69 THR E N 1
ATOM 5272 C CA . THR D 2 71 ? -19.057 63.691 -14.855 1.00 84.07 69 THR E CA 1
ATOM 5273 C C . THR D 2 71 ? -17.734 63.651 -14.141 1.00 82.04 69 THR E C 1
ATOM 5274 O O . THR D 2 71 ? -17.143 62.583 -13.997 1.00 93.56 69 THR E O 1
ATOM 5278 N N . ILE D 2 72 ? -17.253 64.814 -13.718 1.00 79.38 70 ILE E N 1
ATOM 5279 C CA . ILE D 2 72 ? -16.010 64.872 -12.967 1.00 81.63 70 ILE E CA 1
ATOM 5280 C C . ILE D 2 72 ? -16.325 64.839 -11.479 1.00 88.17 70 ILE E C 1
ATOM 5281 O O . ILE D 2 72 ? -17.294 65.450 -11.032 1.00 96.84 70 ILE E O 1
ATOM 5286 N N . THR D 2 73 ? -15.520 64.118 -10.712 1.00 85.95 71 THR E N 1
ATOM 5287 C CA . THR D 2 73 ? -15.759 64.017 -9.283 1.00 75.42 71 THR E CA 1
ATOM 5288 C C . THR D 2 73 ? -14.450 64.032 -8.508 1.00 74.40 71 THR E C 1
ATOM 5289 O O . THR D 2 73 ? -13.444 63.442 -8.917 1.00 68.91 71 THR E O 1
ATOM 5293 N N . VAL D 2 74 ? -14.452 64.745 -7.393 1.00 90.71 72 VAL E N 1
ATOM 5294 C CA . VAL D 2 74 ? -13.283 64.768 -6.535 1.00 87.80 72 VAL E CA 1
ATOM 5295 C C . VAL D 2 74 ? -13.708 64.452 -5.115 1.00 88.89 72 VAL E C 1
ATOM 5296 O O . VAL D 2 74 ? -14.752 64.916 -4.655 1.00 102.80 72 VAL E O 1
ATOM 5300 N N . TYR D 2 75 ? -12.911 63.641 -4.432 1.00 83.37 73 TYR E N 1
ATOM 5301 C CA . TYR D 2 75 ? -13.132 63.391 -3.013 1.00 94.32 73 TYR E CA 1
ATOM 5302 C C . TYR D 2 75 ? -11.817 63.075 -2.301 1.00 89.09 73 TYR E C 1
ATOM 5303 O O . TYR D 2 75 ? -10.837 62.675 -2.932 1.00 77.60 73 TYR E O 1
ATOM 5312 N N . ALA D 2 76 ? -11.800 63.266 -0.985 1.00 81.24 74 ALA E N 1
ATOM 5313 C CA . ALA D 2 76 ? -10.554 63.233 -0.231 1.00 64.07 74 ALA E CA 1
ATOM 5314 C C . ALA D 2 76 ? -10.341 61.898 0.468 1.00 66.59 74 ALA E C 1
ATOM 5315 O O . ALA D 2 76 ? -11.297 61.250 0.889 1.00 97.35 74 ALA E O 1
ATOM 5317 N N . GLN D 2 77 ? -9.086 61.476 0.571 1.00 67.93 75 GLN E N 1
ATOM 5318 C CA . GLN D 2 77 ? -8.743 60.327 1.402 1.00 85.28 75 GLN E CA 1
ATOM 5319 C C . GLN D 2 77 ? -7.977 60.867 2.607 1.00 100.62 75 GLN E C 1
ATOM 5320 O O . GLN D 2 77 ? -7.010 61.611 2.451 1.00 115.36 75 GLN E O 1
ATOM 5326 N N . TYR D 2 78 ? -8.442 60.537 3.809 1.00 88.08 76 TYR E N 1
ATOM 5327 C CA . TYR D 2 78 ? -7.842 61.072 5.030 1.00 105.60 76 TYR E CA 1
ATOM 5328 C C . TYR D 2 78 ? -7.666 59.992 6.066 1.00 97.82 76 TYR E C 1
ATOM 5329 O O . TYR D 2 78 ? -8.092 58.861 5.867 1.00 95.30 76 TYR E O 1
ATOM 5338 N N . TYR D 2 79 ? -7.039 60.350 7.179 1.00 98.38 77 TYR E N 1
ATOM 5339 C CA . TYR D 2 79 ? -6.982 59.438 8.313 1.00 107.63 77 TYR E CA 1
ATOM 5340 C C . TYR D 2 79 ? -7.660 60.057 9.534 1.00 105.29 77 TYR E C 1
ATOM 5341 O O . TYR D 2 79 ? -7.312 61.154 9.961 1.00 112.96 77 TYR E O 1
ATOM 5350 N N . TYR D 2 80 ? -8.635 59.349 10.088 1.00 104.67 78 TYR E N 1
ATOM 5351 C CA . TYR D 2 80 ? -9.266 59.755 11.334 1.00 114.63 78 TYR E CA 1
ATOM 5352 C C . TYR D 2 80 ? -9.789 58.523 12.054 1.00 131.31 78 TYR E C 1
ATOM 5353 O O . TYR D 2 80 ? -10.926 58.107 11.831 1.00 121.14 78 TYR E O 1
ATOM 5362 N N . ARG D 2 81 ? -8.947 57.964 12.926 1.00 138.69 79 ARG E N 1
ATOM 5363 C CA . ARG D 2 81 ? -9.243 56.729 13.633 1.00 124.95 79 ARG E CA 1
ATOM 5364 C C . ARG D 2 81 ? -9.595 55.649 12.624 1.00 119.09 79 ARG E C 1
ATOM 5365 O O . ARG D 2 81 ? -10.624 54.985 12.739 1.00 119.49 79 ARG E O 1
ATOM 5367 N N . GLY D 2 82 ? -8.721 55.490 11.633 1.00 123.01 80 GLY E N 1
ATOM 5368 C CA . GLY D 2 82 ? -8.957 54.597 10.511 1.00 128.77 80 GLY E CA 1
ATOM 5369 C C . GLY D 2 82 ? -8.818 55.335 9.189 1.00 121.58 80 GLY E C 1
ATOM 5370 O O . GLY D 2 82 ? -9.044 56.541 9.140 1.00 133.77 80 GLY E O 1
ATOM 5371 N N . TRP D 2 83 ? -8.414 54.632 8.130 1.00 115.65 81 TRP E N 1
ATOM 5372 C CA . TRP D 2 83 ? -8.374 55.228 6.784 1.00 88.60 81 TRP E CA 1
ATOM 5373 C C . TRP D 2 83 ? -9.756 55.259 6.143 1.00 84.71 81 TRP E C 1
ATOM 5374 O O . TRP D 2 83 ? -10.406 54.227 5.996 1.00 84.03 81 TRP E O 1
ATOM 5385 N N . TYR D 2 84 ? -10.194 56.447 5.755 1.00 90.56 82 TYR E N 1
ATOM 5386 C CA . TYR D 2 84 ? -11.497 56.615 5.125 1.00 99.70 82 TYR E CA 1
ATOM 5387 C C . TYR D 2 84 ? -11.394 57.416 3.811 1.00 103.81 82 TYR E C 1
ATOM 5388 O O . TYR D 2 84 ? -10.496 58.245 3.660 1.00 108.29 82 TYR E O 1
ATOM 5397 N N . VAL D 2 85 ? -12.308 57.172 2.869 1.00 85.25 83 VAL E N 1
ATOM 5398 C CA . VAL D 2 85 ? -12.477 58.068 1.714 1.00 69.63 83 VAL E CA 1
ATOM 5399 C C . VAL D 2 85 ? -13.788 58.798 1.884 1.00 75.57 83 VAL E C 1
ATOM 5400 O O . VAL D 2 85 ? -14.829 58.169 2.093 1.00 96.16 83 VAL E O 1
ATOM 5404 N N . GLY D 2 86 ? -13.733 60.121 1.770 1.00 86.17 84 GLY E N 1
ATOM 5405 C CA . GLY D 2 86 ? -14.859 60.989 2.075 1.00 91.42 84 GLY E CA 1
ATOM 5406 C C . GLY D 2 86 ? -15.977 60.931 1.053 1.00 109.43 84 GLY E C 1
ATOM 5407 O O . GLY D 2 86 ? -16.072 59.995 0.256 1.00 113.74 84 GLY E O 1
ATOM 5408 N N . SER D 2 87 ? -16.856 61.921 1.100 1.00 116.07 85 SER E N 1
ATOM 5409 C CA . SER D 2 87 ? -17.912 62.023 0.111 1.00 109.41 85 SER E CA 1
ATOM 5410 C C . SER D 2 87 ? -17.434 63.015 -0.933 1.00 114.12 85 SER E C 1
ATOM 5411 O O . SER D 2 87 ? -16.611 63.883 -0.634 1.00 127.35 85 SER E O 1
ATOM 5414 N N . PRO D 2 88 ? -17.929 62.880 -2.169 1.00 104.58 86 PRO E N 1
ATOM 5415 C CA . PRO D 2 88 ? -17.402 63.634 -3.308 1.00 99.91 86 PRO E CA 1
ATOM 5416 C C . PRO D 2 88 ? -18.169 64.911 -3.661 1.00 102.43 86 PRO E C 1
ATOM 5417 O O . PRO D 2 88 ? -19.323 65.099 -3.274 1.00 120.74 86 PRO E O 1
ATOM 5421 N N . ILE D 2 89 ? -17.489 65.793 -4.383 1.00 127.58 87 ILE E N 1
ATOM 5422 C CA . ILE D 2 89 ? -18.120 6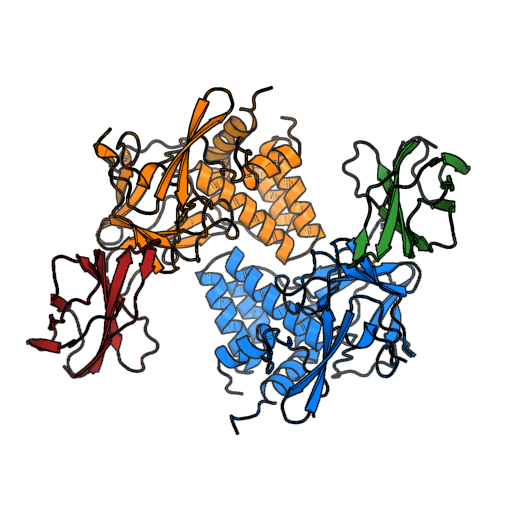6.925 -5.041 1.00 115.57 87 ILE E CA 1
ATOM 5423 C C . ILE D 2 89 ? -18.198 66.587 -6.526 1.00 120.52 87 ILE E C 1
ATOM 5424 O O . ILE D 2 89 ? -17.298 65.933 -7.054 1.00 123.60 87 ILE E O 1
ATOM 5429 N N . SER D 2 90 ? -19.288 66.975 -7.188 1.00 95.60 88 SER E N 1
ATOM 5430 C CA . SER D 2 90 ? -19.459 66.653 -8.606 1.00 99.49 88 SER E CA 1
ATOM 5431 C C . SER D 2 90 ? -19.878 67.826 -9.479 1.00 102.77 88 SER E C 1
ATOM 5432 O O . SER D 2 90 ? -20.518 68.776 -9.021 1.00 119.69 88 SER E O 1
ATOM 5435 N N . ILE D 2 91 ? -19.519 67.728 -10.753 1.00 101.69 89 ILE E N 1
ATOM 5436 C CA . ILE D 2 91 ? -19.903 68.704 -11.758 1.00 97.08 89 ILE E CA 1
ATOM 5437 C C . ILE D 2 91 ? -19.940 67.944 -13.081 1.00 99.67 89 ILE E C 1
ATOM 5438 O O . ILE D 2 91 ? -19.218 66.960 -13.235 1.00 95.11 89 ILE E O 1
ATOM 5443 N N . ASN D 2 92 ? -20.793 68.365 -14.017 1.00 100.69 90 ASN E N 1
ATOM 5444 C CA . ASN D 2 92 ? -20.776 67.791 -15.363 1.00 82.58 90 ASN E CA 1
ATOM 5445 C C . ASN D 2 92 ? -20.301 68.841 -16.338 1.00 93.34 90 ASN E C 1
ATOM 5446 O O . ASN D 2 92 ? -20.668 70.009 -16.209 1.00 112.55 90 ASN E O 1
ATOM 5451 N N . TYR D 2 93 ? -19.505 68.450 -17.327 1.00 100.02 91 TYR E N 1
ATOM 5452 C CA . TYR D 2 93 ? -18.959 69.459 -18.230 1.00 100.12 91 TYR E CA 1
ATOM 5453 C C . TYR D 2 93 ? -18.600 68.881 -19.593 1.00 95.50 91 TYR E C 1
ATOM 5454 O O . TYR D 2 93 ? -17.887 67.890 -19.684 1.00 86.35 91 TYR E O 1
ATOM 5463 N N . ARG D 2 94 ? -19.122 69.491 -20.652 1.00 108.73 92 ARG E N 1
ATOM 5464 C CA . ARG D 2 94 ? -18.794 69.077 -22.010 1.00 100.62 92 ARG E CA 1
ATOM 5465 C C . ARG D 2 94 ? -17.801 70.038 -22.631 1.00 89.71 92 ARG E C 1
ATOM 5466 O O . ARG D 2 94 ? -18.081 71.223 -22.794 1.00 107.90 92 ARG E O 1
ATOM 5474 N N . THR D 2 95 ? -16.641 69.513 -22.985 1.00 88.45 93 THR E N 1
ATOM 5475 C CA . THR D 2 95 ? -15.566 70.309 -23.560 1.00 95.61 93 THR E CA 1
ATOM 5476 C C . THR D 2 95 ? -15.938 70.857 -24.939 1.00 104.64 93 THR E C 1
ATOM 5477 O O . THR D 2 95 ? -16.404 71.991 -25.073 1.00 115.70 93 THR E O 1
#

InterPro domains:
  IPR002893 Zinc finger, MYND-type [PF01753] (498-534)
  IPR002893 Zinc finger, MYND-type [PS01360] (498-534)
  IPR002893 Zinc finger, MYND-type [PS50865] (498-534)
  IPR003894 TAFH/NHR1 [PF07531] (107-195)
  IPR003894 TAFH/NHR1 [PS51119] (104-199)
  IPR003894 TAFH/NHR1 [SM00549] (106-196)
  IPR013289 CBFA2T family [PR01875] (143-171)
  IPR013289 CBFA2T family [PR01875] (177-197)
  IPR013289 CBFA2T family [PR01875] (438-466)
  IPR013289 CBFA2T family [PR01875] (509-537)
  IPR013289 CBFA2T family [PTHR10379] (14-592)
  IPR013291 Myeloid transforming gene-related protein-1 (MTGR1) [PR01877] (300-312)
  IPR013291 Myeloid transforming gene-related protein-1 (MTGR1) [PR01877] (402-412)
  IPR013291 Myeloid transforming gene-related protein-1 (MTGR1) [PR01877] (553-573)
  IPR013291 Myeloid transforming gene-related protein-1 (MTGR1) [PR01877] (581-590)
  IPR014896 NHR2-like [PF08788] (323-388)
  IPR037249 TAFH/NHR1 domain superfamily [G3DSA:1.20.120.1110] (103-209)
  IPR037249 TAFH/NHR1 domain superfamily [SSF158553] (104-207)

CATH classification: 2.170.270.10 (+1 more: 1.20.120.1110)

Organism: Mus musculus (NCBI:txid10090)